Protein AF-0000000073273246 (afdb_homodimer)

Sequence (464 aa):
MRVLDLVHAEAVSRNAGILFLGDFWHVRGALPVETLNSAVLRLSQWTQPTIMLVGNHDQVSLGGLDHALTPLAACSPHIHVMEHPMLHAGALWLPYRRARGELLAALRCAGESEAVRAVFAHVDVAGASLNDAFQARDGVPPSAFPRGLEVYTGHYHRPHTVPGTSIHYVGSPYQVSRGEAGQGKRLLVLDGDTWRVREEIPLDIGPRHFSASAFPYAQGPESAADLRSGDRMRVLDLVHAEAVSRNAGILFLGDFWHVRGALPVETLNSAVLRLSQWTQPTIMLVGNHDQVSLGGLDHALTPLAACSPHIHVMEHPMLHAGALWLPYRRARGELLAALRCAGESEAVRAVFAHVDVAGASLNDAFQARDGVPPSAFPRGLEVYTGHYHRPHTVPGTSIHYVGSPYQVSRGEAGQGKRLLVLDGDTWRVREEIPLDIGPRHFSASAFPYAQGPESAADLRSGDR

Radius of gyration: 30.82 Å; Cα contacts (8 Å, |Δi|>4): 934; chains: 2; bounding box: 114×83×70 Å

Solvent-accessible surface area (backbone atoms only — not comparable to full-atom values): 26024 Å² total; per-residue (Å²): 109,66,64,59,54,51,51,51,51,54,21,60,77,64,74,37,65,46,80,41,42,29,42,86,40,83,61,56,53,44,41,48,34,67,60,50,41,54,50,42,62,54,51,44,66,55,82,50,49,28,42,35,32,38,15,70,33,23,23,60,46,83,84,41,80,44,40,62,57,51,62,55,35,46,27,22,94,41,37,43,71,38,73,52,74,44,78,55,93,42,22,38,37,35,28,39,61,81,63,55,65,64,55,51,54,50,30,50,53,44,56,75,36,87,64,44,49,30,36,41,27,20,54,58,41,33,57,28,54,63,50,99,85,43,60,34,82,60,60,47,53,65,82,60,48,44,83,92,36,46,29,42,23,20,81,45,57,44,56,44,60,32,79,99,56,55,39,31,29,54,28,35,64,43,56,85,48,73,88,37,46,85,63,76,24,41,44,80,38,60,38,86,83,64,62,44,80,73,42,76,43,78,39,90,52,70,72,72,50,66,76,78,67,78,69,72,80,67,75,70,83,72,80,74,72,81,71,71,72,82,81,131,110,67,64,58,54,51,52,50,50,54,22,60,78,63,74,36,65,46,79,42,42,29,42,87,41,83,60,55,55,43,42,47,35,69,61,50,40,54,50,41,64,54,52,44,66,54,83,50,49,28,43,36,32,37,15,70,32,24,24,61,46,85,84,42,80,44,40,61,56,49,61,54,35,46,26,22,94,40,37,43,72,38,73,53,74,45,81,55,93,42,21,38,38,34,29,38,58,81,63,54,65,64,54,51,52,49,30,51,53,46,55,73,36,87,64,44,49,30,36,39,28,19,55,60,42,34,58,28,54,64,49,99,84,42,60,34,80,60,59,47,53,66,81,59,49,44,82,93,37,47,29,43,24,21,81,45,56,45,56,45,58,30,80,97,56,55,40,30,29,56,29,35,64,44,56,86,46,71,90,36,45,86,61,79,23,42,45,79,38,59,37,85,84,63,62,44,80,75,44,75,42,77,37,92,52,70,70,72,51,65,75,80,67,81,68,70,78,64,73,70,76,73,80,78,75,68,88,77,79,85,79,122

Foldseek 3Di:
DVLLVVQLVVCVVVVHEEEAQECPDPAADDDDPVVVVVLLVSLLPRDHQYEYAYEPRQAHDLQQPDGNCVSSCVSHVSYHYDRDWDDDLLATEEHDHPDCVRVLVSQVVLLVDPSHQAYRHAWQEFQPDLAPPDTHHDTHYLVSHHAPHAYEHEHRAAWDDRPPGNHTDQHDLDDPDLRCAPGWHWDFDADSRNRHTDDIGTRPDDPRNDPPPPPPPPDDPDPDPDPPDDDD/DVVLVVQLVVCVVVVHEEEAQECPDPAADDDDPVVVVVLLVSLLPRDHQYEYAYEPRQAHDLQQPDGNCVSSCVSHVSYHYDRDWDDDLLATEEHDHPDCVRVLVSQVVLLVDPSHQAYRHAWQEFQPDLAPPDTHHDTHYLVSHHAPHAYEHEHRAAWDDRPPGNHTHQHDLDDPDLRCAPGWHWDFDADSNNRHTDDIGTRPDDPRNDPPPPPPPPPDPDDDPDPDDPPD

Secondary structure (DSSP, 8-state):
-HHHHHHHHHHHHTT--EEE-S---SSSSEEEHHHHHHHHHHHTT--S-EEEEPPGGGB-STTS-SBTTHHHHHT-TTEEEE-S-EEETTEEEE---SSHHHHHHHHHHHHT-TT--EEEEE--BTT-BSSSS-B--SSB-GGGSPTT-EEEEESSSS-EE-TTSSEEE---SS--SGGGTT--EEEEEE-TTT--EEEEEEE--S------------------S-------/-HHHHHHHHHHHHTT--EEE-S---SSSSEEEHHHHHHHHHHHTT--S-EEEEPPGGGB-STTS-SBTTHHHHHT-TTEEEE-S-EEETTEEEE---SSHHHHHHHHHHHHT-TT--EEEEE--BTT-BSSSS-B--SSB-GGGSPTT-EEEEESSSS-EE-TTSSEEE---SS--SGGGTT--EEEEEE-TTT--EEEEEEE--S----------------------S---

Organism: Auxenochlorella protothecoides (NCBI:txid3075)

pLDDT: mean 84.8, std 20.91, range [19.58, 98.56]

Nearest PDB structures (foldseek):
  3av0-assembly1_A  TM=7.133E-01  e=6.197E-07  Methanocaldococcus jannaschii
  1zj4-assembly1_A  TM=4.425E-01  e=1.339E+00  Pseudomonas putida
  4l6w-assembly1_A  TM=5.020E-01  e=3.205E+00  Mycobacterium tuberculosis
  6ywy-assembly1_M  TM=5.599E-01  e=7.671E+00  Neurospora crassa
  3t32-assembly1_B  TM=4.298E-01  e=3.864E+00  Bacillus anthracis str. 'Ames Ancestor'

Structure (mmCIF, N/CA/C/O backbone):
data_AF-0000000073273246-model_v1
#
loop_
_entity.id
_entity.type
_entity.pdbx_description
1 polymer 'Calcineurin-like phosphoesterase domain-containing protein'
#
loop_
_atom_site.group_PDB
_atom_site.id
_atom_site.type_symbol
_atom_site.label_atom_id
_atom_site.label_alt_id
_atom_site.label_comp_id
_atom_site.label_asym_id
_atom_site.label_entity_id
_atom_site.label_seq_id
_atom_site.pdbx_PDB_ins_code
_atom_site.Cartn_x
_atom_site.Cartn_y
_atom_site.Cartn_z
_atom_site.occupancy
_atom_site.B_iso_or_equiv
_atom_site.auth_seq_id
_atom_site.auth_comp_id
_atom_site.auth_asym_id
_atom_site.auth_atom_id
_atom_site.pdbx_PDB_model_num
ATOM 1 N N . MET A 1 1 ? -12.391 -8.859 -5.469 1 80.31 1 MET A N 1
ATOM 2 C CA . MET A 1 1 ? -12.297 -8.891 -4.012 1 80.31 1 MET A CA 1
ATOM 3 C C . MET A 1 1 ? -13.031 -10.102 -3.447 1 80.31 1 MET A C 1
ATOM 5 O O . MET A 1 1 ? -12.562 -10.719 -2.49 1 80.31 1 MET A O 1
ATOM 9 N N . ARG A 1 2 ? -14 -10.508 -4.152 1 85.38 2 ARG A N 1
ATOM 10 C CA . ARG A 1 2 ? -14.727 -11.703 -3.723 1 85.38 2 ARG A CA 1
ATOM 11 C C . ARG A 1 2 ? -13.828 -12.93 -3.754 1 85.38 2 ARG A C 1
ATOM 13 O O . ARG A 1 2 ? -13.906 -13.789 -2.871 1 85.38 2 ARG A O 1
ATOM 20 N N . VAL A 1 3 ? -13.016 -12.945 -4.758 1 88.94 3 VAL A N 1
ATOM 21 C CA . VAL A 1 3 ? -12.094 -14.07 -4.895 1 88.94 3 VAL A CA 1
ATOM 22 C C . VAL A 1 3 ? -11.18 -14.141 -3.672 1 88.94 3 VAL A C 1
ATOM 24 O O . VAL A 1 3 ? -10.938 -15.227 -3.141 1 88.94 3 VAL A O 1
ATOM 27 N N . LEU A 1 4 ? -10.727 -13.039 -3.186 1 93.94 4 LEU A N 1
ATOM 28 C CA . LEU A 1 4 ? -9.828 -13.008 -2.037 1 93.94 4 LEU A CA 1
ATOM 29 C C . LEU A 1 4 ? -10.531 -13.523 -0.785 1 93.94 4 LEU A C 1
ATOM 31 O O . LEU A 1 4 ? -9.938 -14.281 -0.01 1 93.94 4 LEU A O 1
ATOM 35 N N . ASP A 1 5 ? -11.742 -13.117 -0.652 1 93.44 5 ASP A N 1
ATOM 36 C CA . ASP A 1 5 ? -12.516 -13.578 0.496 1 93.44 5 ASP A CA 1
ATOM 37 C C . ASP A 1 5 ? -12.719 -15.094 0.452 1 93.44 5 ASP A C 1
ATOM 39 O O . ASP A 1 5 ? -12.523 -15.773 1.458 1 93.44 5 ASP A O 1
ATOM 43 N N . LEU A 1 6 ? -13.047 -15.625 -0.673 1 93.19 6 LEU A N 1
ATOM 44 C CA . LEU A 1 6 ? -13.289 -17.062 -0.853 1 93.19 6 LEU A CA 1
ATOM 45 C C . LEU A 1 6 ? -12.016 -17.859 -0.616 1 93.19 6 LEU A C 1
ATOM 47 O O . LEU A 1 6 ? -12.047 -18.891 0.069 1 93.19 6 LEU A O 1
ATOM 51 N N . VAL A 1 7 ? -10.961 -17.375 -1.17 1 95.75 7 VAL A N 1
ATOM 52 C CA . VAL A 1 7 ? -9.68 -18.062 -1.044 1 95.75 7 VAL A CA 1
ATOM 53 C C . VAL A 1 7 ? -9.289 -18.156 0.427 1 95.75 7 VAL A C 1
ATOM 55 O O . VAL A 1 7 ? -8.891 -19.219 0.906 1 95.75 7 VAL A O 1
ATOM 58 N N . HIS A 1 8 ? -9.398 -17.078 1.107 1 96.88 8 HIS A N 1
ATOM 59 C CA . HIS A 1 8 ? -9.023 -17.094 2.518 1 96.88 8 HIS A CA 1
ATOM 60 C C . HIS A 1 8 ? -9.938 -18.016 3.322 1 96.88 8 HIS A C 1
ATOM 62 O O . HIS A 1 8 ? -9.461 -18.766 4.172 1 96.88 8 HIS A O 1
ATOM 68 N N . ALA A 1 9 ? -11.203 -17.969 3.031 1 96.38 9 ALA A N 1
ATOM 69 C CA . ALA A 1 9 ? -12.148 -18.828 3.73 1 96.38 9 ALA A CA 1
ATOM 70 C C . ALA A 1 9 ? -11.828 -20.297 3.5 1 96.38 9 ALA A C 1
ATOM 72 O O . ALA A 1 9 ? -11.844 -21.094 4.441 1 96.38 9 ALA A O 1
ATOM 73 N N . GLU A 1 10 ? -11.555 -20.641 2.285 1 96.19 10 GLU A N 1
ATOM 74 C CA . GLU A 1 10 ? -11.203 -22.016 1.961 1 96.19 10 GLU A CA 1
ATOM 75 C C . GLU A 1 10 ? -9.922 -22.438 2.676 1 96.19 10 GLU A C 1
ATOM 77 O O . GLU A 1 10 ? -9.828 -23.562 3.186 1 96.19 10 GLU A O 1
ATOM 82 N N . ALA A 1 11 ? -8.945 -21.547 2.707 1 97.75 11 ALA A N 1
ATOM 83 C CA . ALA A 1 11 ? -7.676 -21.844 3.363 1 97.75 11 ALA A CA 1
ATOM 84 C C . ALA A 1 11 ? -7.867 -22.047 4.863 1 97.75 11 ALA A C 1
ATOM 86 O O . ALA A 1 11 ? -7.312 -22.984 5.441 1 97.75 11 ALA A O 1
ATOM 87 N N . VAL A 1 12 ? -8.656 -21.203 5.461 1 97.81 12 VAL A N 1
ATOM 88 C CA . VAL A 1 12 ? -8.922 -21.312 6.895 1 97.81 12 VAL A CA 1
ATOM 89 C C . VAL A 1 12 ? -9.633 -22.625 7.195 1 97.81 12 VAL A C 1
ATOM 91 O O . VAL A 1 12 ? -9.242 -23.359 8.117 1 97.81 12 VAL A O 1
ATOM 94 N N . SER A 1 13 ? -10.609 -22.969 6.402 1 97.5 13 SER A N 1
ATOM 95 C CA . SER A 1 13 ? -11.391 -24.172 6.629 1 97.5 13 SER A CA 1
ATOM 96 C C . SER A 1 13 ? -10.531 -25.422 6.527 1 97.5 13 SER A C 1
ATOM 98 O O . SER A 1 13 ? -10.82 -26.453 7.156 1 97.5 13 SER A O 1
ATOM 100 N N . ARG A 1 14 ? -9.422 -25.328 5.875 1 97 14 ARG A N 1
ATOM 101 C CA . ARG A 1 14 ? -8.57 -26.484 5.629 1 97 14 ARG A CA 1
ATOM 102 C C . ARG A 1 14 ? -7.258 -26.375 6.402 1 97 14 ARG A C 1
ATOM 104 O O . ARG A 1 14 ? -6.375 -27.234 6.258 1 97 14 ARG A O 1
ATOM 111 N N . ASN A 1 15 ? -7.125 -25.266 7.141 1 97.75 15 ASN A N 1
ATOM 112 C CA . ASN A 1 15 ? -5.855 -24.953 7.785 1 97.75 15 ASN A CA 1
ATOM 113 C C . ASN A 1 15 ? -4.691 -25.047 6.801 1 97.75 15 ASN A C 1
ATOM 115 O O . ASN A 1 15 ? -3.695 -25.719 7.078 1 97.75 15 ASN A O 1
ATOM 119 N N . ALA A 1 16 ? -4.863 -24.438 5.688 1 98.12 16 ALA A N 1
ATOM 120 C CA . ALA A 1 16 ? -3.895 -24.484 4.598 1 98.12 16 ALA A CA 1
ATOM 121 C C . ALA A 1 16 ? -3.277 -23.109 4.352 1 98.12 16 ALA A C 1
ATOM 123 O O . ALA A 1 16 ? -3.811 -22.094 4.801 1 98.12 16 ALA A O 1
ATOM 124 N N . GLY A 1 17 ? -2.115 -23.125 3.672 1 98.25 17 GLY A N 1
ATOM 125 C CA . GLY A 1 17 ? -1.549 -21.891 3.148 1 98.25 17 GLY A CA 1
ATOM 126 C C . GLY A 1 17 ? -2.129 -21.5 1.805 1 98.25 17 GLY A C 1
ATOM 127 O O . GLY A 1 17 ? -2.902 -22.25 1.209 1 98.25 17 GLY A O 1
ATOM 128 N N . ILE A 1 18 ? -1.819 -20.328 1.425 1 98 18 ILE A N 1
ATOM 129 C CA . ILE A 1 18 ? -2.316 -19.797 0.162 1 98 18 ILE A CA 1
ATOM 130 C C . ILE A 1 18 ? -1.145 -19.5 -0.768 1 98 18 ILE A C 1
ATOM 132 O O . ILE A 1 18 ? -0.13 -18.938 -0.336 1 98 18 ILE A O 1
ATOM 136 N N . LEU A 1 19 ? -1.263 -19.891 -2.059 1 98.19 19 LEU A N 1
ATOM 137 C CA . LEU A 1 19 ? -0.251 -19.594 -3.07 1 98.19 19 LEU A CA 1
ATOM 138 C C . LEU A 1 19 ? -0.843 -18.781 -4.215 1 98.19 19 LEU A C 1
ATOM 140 O O . LEU A 1 19 ? -1.836 -19.188 -4.824 1 98.19 19 LEU A O 1
ATOM 144 N N . PHE A 1 20 ? -0.3 -17.641 -4.484 1 97.25 20 PHE A N 1
ATOM 145 C CA . PHE A 1 20 ? -0.579 -16.859 -5.688 1 97.25 20 PHE A CA 1
ATOM 146 C C . PHE A 1 20 ? 0.588 -16.938 -6.664 1 97.25 20 PHE A C 1
ATOM 148 O O . PHE A 1 20 ? 1.707 -16.531 -6.336 1 97.25 20 PHE A O 1
ATOM 155 N N . LEU A 1 21 ? 0.301 -17.375 -7.82 1 97.81 21 LEU A N 1
ATOM 156 C CA . LEU A 1 21 ? 1.399 -17.641 -8.742 1 97.81 21 LEU A CA 1
ATOM 157 C C . LEU A 1 21 ? 1.555 -16.5 -9.742 1 97.81 21 LEU A C 1
ATOM 159 O O . LEU A 1 21 ? 1.756 -16.734 -10.938 1 97.81 21 LEU A O 1
ATOM 163 N N . GLY A 1 22 ? 1.373 -15.266 -9.242 1 95.44 22 GLY A N 1
ATOM 164 C CA . GLY A 1 22 ? 1.74 -14.07 -9.984 1 95.44 22 GLY A CA 1
ATOM 165 C C . GLY A 1 22 ? 0.547 -13.352 -10.586 1 95.44 22 GLY A C 1
ATOM 166 O O . GLY A 1 22 ? -0.561 -13.891 -10.609 1 95.44 22 GLY A O 1
ATOM 167 N N . ASP A 1 23 ? 0.852 -12.109 -10.969 1 92.44 23 ASP A N 1
ATOM 168 C CA . ASP A 1 23 ? -0.108 -11.219 -11.617 1 92.44 23 ASP A CA 1
ATOM 169 C C . ASP A 1 23 ? -1.328 -10.992 -10.727 1 92.44 23 ASP A C 1
ATOM 171 O O . ASP A 1 23 ? -2.467 -11.141 -11.172 1 92.44 23 ASP A O 1
ATOM 175 N N . PHE A 1 24 ? -1.041 -10.703 -9.539 1 93.81 24 PHE A N 1
ATOM 176 C CA . PHE A 1 24 ? -2.096 -10.273 -8.625 1 93.81 24 PHE A CA 1
ATOM 177 C C . PHE A 1 24 ? -2.801 -9.031 -9.164 1 93.81 24 PHE A C 1
ATOM 179 O O . PHE A 1 24 ? -4.027 -8.922 -9.078 1 93.81 24 PHE A O 1
ATOM 186 N N . TRP A 1 25 ? -1.92 -8.156 -9.664 1 91.44 25 TRP A N 1
ATOM 187 C CA . TRP A 1 25 ? -2.455 -6.941 -10.281 1 91.44 25 TRP A CA 1
ATOM 188 C C . TRP A 1 25 ? -2.619 -7.117 -11.781 1 91.44 25 TRP A C 1
ATOM 190 O O . TRP A 1 25 ? -1.799 -7.773 -12.43 1 91.44 25 TRP A O 1
ATOM 200 N N . HIS A 1 26 ? -3.605 -6.367 -12.273 1 83.12 26 HIS A N 1
ATOM 201 C CA . HIS A 1 26 ? -3.883 -6.461 -13.703 1 83.12 26 HIS A CA 1
ATOM 202 C C . HIS A 1 26 ? -3.098 -5.41 -14.484 1 83.12 26 HIS A C 1
ATOM 204 O O . HIS A 1 26 ? -2.582 -5.695 -15.57 1 83.12 26 HIS A O 1
ATOM 210 N N . VAL A 1 27 ? -3.027 -4.195 -13.922 1 77.38 27 VAL A N 1
ATOM 211 C CA . VAL A 1 27 ? -2.406 -3.084 -14.641 1 77.38 27 VAL A CA 1
ATOM 212 C C . VAL A 1 27 ? -1.078 -2.721 -13.977 1 77.38 27 VAL A C 1
ATOM 214 O O . VAL A 1 27 ? -0.979 -2.682 -12.75 1 77.38 27 VAL A O 1
ATOM 217 N N . ARG A 1 28 ? -0.061 -2.387 -14.906 1 78.31 28 ARG A N 1
ATOM 218 C CA . ARG A 1 28 ? 1.279 -2.057 -14.43 1 78.31 28 ARG A CA 1
ATOM 219 C C . ARG A 1 28 ? 1.403 -0.566 -14.133 1 78.31 28 ARG A C 1
ATOM 221 O O . ARG A 1 28 ? 0.645 0.244 -14.672 1 78.31 28 ARG A O 1
ATOM 228 N N . GLY A 1 29 ? 2.396 -0.256 -13.359 1 80.38 29 GLY A N 1
ATOM 229 C CA . GLY A 1 29 ? 2.867 1.116 -13.258 1 80.38 29 GLY A CA 1
ATOM 230 C C . GLY A 1 29 ? 2.266 1.863 -12.078 1 80.38 29 GLY A C 1
ATOM 231 O O . GLY A 1 29 ? 2.992 2.434 -11.266 1 80.38 29 GLY A O 1
ATOM 232 N N . ALA A 1 30 ? 0.94 1.921 -12.047 1 86.31 30 ALA A N 1
ATOM 233 C CA . ALA A 1 30 ? 0.279 2.633 -10.961 1 86.31 30 ALA A CA 1
ATOM 234 C C . ALA A 1 30 ? -0.947 1.869 -10.469 1 86.31 30 ALA A C 1
ATOM 236 O O . ALA A 1 30 ? -1.585 1.146 -11.242 1 86.31 30 ALA A O 1
ATOM 237 N N . LEU A 1 31 ? -1.146 2.07 -9.211 1 87.94 31 LEU A N 1
ATOM 238 C CA . LEU A 1 31 ? -2.271 1.376 -8.594 1 87.94 31 LEU A CA 1
ATOM 239 C C . LEU A 1 31 ? -3.393 2.354 -8.258 1 87.94 31 LEU A C 1
ATOM 241 O O . LEU A 1 31 ? -3.176 3.324 -7.527 1 87.94 31 LEU A O 1
ATOM 245 N N . PRO A 1 32 ? -4.562 2.072 -8.836 1 87.25 32 PRO A N 1
ATOM 246 C CA . PRO A 1 32 ? -5.688 2.867 -8.336 1 87.25 32 PRO A CA 1
ATOM 247 C C . PRO A 1 32 ? -5.871 2.752 -6.824 1 87.25 32 PRO A C 1
ATOM 249 O O . PRO A 1 32 ? -5.859 1.644 -6.281 1 87.25 32 PRO A O 1
ATOM 252 N N . VAL A 1 33 ? -6.137 3.789 -6.16 1 89.19 33 VAL A N 1
ATOM 253 C CA . VAL A 1 33 ? -6.152 3.85 -4.703 1 89.19 33 VAL A CA 1
ATOM 254 C C . VAL A 1 33 ? -7.277 2.973 -4.16 1 89.19 33 VAL A C 1
ATOM 256 O O . VAL A 1 33 ? -7.078 2.215 -3.209 1 89.19 33 VAL A O 1
ATOM 259 N N . GLU A 1 34 ? -8.453 3.074 -4.719 1 88.38 34 GLU A N 1
ATOM 260 C CA . GLU A 1 34 ? -9.594 2.312 -4.227 1 88.38 34 GLU A CA 1
ATOM 261 C C . GLU A 1 34 ? -9.32 0.812 -4.281 1 88.38 34 GLU A C 1
ATOM 263 O O . GLU A 1 34 ? -9.625 0.087 -3.33 1 88.38 34 GLU A O 1
ATOM 268 N N . THR A 1 35 ? -8.773 0.381 -5.371 1 90.06 35 THR A N 1
ATOM 269 C CA . THR A 1 35 ? -8.453 -1.032 -5.543 1 90.06 35 THR A CA 1
ATOM 270 C C . THR A 1 35 ? -7.363 -1.463 -4.562 1 90.06 35 THR A C 1
ATOM 272 O O . THR A 1 35 ? -7.473 -2.514 -3.93 1 90.06 35 THR A O 1
ATOM 275 N N . LEU A 1 36 ? -6.371 -0.666 -4.488 1 92.81 36 LEU A N 1
ATOM 276 C CA . LEU A 1 36 ? -5.285 -0.93 -3.553 1 92.81 36 LEU A CA 1
ATOM 277 C C . LEU A 1 36 ? -5.805 -1.014 -2.123 1 92.81 36 LEU A C 1
ATOM 279 O O . LEU A 1 36 ? -5.48 -1.954 -1.394 1 92.81 36 LEU A O 1
ATOM 283 N N . ASN A 1 37 ? -6.613 -0.088 -1.713 1 93.25 37 ASN A N 1
ATOM 284 C CA . ASN A 1 37 ? -7.172 -0.065 -0.365 1 93.25 37 ASN A CA 1
ATOM 285 C C . ASN A 1 37 ? -7.98 -1.325 -0.072 1 93.25 37 ASN A C 1
ATOM 287 O O . ASN A 1 37 ? -7.844 -1.922 0.998 1 93.25 37 ASN A O 1
ATOM 291 N N . SER A 1 38 ? -8.773 -1.679 -1.014 1 93.12 38 SER A N 1
ATOM 292 C CA . SER A 1 38 ? -9.609 -2.865 -0.843 1 93.12 38 SER A CA 1
ATOM 293 C C . SER A 1 38 ? -8.75 -4.113 -0.63 1 93.12 38 SER A C 1
ATOM 295 O O . SER A 1 38 ? -9.039 -4.926 0.251 1 93.12 38 SER A O 1
ATOM 297 N N . ALA A 1 39 ? -7.754 -4.211 -1.413 1 94.69 39 ALA A N 1
ATOM 298 C CA . ALA A 1 39 ? -6.859 -5.359 -1.289 1 94.69 39 ALA A CA 1
ATOM 299 C C . ALA A 1 39 ? -6.148 -5.355 0.06 1 94.69 39 ALA A C 1
ATOM 301 O O . ALA A 1 39 ? -6.125 -6.371 0.759 1 94.69 39 ALA A O 1
ATOM 302 N N . VAL A 1 40 ? -5.578 -4.238 0.408 1 96 40 VAL A N 1
ATOM 303 C CA . VAL A 1 40 ? -4.805 -4.105 1.637 1 96 40 VAL A CA 1
ATOM 304 C C . VAL A 1 40 ? -5.691 -4.398 2.844 1 96 40 VAL A C 1
ATOM 306 O O . VAL A 1 40 ? -5.297 -5.133 3.752 1 96 40 VAL A O 1
ATOM 309 N N . LEU A 1 41 ? -6.871 -3.857 2.891 1 93.56 41 LEU A N 1
ATOM 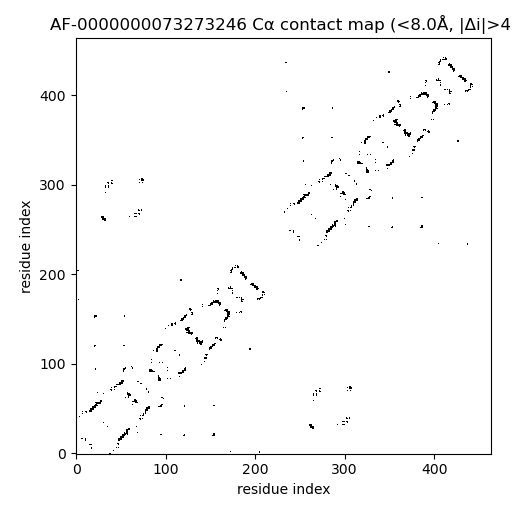310 C CA . LEU A 1 41 ? -7.781 -4.043 4.016 1 93.56 41 LEU A CA 1
ATOM 311 C C . LEU A 1 41 ? -8.156 -5.512 4.172 1 93.56 41 LEU A C 1
ATOM 313 O O . LEU A 1 41 ? -8.227 -6.023 5.293 1 93.56 41 LEU A O 1
ATOM 317 N N . ARG A 1 42 ? -8.328 -6.172 3.094 1 95.06 42 ARG A N 1
ATOM 318 C CA . ARG A 1 42 ? -8.68 -7.59 3.145 1 95.06 42 ARG A CA 1
ATOM 319 C C . ARG A 1 42 ? -7.48 -8.438 3.561 1 95.06 42 ARG A C 1
ATOM 321 O O . ARG A 1 42 ? -7.574 -9.242 4.484 1 95.06 42 ARG A O 1
ATOM 328 N N . LEU A 1 43 ? -6.371 -8.188 2.922 1 97 43 LEU A N 1
ATOM 329 C CA . LEU A 1 43 ? -5.195 -9.031 3.133 1 97 43 LEU A CA 1
ATOM 330 C C . LEU A 1 43 ? -4.621 -8.82 4.527 1 97 43 LEU A C 1
ATOM 332 O O . LEU A 1 43 ? -4.047 -9.734 5.117 1 97 43 LEU A O 1
ATOM 336 N N . SER A 1 44 ? -4.758 -7.641 5.02 1 95.81 44 SER A N 1
ATOM 337 C CA . SER A 1 44 ? -4.258 -7.359 6.363 1 95.81 44 SER A CA 1
ATOM 338 C C . SER A 1 44 ? -4.945 -8.234 7.402 1 95.81 44 SER A C 1
ATOM 340 O O . SER A 1 44 ? -4.434 -8.406 8.508 1 95.81 44 SER A O 1
ATOM 342 N N . GLN A 1 45 ? -6.066 -8.805 7.074 1 95.25 45 GLN A N 1
ATOM 343 C CA . GLN A 1 45 ? -6.84 -9.617 8.008 1 95.25 45 GLN A CA 1
ATOM 344 C C . GLN A 1 45 ? -6.559 -11.102 7.812 1 95.25 45 GLN A C 1
ATOM 346 O O . GLN A 1 45 ? -7.082 -11.945 8.547 1 95.25 45 GLN A O 1
ATOM 351 N N . TRP A 1 46 ? -5.848 -11.414 6.805 1 96.25 46 TRP A N 1
ATOM 352 C CA . TRP A 1 46 ? -5.562 -12.82 6.535 1 96.25 46 TRP A CA 1
ATOM 353 C C . TRP A 1 46 ? -4.738 -13.438 7.66 1 96.25 46 TRP A C 1
ATOM 355 O O . TRP A 1 46 ? -3.82 -12.805 8.188 1 96.25 46 TRP A O 1
ATOM 365 N N . THR A 1 47 ? -5.02 -14.688 7.98 1 97.5 47 THR A N 1
ATOM 366 C CA . THR A 1 47 ? -4.348 -15.375 9.078 1 97.5 47 THR A CA 1
ATOM 367 C C . THR A 1 47 ? -3.521 -16.547 8.562 1 97.5 47 THR A C 1
ATOM 369 O O . THR A 1 47 ? -2.67 -17.078 9.281 1 97.5 47 THR A O 1
ATOM 372 N N . GLN A 1 48 ? -3.771 -16.938 7.387 1 97.69 48 GLN A N 1
ATOM 373 C CA . GLN A 1 48 ? -3.076 -18.078 6.824 1 97.69 48 GLN A CA 1
ATOM 374 C C . GLN A 1 48 ? -1.774 -17.656 6.148 1 97.69 48 GLN A C 1
ATOM 376 O O . GLN A 1 48 ? -1.719 -16.625 5.488 1 97.69 48 GLN A O 1
ATOM 381 N N . PRO A 1 49 ? -0.707 -18.5 6.289 1 98 49 PRO A N 1
ATOM 382 C CA . PRO A 1 49 ? 0.506 -18.203 5.523 1 98 49 PRO A CA 1
ATOM 383 C C . PRO A 1 49 ? 0.246 -18.109 4.023 1 98 49 PRO A C 1
ATOM 385 O O . PRO A 1 49 ? -0.475 -18.938 3.461 1 98 49 PRO A O 1
ATOM 388 N N . THR A 1 50 ? 0.792 -17.047 3.471 1 98.12 50 THR A N 1
ATOM 389 C CA . THR A 1 50 ? 0.525 -16.766 2.064 1 98.12 50 THR A CA 1
ATOM 390 C C . THR A 1 50 ? 1.823 -16.484 1.313 1 98.12 50 THR A C 1
ATOM 392 O O . THR A 1 50 ? 2.641 -15.672 1.758 1 98.12 50 THR A O 1
ATOM 39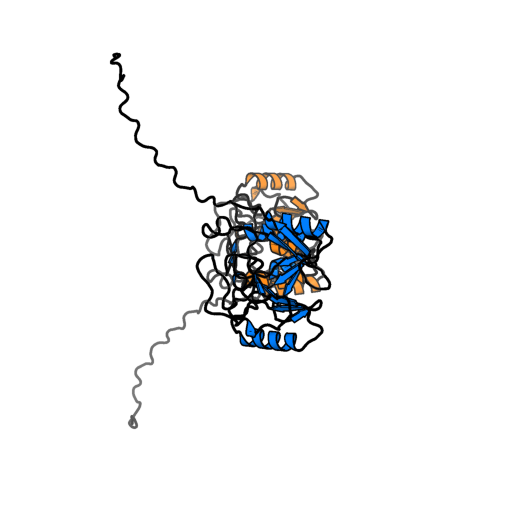5 N N . ILE A 1 51 ? 2.072 -17.188 0.228 1 98.12 51 ILE A N 1
ATOM 396 C CA . ILE A 1 51 ? 3.199 -16.922 -0.664 1 98.12 51 ILE A CA 1
ATOM 397 C C . ILE A 1 51 ? 2.693 -16.328 -1.974 1 98.12 51 ILE A C 1
ATOM 399 O O . ILE A 1 51 ? 1.759 -16.859 -2.584 1 98.12 51 ILE A O 1
ATOM 403 N N . MET A 1 52 ? 3.266 -15.195 -2.352 1 97.56 52 MET A N 1
ATOM 404 C CA . MET A 1 52 ? 2.949 -14.562 -3.627 1 97.56 52 MET A CA 1
ATOM 405 C C . MET A 1 52 ? 4.176 -14.523 -4.535 1 97.56 52 MET A C 1
ATOM 407 O O . MET A 1 52 ? 5.223 -14.008 -4.145 1 97.56 52 MET A O 1
ATOM 411 N N . LEU A 1 53 ? 4.051 -15.055 -5.699 1 96.62 53 LEU A N 1
ATOM 412 C CA . LEU A 1 53 ? 5.078 -14.914 -6.727 1 96.62 53 LEU A CA 1
ATOM 413 C C . LEU A 1 53 ? 4.883 -13.625 -7.516 1 96.62 53 LEU A C 1
ATOM 415 O O . LEU A 1 53 ? 3.746 -13.242 -7.809 1 96.62 53 LEU A O 1
ATOM 419 N N . VAL A 1 54 ? 5.969 -13.008 -7.93 1 94.94 54 VAL A N 1
ATOM 420 C CA . VAL A 1 54 ? 5.867 -11.812 -8.758 1 94.94 54 VAL A CA 1
ATOM 421 C C . VAL A 1 54 ? 5.609 -12.203 -10.211 1 94.94 54 VAL A C 1
ATOM 423 O O . VAL A 1 54 ? 6.367 -12.992 -10.789 1 94.94 54 VAL A O 1
ATOM 426 N N . GLY A 1 55 ? 4.535 -11.758 -10.758 1 94.19 55 GLY A N 1
ATOM 427 C CA . GLY A 1 55 ? 4.25 -11.906 -12.172 1 94.19 55 GLY A CA 1
ATOM 428 C C . GLY A 1 55 ? 4.645 -10.695 -12.992 1 94.19 55 GLY A C 1
ATOM 429 O O . GLY A 1 55 ? 5.086 -9.68 -12.445 1 94.19 55 GLY A O 1
ATOM 430 N N . ASN A 1 56 ? 4.551 -10.773 -14.258 1 91.31 56 ASN A N 1
ATOM 431 C CA . ASN A 1 56 ? 4.98 -9.664 -15.109 1 91.31 56 ASN A CA 1
ATOM 432 C C . ASN A 1 56 ? 4.086 -8.438 -14.93 1 91.31 56 ASN A C 1
ATOM 434 O O . ASN A 1 56 ? 4.551 -7.305 -15.055 1 91.31 56 ASN A O 1
ATOM 438 N N . HIS A 1 57 ? 2.838 -8.555 -14.672 1 88.69 57 HIS A N 1
ATOM 439 C CA . HIS A 1 57 ? 1.928 -7.434 -14.461 1 88.69 57 HIS A CA 1
ATOM 440 C C . HIS A 1 57 ? 2.195 -6.754 -13.125 1 88.69 57 HIS A C 1
ATOM 442 O O . HIS A 1 57 ? 1.799 -5.605 -12.914 1 88.69 57 HIS A O 1
ATOM 448 N N . ASP A 1 58 ? 2.775 -7.469 -12.297 1 91.38 58 ASP A N 1
ATOM 449 C CA . ASP A 1 58 ? 3.094 -6.906 -10.984 1 91.38 58 ASP A CA 1
ATOM 450 C C . ASP A 1 58 ? 4.332 -6.02 -11.055 1 91.38 58 ASP A C 1
ATOM 452 O O . ASP A 1 58 ? 4.594 -5.234 -10.141 1 91.38 58 ASP A O 1
ATOM 456 N N . GLN A 1 59 ? 5.113 -6.203 -12.062 1 85.81 59 GLN A N 1
ATOM 457 C CA . GLN A 1 59 ? 6.41 -5.543 -12.156 1 85.81 59 GLN A CA 1
ATOM 458 C C . GLN A 1 59 ? 6.281 -4.176 -12.82 1 85.81 59 GLN A C 1
ATOM 460 O O . GLN A 1 59 ? 5.41 -3.973 -13.672 1 85.81 59 GLN A O 1
ATOM 465 N N . VAL A 1 60 ? 7.02 -3.168 -12.328 1 77.62 60 VAL A N 1
ATOM 466 C CA . VAL A 1 60 ? 7.078 -1.857 -12.969 1 77.62 60 VAL A CA 1
ATOM 467 C C . VAL A 1 60 ? 8.336 -1.76 -13.836 1 77.62 60 VAL A C 1
ATOM 469 O O . VAL A 1 60 ? 8.297 -1.216 -14.938 1 77.62 60 VAL A O 1
ATOM 472 N N . SER A 1 61 ? 9.531 -2.102 -13.18 1 65.94 61 SER A N 1
ATOM 473 C CA . SER A 1 61 ? 10.789 -1.967 -13.898 1 65.94 61 SER A CA 1
ATOM 474 C C . SER A 1 61 ? 11.18 -3.275 -14.578 1 65.94 61 SER A C 1
ATOM 476 O O . SER A 1 61 ? 10.688 -4.344 -14.211 1 65.94 61 SER A O 1
ATOM 478 N N . LEU A 1 62 ? 11.961 -3.125 -15.562 1 59 62 LEU A N 1
ATOM 479 C CA . LEU A 1 62 ? 12.445 -4.266 -16.328 1 59 62 LEU A CA 1
ATOM 480 C C . LEU A 1 62 ? 13.219 -5.234 -15.445 1 59 62 LEU A C 1
ATOM 482 O O . LEU A 1 62 ? 13.211 -6.445 -15.68 1 59 62 LEU A O 1
ATOM 486 N N . GLY A 1 63 ? 13.906 -4.645 -14.445 1 58.44 63 GLY A N 1
ATOM 487 C CA . GLY A 1 63 ? 14.688 -5.531 -13.594 1 58.44 63 GLY A CA 1
ATOM 488 C C . GLY A 1 63 ? 13.844 -6.324 -12.617 1 58.44 63 GLY A C 1
ATOM 489 O O . GLY A 1 63 ? 14.312 -7.305 -12.039 1 58.44 63 GLY A O 1
ATOM 490 N N . GLY A 1 64 ? 12.578 -6.109 -12.562 1 62.59 64 GLY A N 1
ATOM 491 C CA . GLY A 1 64 ? 11.586 -6.895 -11.852 1 62.59 64 GLY A CA 1
ATOM 492 C C . GLY A 1 64 ? 11.625 -6.691 -10.352 1 62.59 64 GLY A C 1
ATOM 493 O O . GLY A 1 64 ? 10.805 -7.258 -9.617 1 62.59 64 GLY A O 1
ATOM 494 N N . LEU A 1 65 ? 12.57 -5.883 -9.836 1 72.12 65 LEU A N 1
ATOM 495 C CA . LEU A 1 65 ? 12.719 -5.801 -8.391 1 72.12 65 LEU A CA 1
ATOM 496 C C . LEU A 1 65 ? 11.766 -4.766 -7.801 1 72.12 65 LEU A C 1
ATOM 498 O O . LEU A 1 65 ? 11.484 -4.781 -6.598 1 72.12 65 LEU A O 1
ATOM 502 N N . ASP A 1 66 ? 11.273 -3.936 -8.656 1 83.69 66 ASP A N 1
ATOM 503 C CA . ASP A 1 66 ? 10.203 -3.033 -8.227 1 83.69 66 ASP A CA 1
ATOM 504 C C . ASP A 1 66 ? 8.836 -3.547 -8.68 1 83.69 66 ASP A C 1
ATOM 506 O O . ASP A 1 66 ? 8.578 -3.656 -9.883 1 83.69 66 ASP A O 1
ATOM 510 N N . HIS A 1 67 ? 8.148 -3.932 -7.668 1 90.25 67 HIS A N 1
ATOM 511 C CA . HIS A 1 67 ? 6.875 -4.555 -8.016 1 90.25 67 HIS A CA 1
ATOM 512 C C 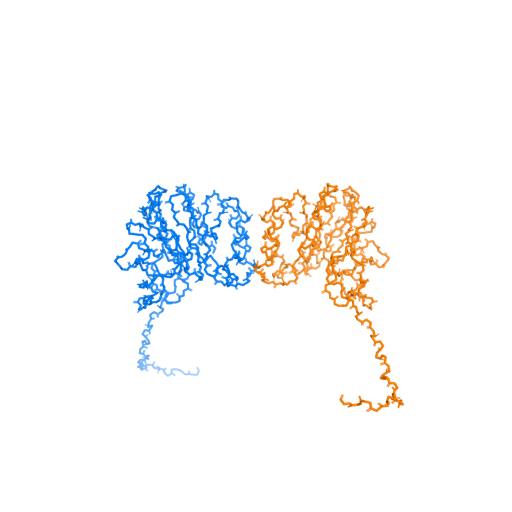. HIS A 1 67 ? 5.766 -4.105 -7.062 1 90.25 67 HIS A C 1
ATOM 514 O O . HIS A 1 67 ? 6.043 -3.654 -5.949 1 90.25 67 HIS A O 1
ATOM 520 N N . ALA A 1 68 ? 4.617 -4.328 -7.477 1 91.75 68 ALA A N 1
ATOM 521 C CA . ALA A 1 68 ? 3.434 -3.762 -6.832 1 91.75 68 ALA A CA 1
ATOM 522 C C . ALA A 1 68 ? 2.965 -4.641 -5.676 1 91.75 68 ALA A C 1
ATOM 524 O O . ALA A 1 68 ? 1.951 -4.348 -5.039 1 91.75 68 ALA A O 1
ATOM 525 N N . LEU A 1 69 ? 3.705 -5.707 -5.312 1 95.75 69 LEU A N 1
ATOM 526 C CA . LEU A 1 69 ? 3.312 -6.59 -4.223 1 95.75 69 LEU A CA 1
ATOM 527 C C . LEU A 1 69 ? 3.885 -6.102 -2.895 1 95.75 69 LEU A C 1
ATOM 529 O O . LEU A 1 69 ? 3.486 -6.578 -1.829 1 95.75 69 LEU A O 1
ATOM 533 N N . THR A 1 70 ? 4.738 -5.164 -2.928 1 94.31 70 THR A N 1
ATOM 534 C CA . THR A 1 70 ? 5.438 -4.684 -1.743 1 94.31 70 THR A CA 1
ATOM 535 C C . THR A 1 70 ? 4.449 -4.199 -0.688 1 94.31 70 THR A C 1
ATOM 537 O O . THR A 1 70 ? 4.539 -4.586 0.48 1 94.31 70 THR A O 1
ATOM 540 N N . PRO A 1 71 ? 3.438 -3.412 -1.062 1 95.25 71 PRO A N 1
ATOM 541 C CA . PRO A 1 71 ? 2.49 -2.967 -0.038 1 95.25 71 PRO A CA 1
ATOM 542 C C . PRO A 1 71 ? 1.684 -4.117 0.561 1 95.25 71 PRO A C 1
ATOM 544 O O . PRO A 1 71 ? 1.301 -4.062 1.732 1 95.25 71 PRO A O 1
ATOM 547 N N . LEU A 1 72 ? 1.433 -5.105 -0.205 1 96.38 72 LEU A N 1
ATOM 548 C CA . LEU A 1 72 ? 0.685 -6.258 0.29 1 96.38 72 LEU A CA 1
ATOM 549 C C . LEU A 1 72 ? 1.514 -7.051 1.293 1 96.38 72 LEU A C 1
ATOM 551 O O . LEU A 1 72 ? 0.996 -7.488 2.324 1 96.38 72 LEU A O 1
ATOM 555 N N . ALA A 1 73 ? 2.781 -7.203 0.989 1 96.38 73 ALA A N 1
ATOM 556 C CA . ALA A 1 73 ? 3.678 -7.898 1.908 1 96.38 73 ALA A CA 1
ATOM 557 C C . ALA A 1 73 ? 3.814 -7.137 3.223 1 96.38 73 ALA A C 1
ATOM 559 O O . ALA A 1 73 ? 3.951 -7.742 4.289 1 96.38 73 ALA A O 1
ATOM 560 N N . ALA A 1 74 ? 3.764 -5.895 3.154 1 95.38 74 ALA A N 1
ATOM 561 C CA . ALA A 1 74 ? 4.012 -5.047 4.316 1 95.38 74 ALA A CA 1
ATOM 562 C C . ALA A 1 74 ? 2.791 -5.008 5.234 1 95.38 74 ALA A C 1
ATOM 564 O O . ALA A 1 74 ? 2.908 -4.695 6.422 1 95.38 74 ALA A O 1
ATOM 565 N N . CYS A 1 75 ? 1.617 -5.32 4.73 1 95.44 75 CYS A N 1
ATOM 566 C CA . CYS A 1 75 ? 0.408 -5.113 5.516 1 95.44 75 CYS A CA 1
ATOM 567 C C . CYS A 1 75 ? 0.115 -6.32 6.395 1 95.44 75 CYS A C 1
ATOM 569 O O . CYS A 1 75 ? -0.78 -6.277 7.242 1 95.44 75 CYS A O 1
ATOM 571 N N . SER A 1 76 ? 0.838 -7.398 6.199 1 95.19 76 SER A N 1
ATOM 572 C CA . SER A 1 76 ? 0.615 -8.609 6.977 1 95.19 76 SER A CA 1
ATOM 573 C C . SER A 1 76 ? 1.897 -9.422 7.109 1 95.19 76 SER A C 1
ATOM 575 O O . SER A 1 76 ? 2.578 -9.688 6.117 1 95.19 76 SER A O 1
ATOM 577 N N . PRO A 1 77 ? 2.158 -9.891 8.32 1 94.94 77 PRO A N 1
ATOM 578 C CA . PRO A 1 77 ? 3.334 -10.75 8.484 1 94.94 77 PRO A CA 1
ATOM 579 C C . PRO A 1 77 ? 3.145 -12.133 7.875 1 94.94 77 PRO A C 1
ATOM 581 O O . PRO A 1 77 ? 4.105 -12.906 7.762 1 94.94 77 PRO A O 1
ATOM 584 N N . HIS A 1 78 ? 1.953 -12.469 7.469 1 97.19 78 HIS A N 1
ATOM 585 C CA . HIS A 1 78 ? 1.648 -13.789 6.934 1 97.19 78 HIS A CA 1
ATOM 586 C C . HIS A 1 78 ? 1.898 -13.844 5.43 1 97.19 78 HIS A C 1
ATOM 588 O O . HIS A 1 78 ? 1.823 -14.914 4.82 1 97.19 78 HIS A O 1
ATOM 594 N N . ILE A 1 79 ? 2.211 -12.695 4.84 1 97.56 79 ILE A N 1
ATOM 595 C CA . ILE A 1 79 ? 2.369 -12.641 3.389 1 97.56 79 ILE A CA 1
ATOM 596 C C . ILE A 1 79 ? 3.85 -12.523 3.035 1 97.56 79 ILE A C 1
ATOM 598 O O . ILE A 1 79 ? 4.531 -11.594 3.477 1 97.56 79 ILE A O 1
ATOM 602 N N . HIS A 1 80 ? 4.309 -13.445 2.236 1 97.38 80 HIS A N 1
ATOM 603 C CA . HIS A 1 80 ? 5.688 -13.477 1.768 1 97.38 80 HIS A CA 1
ATOM 604 C C . HIS A 1 80 ? 5.754 -13.438 0.244 1 97.38 80 HIS A C 1
ATOM 606 O O . HIS A 1 80 ? 5.133 -14.258 -0.432 1 97.38 80 HIS A O 1
ATOM 612 N N . VAL A 1 81 ? 6.543 -12.523 -0.244 1 96.69 81 VAL A N 1
ATOM 613 C CA . VAL A 1 81 ? 6.668 -12.367 -1.689 1 96.69 81 VAL A CA 1
ATOM 614 C C . VAL A 1 81 ? 7.969 -13.008 -2.166 1 96.69 81 VAL A C 1
ATOM 616 O O . VAL A 1 81 ? 9.039 -12.758 -1.601 1 96.69 81 VAL A O 1
ATOM 619 N N . MET A 1 82 ? 7.852 -13.852 -3.148 1 95.19 82 MET A N 1
ATOM 620 C CA . MET A 1 82 ? 9.016 -14.414 -3.822 1 95.19 82 MET A CA 1
ATOM 621 C C . MET A 1 82 ? 9.398 -13.586 -5.043 1 95.19 82 MET A C 1
ATOM 623 O O . MET A 1 82 ? 8.797 -13.727 -6.105 1 95.19 82 MET A O 1
ATOM 627 N N . GLU A 1 83 ? 10.43 -12.836 -4.879 1 91.94 83 GLU A N 1
ATOM 628 C CA . GLU A 1 83 ? 10.766 -11.883 -5.934 1 91.94 83 GLU A CA 1
ATOM 629 C C . GLU A 1 83 ? 12.016 -12.32 -6.695 1 91.94 83 GLU A C 1
ATOM 631 O O . GLU A 1 83 ? 12.414 -11.68 -7.664 1 91.94 83 GLU A O 1
ATOM 636 N N . HIS A 1 84 ? 12.703 -13.367 -6.199 1 91 84 HIS A N 1
ATOM 637 C CA . HIS A 1 84 ? 13.82 -14.008 -6.883 1 91 84 HIS A CA 1
ATOM 638 C C . HIS A 1 84 ? 13.703 -15.523 -6.84 1 91 84 HIS A C 1
ATOM 640 O O . HIS A 1 84 ? 13.031 -16.078 -5.965 1 91 84 HIS A O 1
ATOM 646 N N . PRO A 1 85 ? 14.344 -16.125 -7.824 1 93.5 85 PRO A N 1
ATOM 647 C CA . PRO A 1 85 ? 14.352 -17.578 -7.742 1 93.5 85 PRO A CA 1
ATOM 648 C C . PRO A 1 85 ? 14.922 -18.094 -6.426 1 93.5 85 PRO A C 1
ATOM 650 O O . PRO A 1 85 ? 15.984 -17.641 -5.992 1 93.5 85 PRO A O 1
ATOM 653 N N . MET A 1 86 ? 14.188 -19.016 -5.77 1 94.62 86 MET A N 1
ATOM 654 C CA . MET A 1 86 ? 14.688 -19.547 -4.508 1 94.62 86 MET A CA 1
ATOM 655 C C . MET A 1 86 ? 14.078 -20.906 -4.207 1 94.62 86 MET A C 1
ATOM 657 O O . MET A 1 86 ? 13.031 -21.266 -4.754 1 94.62 86 MET A O 1
ATOM 661 N N . LEU A 1 87 ? 14.82 -21.656 -3.32 1 95 87 LEU A N 1
ATOM 662 C CA . LEU A 1 87 ? 14.297 -22.906 -2.789 1 95 87 LEU A CA 1
ATOM 663 C C . LEU A 1 87 ? 13.625 -22.688 -1.436 1 95 87 LEU A C 1
ATOM 665 O O . LEU A 1 87 ? 14.203 -22.047 -0.552 1 95 87 LEU A O 1
ATOM 669 N N . HIS A 1 88 ? 12.398 -23.141 -1.327 1 95.62 88 HIS A N 1
ATOM 670 C CA . HIS A 1 88 ? 11.648 -23.031 -0.079 1 95.62 88 HIS A CA 1
ATOM 671 C C . HIS A 1 88 ? 10.617 -24.156 0.041 1 95.62 88 HIS A C 1
ATOM 673 O O . HIS A 1 88 ? 9.93 -24.469 -0.928 1 95.62 88 HIS A O 1
ATOM 679 N N . ALA A 1 89 ? 10.57 -24.828 1.196 1 95.38 89 ALA A N 1
ATOM 680 C CA . ALA A 1 89 ? 9.586 -25.859 1.508 1 95.38 89 ALA A CA 1
ATOM 681 C C . ALA A 1 89 ? 9.648 -27.016 0.499 1 95.38 89 ALA A C 1
ATOM 683 O O . ALA A 1 89 ? 8.617 -27.5 0.042 1 95.38 89 ALA A O 1
ATOM 684 N N . GLY A 1 90 ? 10.836 -27.266 0.027 1 96 90 GLY A N 1
ATOM 685 C CA . GLY A 1 90 ? 11.078 -28.391 -0.864 1 96 90 GLY A CA 1
ATOM 686 C C . GLY A 1 90 ? 10.664 -28.109 -2.297 1 96 90 GLY A C 1
ATOM 687 O O . GLY A 1 90 ? 10.461 -29.047 -3.078 1 96 90 GLY A O 1
ATOM 688 N N . ALA A 1 91 ? 10.516 -26.875 -2.658 1 97.62 91 ALA A N 1
ATOM 689 C CA . ALA A 1 91 ? 10.102 -26.516 -4.012 1 97.62 91 ALA A CA 1
ATOM 690 C C . ALA A 1 91 ? 10.938 -25.344 -4.543 1 97.62 91 ALA A C 1
ATOM 692 O O . ALA A 1 91 ? 11.492 -24.562 -3.766 1 97.62 91 ALA A O 1
ATOM 693 N N . LEU A 1 92 ? 11.016 -25.297 -5.844 1 97.81 92 LEU A N 1
ATOM 694 C CA . LEU A 1 92 ? 11.625 -24.156 -6.523 1 97.81 92 LEU A CA 1
ATOM 695 C C . LEU A 1 92 ? 10.57 -23.109 -6.883 1 97.81 92 LEU A C 1
ATOM 697 O O . LEU A 1 92 ? 9.531 -23.453 -7.453 1 97.81 92 LEU A O 1
ATOM 701 N N . TRP A 1 93 ? 10.875 -21.906 -6.5 1 97.69 93 TRP A N 1
ATOM 702 C CA . TRP A 1 93 ? 9.984 -20.781 -6.797 1 97.69 93 TRP A CA 1
ATOM 703 C C . TRP A 1 93 ? 10.609 -19.859 -7.832 1 97.69 93 TRP A C 1
ATOM 705 O O . TRP A 1 93 ? 11.719 -19.359 -7.633 1 97.69 93 TRP A O 1
ATOM 715 N N . LEU A 1 94 ? 9.82 -19.594 -8.938 1 96.81 94 LEU A N 1
ATOM 716 C CA . LEU A 1 94 ? 10.367 -18.844 -10.062 1 96.81 94 LEU A CA 1
ATOM 717 C C . LEU A 1 94 ? 9.445 -17.688 -10.438 1 96.81 94 LEU A C 1
ATOM 719 O O . LEU A 1 94 ? 8.539 -17.859 -11.258 1 96.81 94 LEU A O 1
ATOM 723 N N . PRO A 1 95 ? 9.734 -16.516 -9.898 1 95.75 95 PRO A N 1
ATOM 724 C CA . PRO A 1 95 ? 8.984 -15.344 -10.375 1 95.75 95 PRO A CA 1
ATOM 725 C C . PRO A 1 95 ? 9.266 -15.031 -11.844 1 95.75 95 PRO A C 1
ATOM 727 O O . PRO A 1 95 ? 10.211 -15.562 -12.422 1 95.75 95 PRO A O 1
ATOM 730 N N . TYR A 1 96 ? 8.43 -14.211 -12.391 1 94.31 96 TYR A N 1
ATOM 731 C CA . TYR A 1 96 ? 8.633 -13.828 -13.789 1 94.31 96 TYR A CA 1
ATOM 732 C C . TYR A 1 96 ? 9.945 -13.07 -13.953 1 94.31 96 TYR A C 1
ATOM 734 O O . TYR A 1 96 ? 10.258 -12.172 -13.172 1 94.31 96 TYR A O 1
ATOM 742 N N . ARG A 1 97 ? 10.625 -13.469 -14.898 1 87.44 97 ARG A N 1
ATOM 743 C CA . ARG A 1 97 ? 11.836 -12.781 -15.32 1 87.44 97 ARG A CA 1
ATOM 744 C C . ARG A 1 97 ? 11.883 -12.625 -16.844 1 87.44 97 ARG A C 1
ATOM 746 O O . ARG A 1 97 ? 11.523 -13.555 -17.562 1 87.44 97 ARG A O 1
ATOM 753 N N . ARG A 1 98 ? 12.352 -11.438 -17.172 1 80.25 98 ARG A N 1
ATOM 754 C CA . ARG A 1 98 ? 12.508 -11.219 -18.609 1 80.25 98 ARG A CA 1
ATOM 755 C C . ARG A 1 98 ? 13.719 -11.984 -19.141 1 80.25 98 ARG A C 1
ATOM 757 O O . ARG A 1 98 ? 13.648 -12.586 -20.219 1 80.25 98 ARG A O 1
ATOM 764 N N . ALA A 1 99 ? 14.742 -11.875 -18.422 1 81.44 99 ALA A N 1
ATOM 765 C CA . ALA A 1 99 ? 15.922 -12.641 -18.797 1 81.44 99 ALA A CA 1
ATOM 766 C C . ALA A 1 99 ? 15.781 -14.109 -18.391 1 81.44 99 ALA A C 1
ATOM 768 O O . ALA A 1 99 ? 15.664 -14.414 -17.203 1 81.44 99 ALA A O 1
ATOM 769 N N . ARG A 1 100 ? 15.93 -15.016 -19.344 1 86.56 100 ARG A N 1
ATOM 770 C CA . ARG A 1 100 ? 15.633 -16.422 -19.109 1 86.56 100 ARG A CA 1
ATOM 771 C C . ARG A 1 100 ? 16.828 -17.141 -18.484 1 86.56 100 ARG A C 1
ATOM 773 O O . ARG A 1 100 ? 16.688 -18.234 -17.938 1 86.56 100 ARG A O 1
ATOM 780 N N . GLY A 1 101 ? 17.938 -16.453 -18.562 1 88.06 101 GLY A N 1
ATOM 781 C CA . GLY A 1 101 ? 19.141 -17.094 -18.078 1 88.06 101 GLY A CA 1
ATOM 782 C C . GLY A 1 101 ? 19.047 -17.547 -16.625 1 88.06 101 GLY A C 1
ATOM 783 O O . GLY A 1 101 ? 19.328 -18.703 -16.312 1 88.06 101 GLY A O 1
ATOM 784 N N . GLU A 1 102 ? 18.578 -16.703 -15.805 1 87.56 102 GLU A N 1
ATOM 785 C CA . GLU A 1 102 ? 18.469 -17.016 -14.383 1 87.56 102 GLU A CA 1
ATOM 786 C C . GLU A 1 102 ? 17.438 -18.109 -14.133 1 87.56 102 GLU A C 1
ATOM 788 O O . GLU A 1 102 ? 17.641 -18.984 -13.281 1 87.56 102 GLU A O 1
ATOM 793 N N . LEU A 1 103 ? 16.438 -18.047 -14.883 1 92.25 103 LEU A N 1
ATOM 794 C CA . LEU A 1 103 ? 15.375 -19.031 -14.758 1 92.25 103 LEU A CA 1
ATOM 795 C C . LEU A 1 103 ? 15.875 -20.422 -15.172 1 92.25 103 LEU A C 1
ATOM 797 O O . LEU A 1 103 ? 15.68 -21.391 -14.453 1 92.25 103 LEU A O 1
ATOM 801 N N . LEU A 1 104 ? 16.578 -20.469 -16.25 1 94.56 104 LEU A N 1
ATOM 802 C CA . LEU A 1 104 ? 17.078 -21.734 -16.781 1 94.56 104 LEU A CA 1
ATOM 803 C C . LEU A 1 104 ? 18.125 -22.328 -15.844 1 94.56 104 LEU A C 1
ATOM 805 O O . LEU A 1 104 ? 18.141 -23.547 -15.625 1 94.56 104 LEU A O 1
ATOM 809 N N . ALA A 1 105 ? 18.922 -21.453 -15.312 1 94.19 105 ALA A N 1
ATOM 810 C CA . ALA A 1 105 ? 19.922 -21.922 -14.367 1 94.19 105 ALA A CA 1
ATOM 811 C C . ALA A 1 105 ? 19.281 -22.516 -13.125 1 94.19 105 ALA A C 1
ATOM 813 O O . ALA A 1 105 ? 19.703 -23.578 -12.641 1 94.19 105 ALA A O 1
ATOM 814 N N . ALA A 1 106 ? 18.25 -21.922 -12.672 1 94.56 106 ALA A N 1
ATOM 815 C CA . ALA A 1 106 ? 17.547 -22.391 -11.492 1 94.56 106 ALA A CA 1
ATOM 816 C C . ALA A 1 106 ? 16.859 -23.734 -11.758 1 94.56 106 ALA A C 1
ATOM 818 O O . ALA A 1 106 ? 16.875 -24.625 -10.906 1 94.56 106 ALA A O 1
ATOM 819 N N . LEU A 1 107 ? 16.312 -23.844 -12.922 1 96 107 LEU A N 1
ATOM 820 C CA . LEU A 1 107 ? 15.641 -25.078 -13.305 1 96 107 LEU A CA 1
ATOM 821 C C . LEU A 1 107 ? 16.641 -26.234 -13.391 1 96 107 LEU A C 1
ATOM 823 O O . LEU A 1 107 ? 16.344 -27.344 -12.938 1 96 107 LEU A O 1
ATOM 827 N N . ARG A 1 108 ? 17.766 -25.953 -13.898 1 94.25 108 ARG A N 1
ATOM 828 C CA . ARG A 1 108 ? 18.812 -26.984 -13.984 1 94.25 108 ARG A CA 1
ATOM 829 C C . ARG A 1 108 ? 19.219 -27.453 -12.602 1 94.25 108 ARG A C 1
ATOM 831 O O . ARG A 1 108 ? 19.328 -28.656 -12.359 1 94.25 108 ARG A O 1
ATOM 838 N N . CYS A 1 109 ? 19.375 -26.531 -11.758 1 92.31 109 CYS A N 1
ATOM 839 C CA . CYS A 1 109 ? 19.781 -26.859 -10.391 1 92.31 109 CYS A CA 1
ATOM 840 C C . CYS A 1 109 ? 18.703 -27.672 -9.68 1 92.31 109 CYS A C 1
ATOM 842 O O . CYS A 1 109 ? 19.031 -28.609 -8.953 1 92.31 109 CYS A O 1
ATOM 844 N N . ALA A 1 110 ? 17.531 -27.328 -9.891 1 91.94 110 ALA A N 1
ATOM 845 C CA . ALA A 1 110 ? 16.406 -28.047 -9.266 1 91.94 110 ALA A CA 1
ATOM 846 C C . ALA A 1 110 ? 16.359 -29.484 -9.742 1 91.94 110 ALA A C 1
ATOM 848 O O . ALA A 1 110 ? 16.047 -30.391 -8.961 1 91.94 110 ALA A O 1
ATOM 849 N N . GLY A 1 111 ? 16.672 -29.719 -10.961 1 91 111 GLY A N 1
ATOM 850 C CA . GLY A 1 111 ? 16.672 -31.062 -11.531 1 91 111 GLY A CA 1
ATOM 851 C C . GLY A 1 111 ? 17.734 -31.969 -10.938 1 91 111 GLY A C 1
ATOM 852 O O . GLY A 1 111 ? 17.594 -33.188 -10.961 1 91 111 GLY A O 1
ATOM 853 N N . GLU A 1 112 ? 18.719 -31.328 -10.398 1 90.81 112 GLU A N 1
ATOM 854 C CA . GLU A 1 112 ? 19.844 -32.094 -9.852 1 90.81 112 GLU A CA 1
ATOM 855 C C . GLU A 1 112 ? 19.672 -32.312 -8.352 1 90.81 112 GLU A C 1
ATOM 857 O O . GLU A 1 112 ? 20.484 -33.031 -7.738 1 90.81 112 GLU A O 1
ATOM 862 N N . SER A 1 113 ? 18.641 -31.75 -7.848 1 91.31 113 SER A N 1
ATOM 863 C CA . SER A 1 113 ? 18.453 -31.828 -6.402 1 91.31 113 SER A CA 1
ATOM 864 C C . SER A 1 113 ? 17.328 -32.781 -6.047 1 91.31 113 SER A C 1
ATOM 866 O O . SER A 1 113 ? 16.203 -32.656 -6.555 1 91.31 113 SER A O 1
ATOM 868 N N . GLU A 1 114 ? 17.578 -33.656 -5.113 1 89.88 114 GLU A N 1
ATOM 869 C CA . GLU A 1 114 ? 16.562 -34.594 -4.637 1 89.88 114 GLU A CA 1
ATOM 870 C C . GLU A 1 114 ? 15.633 -33.938 -3.629 1 89.88 114 GLU A C 1
ATOM 872 O O . GLU A 1 114 ? 14.57 -34.469 -3.307 1 89.88 114 GLU A O 1
ATOM 877 N N . ALA A 1 115 ? 15.984 -32.812 -3.25 1 92.06 115 ALA A N 1
ATOM 878 C CA . ALA A 1 115 ? 15.219 -32.094 -2.227 1 92.06 115 ALA A CA 1
ATOM 879 C C . ALA A 1 115 ? 14.055 -31.328 -2.842 1 92.06 115 ALA A C 1
ATOM 881 O O . ALA A 1 115 ? 13.117 -30.938 -2.139 1 92.06 115 ALA A O 1
ATOM 882 N N . VAL A 1 116 ? 14.148 -31.156 -4.129 1 96.12 116 VAL A N 1
ATOM 883 C CA . VAL A 1 116 ? 13.109 -30.391 -4.805 1 96.12 116 VAL A CA 1
ATOM 884 C C . VAL A 1 116 ? 11.984 -31.328 -5.25 1 96.12 116 VAL A C 1
ATOM 886 O O . VAL A 1 116 ? 12.219 -32.281 -5.98 1 96.12 116 VAL A O 1
ATOM 889 N N . ARG A 1 117 ? 10.75 -30.969 -4.848 1 96.69 117 ARG A N 1
ATOM 890 C CA . ARG A 1 117 ? 9.625 -31.859 -5.102 1 96.69 117 ARG A CA 1
ATOM 891 C C . ARG A 1 117 ? 8.633 -31.219 -6.07 1 96.69 117 ARG A C 1
ATOM 893 O O . ARG A 1 117 ? 7.758 -31.906 -6.602 1 96.69 117 ARG A O 1
ATOM 900 N N . ALA A 1 118 ? 8.773 -29.969 -6.301 1 98 118 ALA A N 1
ATOM 901 C CA . ALA A 1 118 ? 7.895 -29.266 -7.227 1 98 118 ALA A CA 1
ATOM 902 C C . ALA A 1 118 ? 8.508 -27.938 -7.656 1 98 118 ALA A C 1
ATOM 904 O O . ALA A 1 118 ? 9.469 -27.453 -7.047 1 98 118 ALA A O 1
ATOM 905 N N . VAL A 1 119 ? 7.93 -27.406 -8.727 1 98.12 119 VAL A N 1
ATOM 906 C CA . VAL A 1 119 ? 8.289 -26.062 -9.188 1 98.12 119 VAL A CA 1
ATOM 907 C C . VAL A 1 119 ? 7.047 -25.188 -9.25 1 98.12 119 VAL A C 1
ATOM 909 O O . VAL A 1 119 ? 6.023 -25.578 -9.812 1 98.12 119 VAL A O 1
ATOM 912 N N . PHE A 1 120 ? 7.09 -24.109 -8.641 1 98.5 120 PHE A N 1
ATOM 913 C CA . PHE A 1 120 ? 6.09 -23.047 -8.766 1 98.5 120 PHE A CA 1
ATOM 914 C C . PHE A 1 120 ? 6.648 -21.875 -9.547 1 98.5 120 PHE A C 1
ATOM 916 O O . PHE A 1 120 ? 7.711 -21.344 -9.219 1 98.5 120 PHE A O 1
ATOM 923 N N . ALA A 1 121 ? 5.883 -21.422 -10.57 1 98.12 121 ALA A N 1
ATOM 924 C CA . ALA A 1 121 ? 6.5 -20.453 -11.453 1 98.12 121 ALA A CA 1
ATOM 925 C C . ALA A 1 121 ? 5.469 -19.469 -11.992 1 98.12 121 ALA A C 1
ATOM 927 O O . ALA A 1 121 ? 4.266 -19.625 -11.773 1 98.12 121 ALA A O 1
ATOM 928 N N . HIS A 1 122 ? 5.891 -18.391 -12.531 1 97.06 122 HIS A N 1
ATOM 929 C CA . HIS A 1 122 ? 5.188 -17.5 -13.453 1 97.06 122 HIS A CA 1
ATOM 930 C C . HIS A 1 122 ? 5.973 -17.328 -14.75 1 97.06 122 HIS A C 1
ATOM 932 O O . HIS A 1 122 ? 6.898 -16.516 -14.812 1 97.06 122 HIS A O 1
ATOM 938 N N . VAL A 1 123 ? 5.594 -18.109 -15.727 1 96.12 123 VAL A N 1
ATOM 939 C CA . VAL A 1 123 ? 6.441 -18.219 -16.906 1 96.12 123 VAL A CA 1
ATOM 940 C C . VAL A 1 123 ? 5.594 -18.594 -18.125 1 96.12 123 VAL A C 1
ATOM 942 O O . VAL A 1 123 ? 4.535 -19.203 -17.984 1 96.12 123 VAL A O 1
ATOM 945 N N . ASP A 1 124 ? 6.086 -18.188 -19.219 1 95 124 ASP A N 1
ATOM 946 C CA . ASP A 1 124 ? 5.516 -18.656 -20.469 1 95 124 ASP A CA 1
ATOM 947 C C . ASP A 1 124 ? 6.246 -19.906 -20.984 1 95 124 ASP A C 1
ATOM 949 O O . ASP A 1 124 ? 7.465 -19.891 -21.141 1 95 124 ASP A O 1
ATOM 953 N N . VAL A 1 125 ? 5.504 -20.953 -21.219 1 96.25 125 VAL A N 1
ATOM 954 C CA . VAL A 1 125 ? 6.074 -22.219 -21.672 1 96.25 125 VAL A CA 1
ATOM 955 C C . VAL A 1 125 ? 5.652 -22.5 -23.109 1 96.25 125 VAL A C 1
ATOM 957 O O . VAL A 1 125 ? 4.477 -22.375 -23.453 1 96.25 125 VAL A O 1
ATOM 960 N N . ALA A 1 126 ? 6.629 -22.844 -23.875 1 95.62 126 ALA A N 1
ATOM 961 C CA . ALA A 1 126 ? 6.324 -23.219 -25.25 1 95.62 126 ALA A CA 1
ATOM 962 C C . ALA A 1 126 ? 5.355 -24.391 -25.312 1 95.62 126 ALA A C 1
ATOM 964 O O . ALA A 1 126 ? 5.516 -25.359 -24.562 1 95.62 126 ALA A O 1
ATOM 965 N N . GLY A 1 127 ? 4.324 -24.234 -26.203 1 95 127 GLY A N 1
ATOM 966 C CA . GLY A 1 127 ? 3.355 -25.312 -26.344 1 95 127 GLY A CA 1
ATOM 967 C C . GLY A 1 127 ? 2.131 -25.141 -25.469 1 95 127 GLY A C 1
ATOM 968 O O . GLY A 1 127 ? 1.161 -25.891 -25.594 1 95 127 GLY A O 1
ATOM 969 N N . ALA A 1 128 ? 2.139 -24.172 -24.547 1 95.38 128 ALA A N 1
ATOM 970 C CA . ALA A 1 128 ? 0.986 -23.906 -23.688 1 95.38 128 ALA A CA 1
ATOM 971 C C . ALA A 1 128 ? -0.193 -23.375 -24.5 1 95.38 128 ALA A C 1
ATOM 973 O O . ALA A 1 128 ? -0.004 -22.688 -25.5 1 95.38 128 ALA A O 1
ATOM 974 N N . SER A 1 129 ? -1.335 -23.672 -24.016 1 90.25 129 SER A N 1
ATOM 975 C CA . SER A 1 129 ? -2.553 -23.203 -24.672 1 90.25 129 SER A CA 1
ATOM 976 C C . SER A 1 129 ? -2.961 -21.828 -24.172 1 90.25 129 SER A C 1
ATOM 978 O O . SER A 1 129 ? -3.346 -21.672 -23 1 90.25 129 SER A O 1
ATOM 980 N N . LEU A 1 130 ? -2.936 -20.891 -25.016 1 83.25 130 LEU A N 1
ATOM 981 C CA . LEU A 1 130 ? -3.41 -19.547 -24.672 1 83.25 130 LEU A CA 1
ATOM 982 C C . LEU A 1 130 ? -4.934 -19.516 -24.609 1 83.25 130 LEU A C 1
ATOM 984 O O . LEU A 1 130 ? -5.508 -18.844 -23.734 1 83.25 130 LEU A O 1
ATOM 988 N N . ASN A 1 131 ? -5.461 -20.109 -25.484 1 80.75 131 ASN A N 1
ATOM 989 C CA . ASN A 1 131 ? -6.895 -20.359 -25.594 1 80.75 131 ASN A CA 1
ATOM 990 C C . ASN A 1 131 ? -7.176 -21.625 -26.391 1 80.75 131 ASN A C 1
ATOM 992 O O . ASN A 1 131 ? -6.289 -22.469 -26.578 1 80.75 131 ASN A O 1
ATOM 996 N N . ASP A 1 132 ? -8.461 -21.828 -26.781 1 76 132 ASP A N 1
ATOM 997 C CA . ASP A 1 132 ? -8.844 -23.062 -27.453 1 76 132 ASP A CA 1
ATOM 998 C C . ASP A 1 132 ? -8.18 -23.188 -28.828 1 76 132 ASP A C 1
ATOM 1000 O O . ASP A 1 132 ? -8 -24.281 -29.344 1 76 132 ASP A O 1
ATOM 1004 N N . ALA A 1 133 ? -7.699 -22.047 -29.297 1 75.75 133 ALA A N 1
ATOM 1005 C CA . ALA A 1 133 ? -7.293 -22.047 -30.703 1 75.75 133 ALA A CA 1
ATOM 1006 C C . ALA A 1 133 ? -5.789 -21.828 -30.844 1 75.75 133 ALA A C 1
ATOM 1008 O O . ALA A 1 133 ? -5.191 -22.188 -31.859 1 75.75 133 ALA A O 1
ATOM 1009 N N . PHE A 1 134 ? -5.227 -21.297 -29.812 1 84.44 134 PHE A N 1
ATOM 1010 C CA . PHE A 1 134 ? -3.859 -20.828 -30.016 1 84.44 134 PHE A CA 1
ATOM 1011 C C . PHE A 1 134 ? -2.936 -21.391 -28.938 1 84.44 134 PHE A C 1
ATOM 1013 O O . PHE A 1 134 ? -3.273 -21.375 -27.75 1 84.44 134 PHE A O 1
ATOM 1020 N N . GLN A 1 135 ? -1.786 -21.906 -29.438 1 85.62 135 GLN A N 1
ATOM 1021 C CA . GLN A 1 135 ? -0.712 -22.359 -28.562 1 85.62 135 GLN A CA 1
ATOM 1022 C C . GLN A 1 135 ? 0.498 -21.438 -28.656 1 85.62 135 GLN A C 1
ATOM 1024 O O . GLN A 1 135 ? 0.824 -20.922 -29.719 1 85.62 135 GLN A O 1
ATOM 1029 N N . ALA A 1 136 ? 1.111 -21.344 -27.5 1 89.25 136 ALA A N 1
ATOM 1030 C CA . ALA A 1 136 ? 2.311 -20.516 -27.453 1 89.25 136 ALA A CA 1
ATOM 1031 C C . ALA A 1 136 ? 3.451 -21.141 -28.234 1 89.25 136 ALA A C 1
ATOM 1033 O O . ALA A 1 136 ? 3.797 -22.312 -28.016 1 89.25 136 ALA A O 1
ATOM 1034 N N . ARG A 1 137 ? 3.998 -20.375 -29.109 1 88.25 137 ARG A N 1
ATOM 1035 C CA . ARG A 1 137 ? 5.121 -20.875 -29.891 1 88.25 137 ARG A CA 1
ATOM 1036 C C . ARG A 1 137 ? 6.449 -20.531 -29.234 1 88.25 137 ARG A C 1
ATOM 1038 O O . ARG A 1 137 ? 7.43 -21.266 -29.375 1 88.25 137 ARG A O 1
ATOM 1045 N N . ASP A 1 138 ? 6.391 -19.438 -28.625 1 88.88 138 ASP A N 1
ATOM 1046 C CA . ASP A 1 138 ? 7.594 -18.969 -27.953 1 88.88 138 ASP A CA 1
ATOM 1047 C C . ASP A 1 138 ? 7.496 -19.172 -26.438 1 88.88 138 ASP A C 1
ATOM 1049 O O . ASP A 1 138 ? 6.434 -19.547 -25.922 1 88.88 138 ASP A O 1
ATOM 1053 N N . GLY A 1 139 ? 8.672 -19.172 -25.766 1 92.69 139 GLY A N 1
ATOM 1054 C CA . GLY A 1 139 ? 8.734 -19.359 -24.328 1 92.69 139 GLY A CA 1
ATOM 1055 C C . GLY A 1 139 ? 9.812 -20.328 -23.891 1 92.69 139 GLY A C 1
ATOM 1056 O O . GLY A 1 139 ? 10.648 -20.75 -24.703 1 92.69 139 GLY A O 1
ATOM 1057 N N . VAL A 1 140 ? 9.727 -20.641 -22.609 1 95.62 140 VAL A N 1
ATOM 1058 C CA . VAL A 1 140 ? 10.656 -21.625 -22.062 1 95.62 140 VAL A CA 1
ATOM 1059 C C . VAL A 1 140 ? 10.297 -23.016 -22.578 1 95.62 140 VAL A C 1
ATOM 1061 O O . VAL A 1 140 ? 9.133 -23.438 -22.5 1 95.62 140 VAL A O 1
ATOM 1064 N N . PRO A 1 141 ? 11.227 -23.734 -23.141 1 95.56 141 PRO A N 1
ATOM 1065 C CA . PRO A 1 141 ? 10.914 -25.078 -23.609 1 95.56 141 PRO A CA 1
ATOM 1066 C C . PRO A 1 141 ? 10.578 -26.031 -22.469 1 95.56 141 PRO A C 1
ATOM 1068 O O . PRO A 1 141 ? 11.234 -26.016 -21.422 1 95.56 141 PRO A O 1
ATOM 1071 N N . PRO A 1 142 ? 9.547 -26.859 -22.703 1 96.5 142 PRO A N 1
ATOM 1072 C CA . PRO A 1 142 ? 9.188 -27.828 -21.656 1 96.5 142 PRO A CA 1
ATOM 1073 C C . PRO A 1 142 ? 10.375 -28.672 -21.203 1 96.5 142 PRO A C 1
ATOM 1075 O O . PRO A 1 142 ? 10.438 -29.062 -20.031 1 96.5 142 PRO A O 1
ATOM 1078 N N . SER A 1 143 ? 11.312 -28.891 -22.062 1 95.62 143 SER A N 1
ATOM 1079 C CA . SER A 1 143 ? 12.461 -29.75 -21.766 1 95.62 143 SER A CA 1
ATOM 1080 C C . SER A 1 143 ? 13.383 -29.094 -20.734 1 95.62 143 SER A C 1
ATOM 1082 O O . SER A 1 143 ? 14.266 -29.75 -20.188 1 95.62 143 SER A O 1
ATOM 1084 N N . ALA A 1 144 ? 13.227 -27.797 -20.562 1 96 144 ALA A N 1
ATOM 1085 C CA . ALA A 1 144 ? 14.055 -27.094 -19.594 1 96 144 ALA A CA 1
ATOM 1086 C C . ALA A 1 144 ? 13.641 -27.438 -18.156 1 96 144 ALA A C 1
ATOM 1088 O O . ALA A 1 144 ? 14.406 -27.219 -17.219 1 96 144 ALA A O 1
ATOM 1089 N N . PHE A 1 145 ? 12.438 -27.922 -17.969 1 97.06 145 PHE A N 1
ATOM 1090 C CA . PHE A 1 145 ? 11.938 -28.266 -16.641 1 97.06 145 PHE A CA 1
ATOM 1091 C C . PHE A 1 145 ? 12.352 -29.672 -16.25 1 97.06 145 PHE A C 1
ATOM 1093 O O . PHE A 1 145 ? 12.445 -30.562 -17.109 1 97.06 145 PHE A O 1
ATOM 1100 N N . PRO A 1 146 ? 12.625 -29.828 -14.953 1 94.19 146 PRO A N 1
ATOM 1101 C CA . PRO A 1 146 ? 13.023 -31.172 -14.516 1 94.19 146 PRO A CA 1
ATOM 1102 C C . PRO A 1 146 ? 11.945 -32.219 -14.789 1 94.19 146 PRO A C 1
ATOM 1104 O O . PRO A 1 146 ? 10.758 -31.984 -14.547 1 94.19 146 PRO A O 1
ATOM 1107 N N . ARG A 1 147 ? 12.391 -33.375 -15.219 1 89.5 147 ARG A N 1
ATOM 1108 C CA . ARG A 1 147 ? 11.469 -34.469 -15.484 1 89.5 147 ARG A CA 1
ATOM 1109 C C . ARG A 1 147 ? 10.93 -35.062 -14.188 1 89.5 147 ARG A C 1
ATOM 1111 O O . ARG A 1 147 ? 11.664 -35.188 -13.203 1 89.5 147 ARG A O 1
ATOM 1118 N N . GLY A 1 148 ? 9.742 -35.344 -14.148 1 89.44 148 GLY A N 1
ATOM 1119 C CA . GLY A 1 148 ? 9.164 -36.062 -13.016 1 89.44 148 GLY A CA 1
ATOM 1120 C C . GLY A 1 148 ? 8.656 -35.125 -11.922 1 89.44 148 GLY A C 1
ATOM 1121 O O . GLY A 1 148 ? 8.062 -35.594 -10.945 1 89.44 148 GLY A O 1
ATOM 1122 N N . LEU A 1 149 ? 8.977 -33.906 -12.094 1 94.94 149 LEU A N 1
ATOM 1123 C CA . LEU A 1 149 ? 8.492 -32.938 -11.094 1 94.94 149 LEU A CA 1
ATOM 1124 C C . LEU A 1 149 ? 7.211 -32.281 -11.555 1 94.94 149 LEU A C 1
ATOM 1126 O O . LEU A 1 149 ? 7.078 -31.922 -12.734 1 94.94 149 LEU A O 1
ATOM 1130 N N . GLU A 1 150 ? 6.277 -32.125 -10.609 1 97.62 150 GLU A N 1
ATOM 1131 C CA . GLU A 1 150 ? 5.113 -31.281 -10.891 1 97.62 150 GLU A CA 1
ATOM 1132 C C . GLU A 1 150 ? 5.5 -29.812 -10.961 1 97.62 150 GLU A C 1
ATOM 1134 O O . GLU A 1 150 ? 6.246 -29.312 -10.117 1 97.62 150 GLU A O 1
ATOM 1139 N N . VAL A 1 151 ? 5.02 -29.219 -12.016 1 98.25 151 VAL A N 1
ATOM 1140 C CA . VAL A 1 151 ? 5.23 -27.781 -12.195 1 98.25 151 VAL A CA 1
ATOM 1141 C C . VAL A 1 151 ? 3.885 -27.062 -12.219 1 98.25 151 VAL A C 1
ATOM 1143 O O . VAL A 1 151 ? 2.982 -27.438 -12.969 1 98.25 151 VAL A O 1
ATOM 1146 N N . TYR A 1 152 ? 3.713 -26.109 -11.367 1 98.56 152 TYR A N 1
ATOM 1147 C CA . TYR A 1 152 ? 2.543 -25.25 -11.367 1 98.56 152 TYR A CA 1
ATOM 1148 C C . TYR A 1 152 ? 2.928 -23.812 -11.734 1 98.56 152 TYR A C 1
ATOM 1150 O O . TYR A 1 152 ? 3.869 -23.25 -11.164 1 98.56 152 TYR A O 1
ATOM 1158 N N . THR A 1 153 ? 2.221 -23.25 -12.672 1 98.31 153 THR A N 1
ATOM 1159 C CA . THR A 1 153 ? 2.602 -21.922 -13.109 1 98.31 153 THR A CA 1
ATOM 1160 C C . THR A 1 153 ? 1.365 -21.062 -13.375 1 98.31 153 THR A C 1
ATOM 1162 O O . THR A 1 153 ? 0.292 -21.594 -13.672 1 98.31 153 THR A O 1
ATOM 1165 N N . GLY A 1 154 ? 1.548 -19.781 -13.078 1 97.06 154 GLY A N 1
ATOM 1166 C CA . GLY A 1 154 ? 0.589 -18.797 -13.555 1 97.06 154 GLY A CA 1
ATOM 1167 C C . GLY A 1 154 ? 0.917 -18.25 -14.93 1 97.06 154 GLY A C 1
ATOM 1168 O O . GLY A 1 154 ? 1.519 -18.953 -15.75 1 97.06 154 GLY A O 1
ATOM 1169 N N . HIS A 1 155 ? 0.365 -17.078 -15.32 1 93.75 155 HIS A N 1
ATOM 1170 C CA . HIS A 1 155 ? 0.67 -16.344 -16.547 1 93.75 155 HIS A CA 1
ATOM 1171 C C . HIS A 1 155 ? -0.457 -16.469 -17.562 1 93.75 155 HIS A C 1
ATOM 1173 O O . HIS A 1 155 ? -1.058 -15.469 -17.953 1 93.75 155 HIS A O 1
ATOM 1179 N N . TYR A 1 156 ? -0.74 -17.688 -17.969 1 93.25 156 TYR A N 1
ATOM 1180 C CA . TYR A 1 156 ? -1.887 -17.859 -18.844 1 93.25 156 TYR A CA 1
ATOM 1181 C C . TYR A 1 156 ? -3.154 -18.141 -18.047 1 93.25 156 TYR A C 1
ATOM 1183 O O . TYR A 1 156 ? -3.127 -18.875 -17.062 1 93.25 156 TYR A O 1
ATOM 1191 N N . HIS A 1 157 ? -4.32 -17.672 -18.562 1 92.12 157 HIS A N 1
ATOM 1192 C CA . HIS A 1 157 ? -5.543 -17.641 -17.781 1 92.12 157 HIS A CA 1
ATOM 1193 C C . HIS A 1 157 ? -6.305 -18.953 -17.875 1 92.12 157 HIS A C 1
ATOM 1195 O O . HIS A 1 157 ? -7.164 -19.234 -17.031 1 92.12 157 HIS A O 1
ATOM 1201 N N . ARG A 1 158 ? -6.008 -19.719 -18.875 1 92.06 158 ARG A N 1
ATOM 1202 C CA . ARG A 1 158 ? -6.73 -20.969 -19.062 1 92.06 158 ARG A CA 1
ATOM 1203 C C . ARG A 1 158 ? -6.098 -22.094 -18.25 1 92.06 158 ARG A C 1
ATOM 1205 O O . ARG A 1 158 ? -4.93 -22.438 -18.453 1 92.06 158 ARG A O 1
ATOM 1212 N N . PRO A 1 159 ? -6.902 -22.672 -17.484 1 94.94 159 PRO A N 1
ATOM 1213 C CA . PRO A 1 159 ? -6.363 -23.844 -16.797 1 94.94 159 PRO A CA 1
ATOM 1214 C C . PRO A 1 159 ? -6.094 -25.016 -17.75 1 94.94 159 PRO A C 1
ATOM 1216 O O . PRO A 1 159 ? -6.969 -25.391 -18.531 1 94.94 159 PRO A O 1
ATOM 1219 N N . HIS A 1 160 ? -4.883 -25.531 -17.719 1 95.31 160 HIS A N 1
ATOM 1220 C CA . HIS A 1 160 ? -4.535 -26.672 -18.562 1 95.31 160 HIS A CA 1
ATOM 1221 C C . HIS A 1 160 ? -3.158 -27.219 -18.203 1 95.31 160 HIS A C 1
ATOM 1223 O O . HIS A 1 160 ? -2.414 -26.594 -17.453 1 95.31 160 HIS A O 1
ATOM 1229 N N . THR A 1 161 ? -2.953 -28.391 -18.672 1 96.19 161 THR A N 1
ATOM 1230 C CA . THR A 1 161 ? -1.623 -29 -18.625 1 96.19 161 THR A CA 1
ATOM 1231 C C . THR A 1 161 ? -0.989 -29 -20.016 1 96.19 161 THR A C 1
ATOM 1233 O O . THR A 1 161 ? -1.633 -29.391 -21 1 96.19 161 THR A O 1
ATOM 1236 N N . VAL A 1 162 ? 0.248 -28.453 -20.062 1 96.25 162 VAL A N 1
ATOM 1237 C CA . VAL A 1 162 ? 0.95 -28.516 -21.344 1 96.25 162 VAL A CA 1
ATOM 1238 C C . VAL A 1 162 ? 1.038 -29.953 -21.812 1 96.25 162 VAL A C 1
ATOM 1240 O O . VAL A 1 162 ? 1.476 -30.844 -21.078 1 96.25 162 VAL A O 1
ATOM 1243 N N . PRO A 1 163 ? 0.666 -30.219 -23.031 1 93.56 163 PRO A N 1
ATOM 1244 C CA . PRO A 1 163 ? 0.574 -31.594 -23.5 1 93.56 163 PRO A CA 1
ATOM 1245 C C . PRO A 1 163 ? 1.884 -32.375 -23.328 1 93.56 163 PRO A C 1
ATOM 1247 O O . PRO A 1 163 ? 2.951 -31.859 -23.672 1 93.56 163 PRO A O 1
ATOM 1250 N N . GLY A 1 164 ? 1.763 -33.562 -22.766 1 93.81 164 GLY A N 1
ATOM 1251 C CA . GLY A 1 164 ? 2.895 -34.469 -22.641 1 93.81 164 GLY A CA 1
ATOM 1252 C C . GLY A 1 164 ? 3.824 -34.125 -21.5 1 93.81 164 GLY A C 1
ATOM 1253 O O . GLY A 1 164 ? 4.961 -34.594 -21.438 1 93.81 164 GLY A O 1
ATOM 1254 N N . THR A 1 165 ? 3.379 -33.188 -20.703 1 96.62 165 THR A N 1
ATOM 1255 C CA . THR A 1 165 ? 4.238 -32.719 -19.625 1 96.62 165 THR A CA 1
ATOM 1256 C C . THR A 1 165 ? 3.486 -32.75 -18.297 1 96.62 165 THR A C 1
ATOM 1258 O O . THR A 1 165 ? 2.318 -33.156 -18.234 1 96.62 165 THR A O 1
ATOM 1261 N N . SER A 1 166 ? 4.176 -32.438 -17.234 1 97.25 166 SER A N 1
ATOM 1262 C CA . SER A 1 166 ? 3.588 -32.25 -15.914 1 97.25 166 SER A CA 1
ATOM 1263 C C . SER A 1 166 ? 3.576 -30.766 -15.531 1 97.25 166 SER A C 1
ATOM 1265 O O . SER A 1 166 ? 3.732 -30.406 -14.359 1 97.25 166 SER A O 1
ATOM 1267 N N . ILE A 1 167 ? 3.479 -29.922 -16.547 1 97.94 167 ILE A N 1
ATOM 1268 C CA . ILE A 1 167 ? 3.428 -28.469 -16.344 1 97.94 167 ILE A CA 1
ATOM 1269 C C . ILE A 1 167 ? 1.976 -28 -16.375 1 97.94 167 ILE A C 1
ATOM 1271 O O . ILE A 1 167 ? 1.332 -28.031 -17.422 1 97.94 167 ILE A O 1
ATOM 1275 N N . HIS A 1 168 ? 1.529 -27.516 -15.242 1 97.94 168 HIS A N 1
ATOM 1276 C CA . HIS A 1 168 ? 0.128 -27.141 -15.07 1 97.94 168 HIS A CA 1
ATOM 1277 C C . HIS A 1 168 ? -0.033 -25.641 -14.969 1 97.94 168 HIS A C 1
ATOM 1279 O O . HIS A 1 168 ? 0.53 -25 -14.078 1 97.94 168 HIS A O 1
ATOM 1285 N N . TYR A 1 169 ? -0.729 -25.062 -15.867 1 97.56 169 TYR A N 1
ATOM 1286 C CA . TYR A 1 169 ? -1.223 -23.703 -15.672 1 97.56 169 TYR A CA 1
ATOM 1287 C C . TYR A 1 169 ? -2.455 -23.703 -14.773 1 97.56 169 TYR A C 1
ATOM 1289 O O . TYR A 1 169 ? -3.484 -24.281 -15.117 1 97.56 169 TYR A O 1
ATOM 1297 N N . VAL A 1 170 ? -2.334 -23 -13.688 1 96.81 170 VAL A N 1
ATOM 1298 C CA . VAL A 1 170 ? -3.404 -23 -12.688 1 96.81 170 VAL A CA 1
ATOM 1299 C C . VAL A 1 170 ? -4.578 -22.156 -13.188 1 96.81 170 VAL A C 1
ATOM 1301 O O . VAL A 1 170 ? -5.727 -22.406 -12.805 1 96.81 170 VAL A O 1
ATOM 1304 N N . GLY A 1 171 ? -4.258 -21.141 -14.062 1 93.38 171 GLY A N 1
ATOM 1305 C CA . GLY A 1 171 ? -5.301 -20.297 -14.633 1 93.38 171 GLY A CA 1
ATOM 1306 C C . GLY A 1 171 ? -5.719 -19.172 -13.719 1 93.38 171 GLY A C 1
ATOM 1307 O O . GLY A 1 171 ? -5.312 -19.109 -12.562 1 93.38 171 GLY A O 1
ATOM 1308 N N . SER A 1 172 ? -6.539 -18.25 -14.273 1 91.38 172 SER A N 1
ATOM 1309 C CA . SER A 1 172 ? -7.109 -17.172 -13.477 1 91.38 172 SER A CA 1
ATOM 1310 C C . SER A 1 172 ? -8.273 -17.656 -12.625 1 91.38 172 SER A C 1
ATOM 1312 O O . SER A 1 172 ? -8.891 -18.688 -12.93 1 91.38 172 SER A O 1
ATOM 1314 N N . PRO A 1 173 ? -8.555 -16.938 -11.547 1 90.12 173 PRO A N 1
ATOM 1315 C CA . PRO A 1 173 ? -9.625 -17.391 -10.656 1 90.12 173 PRO A CA 1
ATOM 1316 C C . PRO A 1 173 ? -11.016 -17.047 -11.195 1 90.12 173 PRO A C 1
ATOM 1318 O O . PRO A 1 173 ? -12.023 -17.5 -10.633 1 90.12 173 PRO A O 1
ATOM 1321 N N . TYR A 1 174 ? -11.109 -16.234 -12.25 1 85.56 174 TYR A N 1
ATOM 1322 C CA . TYR A 1 174 ? -12.367 -15.875 -12.906 1 85.56 174 TYR A CA 1
ATOM 1323 C C . TYR A 1 174 ? -12.141 -15.578 -14.383 1 85.56 174 TYR A C 1
ATOM 1325 O O . TYR A 1 174 ? -11 -15.508 -14.844 1 85.56 174 TYR A O 1
ATOM 1333 N N . GLN A 1 175 ? -13.25 -15.531 -15.078 1 82.81 175 GLN A N 1
ATOM 1334 C CA . GLN A 1 175 ? -13.156 -15.172 -16.484 1 82.81 175 GLN A CA 1
ATOM 1335 C C . GLN A 1 175 ? -12.867 -13.688 -16.656 1 82.81 175 GLN A C 1
ATOM 1337 O O . GLN A 1 175 ? -13.727 -12.844 -16.359 1 82.81 175 GLN A O 1
ATOM 1342 N N . VAL A 1 176 ? -11.711 -13.391 -17.172 1 80.56 176 VAL A N 1
ATOM 1343 C CA . VAL A 1 176 ? -11.219 -12.016 -17.203 1 80.56 176 VAL A CA 1
ATOM 1344 C C . VAL A 1 176 ? -11.734 -11.312 -18.469 1 80.56 176 VAL A C 1
ATOM 1346 O O . VAL A 1 176 ? -11.898 -10.094 -18.484 1 80.56 176 VAL A O 1
ATOM 1349 N N . SER A 1 177 ? -11.93 -12.156 -19.484 1 80.12 177 SER A N 1
ATOM 1350 C CA . SER A 1 177 ? -12.383 -11.594 -20.766 1 80.12 177 SER A CA 1
ATOM 1351 C C . SER A 1 177 ? -13.492 -12.438 -21.375 1 80.12 177 SER A C 1
ATOM 1353 O O . SER A 1 177 ? -13.758 -13.547 -20.906 1 80.12 177 SER A O 1
ATOM 1355 N N . ARG A 1 178 ? -14.055 -11.859 -22.438 1 78.38 178 ARG A N 1
ATOM 1356 C CA . ARG A 1 178 ? -15.125 -12.562 -23.141 1 78.38 178 ARG A CA 1
ATOM 1357 C C . ARG A 1 178 ? -14.602 -13.836 -23.797 1 78.38 178 ARG A C 1
ATOM 1359 O O . ARG A 1 178 ? -15.328 -14.828 -23.906 1 78.38 178 ARG A O 1
ATOM 1366 N N . GLY A 1 179 ? -13.352 -13.766 -24.188 1 79.62 179 GLY A N 1
ATOM 1367 C CA . GLY A 1 179 ? -12.734 -14.922 -24.812 1 79.62 179 GLY A CA 1
ATOM 1368 C C . GLY A 1 179 ? -12.586 -16.109 -23.891 1 79.62 179 GLY A C 1
ATOM 1369 O O . GLY A 1 179 ? -12.352 -17.234 -24.328 1 79.62 179 GLY A O 1
ATOM 1370 N N . GLU A 1 180 ? -12.828 -15.844 -22.641 1 84.06 180 GLU A N 1
ATOM 1371 C CA . GLU A 1 180 ? -12.703 -16.906 -21.641 1 84.06 180 GLU A CA 1
ATOM 1372 C C . GLU A 1 180 ? -14.07 -17.453 -21.25 1 84.06 180 GLU A C 1
ATOM 1374 O O . GLU A 1 180 ? -14.172 -18.266 -20.328 1 84.06 180 GLU A O 1
ATOM 1379 N N . ALA A 1 181 ? -14.961 -17.078 -22.016 1 81.25 181 ALA A N 1
ATOM 1380 C CA . ALA A 1 181 ? -16.312 -17.531 -21.719 1 81.25 181 ALA A CA 1
ATOM 1381 C C . ALA A 1 181 ? -16.406 -19.062 -21.734 1 81.25 181 ALA A C 1
ATOM 1383 O O . ALA A 1 181 ? -15.883 -19.703 -22.656 1 81.25 181 ALA A O 1
ATOM 1384 N N . GLY A 1 182 ? -17.031 -19.594 -20.625 1 81.75 182 GLY A N 1
ATOM 1385 C CA . GLY A 1 182 ? -17.25 -21.031 -20.562 1 81.75 182 GLY A CA 1
ATOM 1386 C C . GLY A 1 182 ? -16.094 -21.781 -19.906 1 81.75 182 GLY A C 1
ATOM 1387 O O . GLY A 1 182 ? -16.219 -22.969 -19.609 1 81.75 182 GLY A O 1
ATOM 1388 N N . GLN A 1 183 ? -15.023 -21.125 -19.75 1 85.19 183 GLN A N 1
ATOM 1389 C CA . GLN A 1 183 ? -13.883 -21.781 -19.109 1 85.19 183 GLN A CA 1
ATOM 1390 C C . GLN A 1 183 ? -14.148 -22.016 -17.625 1 85.19 183 GLN A C 1
ATOM 1392 O O . GLN A 1 183 ? -14.57 -21.109 -16.906 1 85.19 183 GLN A O 1
ATOM 1397 N N . GLY A 1 184 ? -13.961 -23.266 -17.281 1 88.25 184 GLY A N 1
ATOM 1398 C CA . GLY A 1 184 ? -14.016 -23.562 -15.859 1 88.25 184 GLY A CA 1
ATOM 1399 C C . GLY A 1 184 ? -12.797 -23.078 -15.102 1 88.25 184 GLY A C 1
ATOM 1400 O O . GLY A 1 184 ? -11.664 -23.266 -15.547 1 88.25 184 GLY A O 1
ATOM 1401 N N . LYS A 1 185 ? -13.102 -22.375 -14.039 1 93.12 185 LYS A N 1
ATOM 1402 C CA . LYS A 1 185 ? -12.031 -21.922 -13.156 1 93.12 185 LYS A CA 1
ATOM 1403 C C . LYS A 1 185 ? -12.039 -22.688 -11.836 1 93.12 185 LYS A C 1
ATOM 1405 O O . LYS A 1 185 ? -13.062 -23.25 -11.445 1 93.12 185 LYS A O 1
ATOM 1410 N N . ARG A 1 186 ? -10.836 -22.734 -11.227 1 94.31 186 ARG A N 1
ATOM 1411 C CA . ARG A 1 186 ? -10.766 -23.578 -10.039 1 94.31 186 ARG A CA 1
ATOM 1412 C C . ARG A 1 186 ? -9.586 -23.172 -9.156 1 94.31 186 ARG A C 1
ATOM 1414 O O . ARG A 1 186 ? -8.664 -22.5 -9.609 1 94.31 186 ARG A O 1
ATOM 1421 N N . LEU A 1 187 ? -9.719 -23.578 -7.891 1 95.69 187 LEU A N 1
ATOM 1422 C CA . LEU A 1 187 ? -8.594 -23.625 -6.969 1 95.69 187 LEU A CA 1
ATOM 1423 C C . LEU A 1 187 ? -8.031 -25.047 -6.855 1 95.69 187 LEU A C 1
ATOM 1425 O O . LEU A 1 187 ? -8.797 -26.016 -6.805 1 95.69 187 LEU A O 1
ATOM 1429 N N . LEU A 1 188 ? -6.738 -25.125 -6.832 1 97.62 188 LEU A N 1
ATOM 1430 C CA . LEU A 1 188 ? -6.094 -26.406 -6.551 1 97.62 188 LEU A CA 1
ATOM 1431 C C . LEU A 1 188 ? -5.703 -26.516 -5.082 1 97.62 188 LEU A C 1
ATOM 1433 O O . LEU A 1 188 ? -5.152 -25.562 -4.516 1 97.62 188 LEU A O 1
ATOM 1437 N N . VAL A 1 189 ? -6.043 -27.625 -4.508 1 98.19 189 VAL A N 1
ATOM 1438 C CA . VAL A 1 189 ? -5.57 -27.953 -3.164 1 98.19 189 VAL A CA 1
ATOM 1439 C C . VAL A 1 189 ? -4.418 -28.953 -3.246 1 98.19 189 VAL A C 1
ATOM 1441 O O . VAL A 1 189 ? -4.59 -30.062 -3.752 1 98.19 189 VAL A O 1
ATOM 1444 N N . LEU A 1 190 ? -3.295 -28.531 -2.754 1 98.44 190 LEU A N 1
ATOM 1445 C CA . LEU A 1 190 ? -2.092 -29.344 -2.855 1 98.44 190 LEU A CA 1
ATOM 1446 C C . LEU A 1 190 ? -1.734 -29.953 -1.504 1 98.44 190 LEU A C 1
ATOM 1448 O O . LEU A 1 190 ? -1.943 -29.328 -0.461 1 98.44 190 LEU A O 1
ATOM 1452 N N . ASP A 1 191 ? -1.144 -31.156 -1.616 1 97.81 191 ASP A N 1
ATOM 1453 C CA . ASP A 1 191 ? -0.54 -31.75 -0.43 1 97.81 191 ASP A CA 1
ATOM 1454 C C . ASP A 1 191 ? 0.724 -31 -0.017 1 97.81 191 ASP A C 1
ATOM 1456 O O . ASP A 1 191 ? 1.619 -30.781 -0.836 1 97.81 191 ASP A O 1
ATOM 1460 N N . GLY A 1 192 ? 0.819 -30.625 1.224 1 94.75 192 GLY A N 1
ATOM 1461 C CA . GLY A 1 192 ? 1.899 -29.781 1.71 1 94.75 192 GLY A CA 1
ATOM 1462 C C . GLY A 1 192 ? 3.25 -30.469 1.691 1 94.75 192 GLY A C 1
ATOM 1463 O O . GLY A 1 192 ? 4.289 -29.812 1.742 1 94.75 192 GLY A O 1
ATOM 1464 N N . ASP A 1 193 ? 3.248 -31.75 1.615 1 93.19 193 ASP A N 1
ATOM 1465 C CA . ASP A 1 193 ? 4.492 -32.5 1.633 1 93.19 193 ASP A CA 1
ATOM 1466 C C . ASP A 1 193 ? 4.926 -32.875 0.218 1 93.19 193 ASP A C 1
ATOM 1468 O O . ASP A 1 193 ? 6.066 -32.625 -0.178 1 93.19 193 ASP A O 1
ATOM 1472 N N . THR A 1 194 ? 4.035 -33.375 -0.549 1 95.06 194 THR A N 1
ATOM 1473 C CA . THR A 1 194 ? 4.391 -33.906 -1.858 1 95.06 194 THR A CA 1
ATOM 1474 C C . THR A 1 194 ? 4.125 -32.875 -2.953 1 95.06 194 THR A C 1
ATOM 1476 O O . THR A 1 194 ? 4.594 -33.031 -4.082 1 95.06 194 THR A O 1
ATOM 1479 N N . TRP A 1 195 ? 3.316 -31.859 -2.779 1 97.62 195 TRP A N 1
ATOM 1480 C CA . TRP A 1 195 ? 2.881 -30.812 -3.697 1 97.62 195 TRP A CA 1
ATOM 1481 C C . TRP A 1 195 ? 2.033 -31.391 -4.824 1 97.62 195 TRP A C 1
ATOM 1483 O O . TRP A 1 195 ? 1.903 -30.797 -5.891 1 97.62 195 TRP A O 1
ATOM 1493 N N . ARG A 1 196 ? 1.486 -32.562 -4.547 1 97.31 196 ARG A N 1
ATOM 1494 C CA . ARG A 1 196 ? 0.544 -33.125 -5.5 1 97.31 196 ARG A CA 1
ATOM 1495 C C . ARG A 1 196 ? -0.873 -32.625 -5.238 1 97.31 196 ARG A C 1
ATOM 1497 O O . ARG A 1 196 ? -1.226 -32.312 -4.102 1 97.31 196 ARG A O 1
ATOM 1504 N N . VAL A 1 197 ? -1.7 -32.625 -6.277 1 97.81 197 VAL A N 1
ATOM 1505 C CA . VAL A 1 197 ? -3.072 -32.125 -6.164 1 97.81 197 VAL A CA 1
ATOM 1506 C C . VAL A 1 197 ? -3.912 -33.125 -5.379 1 97.81 197 VAL A C 1
ATOM 1508 O O . VAL A 1 197 ? -3.924 -34.312 -5.699 1 97.81 197 VAL A O 1
ATOM 1511 N N . ARG A 1 198 ? -4.617 -32.594 -4.406 1 97.69 198 ARG A N 1
ATOM 1512 C CA . ARG A 1 198 ? -5.516 -33.406 -3.604 1 97.69 198 ARG A CA 1
ATOM 1513 C C . ARG A 1 198 ? -6.973 -33.188 -3.99 1 97.69 198 ARG A C 1
ATOM 1515 O O . ARG A 1 198 ? -7.801 -34.094 -3.896 1 97.69 198 ARG A O 1
ATOM 1522 N N . GLU A 1 199 ? -7.199 -31.969 -4.32 1 96.94 199 GLU A N 1
ATOM 1523 C CA . GLU A 1 199 ? -8.57 -31.531 -4.566 1 96.94 199 GLU A CA 1
ATOM 1524 C C . GLU A 1 199 ? -8.609 -30.328 -5.492 1 96.94 199 GLU A C 1
ATOM 1526 O O . GLU A 1 199 ? -7.656 -29.547 -5.551 1 96.94 199 GLU A O 1
ATOM 1531 N N . GLU A 1 200 ? -9.688 -30.312 -6.254 1 96.44 200 GLU A N 1
ATOM 1532 C CA . GLU A 1 200 ? -10 -29.125 -7.039 1 96.44 200 GLU A CA 1
ATOM 1533 C C . GLU A 1 200 ? -11.312 -28.5 -6.586 1 96.44 200 GLU A C 1
ATOM 1535 O O . GLU A 1 200 ? -12.32 -29.188 -6.441 1 96.44 200 GLU A O 1
ATOM 1540 N N . ILE A 1 201 ? -11.266 -27.219 -6.359 1 94.5 201 ILE A N 1
ATOM 1541 C CA . ILE A 1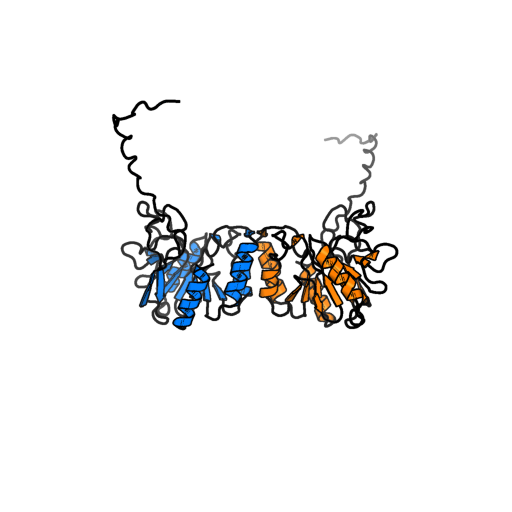 201 ? -12.453 -26.469 -5.945 1 94.5 201 ILE A CA 1
ATOM 1542 C C . ILE A 1 201 ? -12.914 -25.562 -7.086 1 94.5 201 ILE A C 1
ATOM 1544 O O . ILE A 1 201 ? -12.25 -24.578 -7.418 1 94.5 201 ILE A O 1
ATOM 1548 N N . PRO A 1 202 ? -14.07 -25.859 -7.598 1 92.88 202 PRO A N 1
ATOM 1549 C CA . PRO A 1 202 ? -14.562 -24.984 -8.672 1 92.88 202 PRO A CA 1
ATOM 1550 C C . PRO A 1 202 ? -14.836 -23.562 -8.188 1 92.88 202 PRO A C 1
ATOM 1552 O O . PRO A 1 202 ? -15.312 -23.359 -7.07 1 92.88 202 PRO A O 1
ATOM 1555 N N . LEU A 1 203 ? -14.328 -22.625 -9.016 1 87.5 203 LEU A N 1
ATOM 1556 C CA . LEU A 1 203 ? -14.609 -21.219 -8.742 1 87.5 203 LEU A CA 1
ATOM 1557 C C . LEU A 1 203 ? -15.711 -20.703 -9.656 1 87.5 203 LEU A C 1
ATOM 1559 O O . LEU A 1 203 ? -15.609 -20.812 -10.883 1 87.5 203 LEU A O 1
ATOM 1563 N N . ASP A 1 204 ? -16.812 -20.359 -9.109 1 74.19 204 ASP A N 1
ATOM 1564 C CA . ASP A 1 204 ? -17.906 -19.781 -9.883 1 74.19 204 ASP A CA 1
ATOM 1565 C C . ASP A 1 204 ? -18.078 -18.297 -9.562 1 74.19 204 ASP A C 1
ATOM 1567 O O . ASP A 1 204 ? -19.125 -17.891 -9.062 1 74.19 204 ASP A O 1
ATOM 1571 N N . ILE A 1 205 ? -16.906 -17.594 -9.586 1 66.81 205 ILE A N 1
ATOM 1572 C CA . ILE A 1 205 ? -16.984 -16.203 -9.148 1 66.81 205 ILE A CA 1
ATOM 1573 C C . ILE A 1 205 ? -16.812 -15.273 -10.352 1 66.81 205 ILE A C 1
ATOM 1575 O O . ILE A 1 205 ? -15.953 -15.516 -11.203 1 66.81 205 ILE A O 1
ATOM 1579 N N . GLY A 1 206 ? -17.734 -14.172 -10.609 1 58.53 206 GLY A N 1
ATOM 1580 C CA . GLY A 1 206 ? -17.562 -13.078 -11.555 1 58.53 206 GLY A CA 1
ATOM 1581 C C . GLY A 1 206 ? -18.562 -13.133 -12.703 1 58.53 206 GLY A C 1
ATOM 1582 O O . GLY A 1 206 ? -19.375 -14.055 -12.781 1 58.53 206 GLY A O 1
ATOM 1583 N N . PRO A 1 207 ? -18.547 -12.062 -13.477 1 50.59 207 PRO A N 1
ATOM 1584 C CA . PRO A 1 207 ? -19.516 -12.016 -14.578 1 50.59 207 PRO A CA 1
ATOM 1585 C C . PRO A 1 207 ? -19.344 -13.172 -15.562 1 50.59 207 PRO A C 1
ATOM 1587 O O . PRO A 1 207 ? -18.219 -13.617 -15.797 1 50.59 207 PRO A O 1
ATOM 1590 N N . ARG A 1 208 ? -20.188 -14.156 -15.352 1 47.19 208 ARG A N 1
ATOM 1591 C CA . ARG A 1 208 ? -20.234 -15.156 -16.422 1 47.19 208 ARG A CA 1
ATOM 1592 C C . ARG A 1 208 ? -20.531 -14.5 -17.766 1 47.19 208 ARG A C 1
ATOM 1594 O O . ARG A 1 208 ? -21.516 -13.773 -17.891 1 47.19 208 ARG A O 1
ATOM 1601 N N . HIS A 1 209 ? -19.469 -14.125 -18.438 1 46.22 209 HIS A N 1
ATOM 1602 C CA . HIS A 1 209 ? -19.797 -13.68 -19.781 1 46.22 209 HIS A CA 1
ATOM 1603 C C . HIS A 1 209 ? -20.531 -14.766 -20.562 1 46.22 209 HIS A C 1
ATOM 1605 O O . HIS A 1 209 ? -20.062 -15.898 -20.656 1 46.22 209 HIS A O 1
ATOM 1611 N N . PHE A 1 210 ? -21.812 -14.734 -20.375 1 38.06 210 PHE A N 1
ATOM 1612 C CA . PHE A 1 210 ? -22.594 -15.617 -21.234 1 38.06 210 PHE A CA 1
ATOM 1613 C C . PHE A 1 210 ? -22.578 -15.133 -22.672 1 38.06 210 PHE A C 1
ATOM 1615 O O . PHE A 1 210 ? -22.656 -13.93 -22.938 1 38.06 210 PHE A O 1
ATOM 1622 N N . SER A 1 211 ? -21.922 -15.812 -23.484 1 34.47 211 SER A N 1
ATOM 1623 C CA . SER A 1 211 ? -22.156 -15.531 -24.891 1 34.47 211 SER A CA 1
ATOM 1624 C C . SER A 1 211 ? -23.656 -15.508 -25.203 1 34.47 211 SER A C 1
ATOM 1626 O O . SER A 1 211 ? -24.375 -16.438 -24.875 1 34.47 211 SER A O 1
ATOM 1628 N N . ALA A 1 212 ? -24.328 -14.367 -25.156 1 34.66 212 ALA A N 1
ATOM 1629 C CA . ALA A 1 212 ? -25.672 -14.273 -25.719 1 34.66 212 ALA A CA 1
ATOM 1630 C C . ALA A 1 212 ? -25.781 -15.094 -27 1 34.66 212 ALA A C 1
ATOM 1632 O O . ALA A 1 212 ? -25.094 -14.805 -27.984 1 34.66 212 ALA A O 1
ATOM 1633 N N . SER A 1 213 ? -25.875 -16.375 -26.906 1 30.83 213 SER A N 1
ATOM 1634 C CA . SER A 1 213 ? -26.344 -17.047 -28.109 1 30.83 213 SER A CA 1
ATOM 1635 C C . SER A 1 213 ? -27.312 -16.172 -28.891 1 30.83 213 SER A C 1
ATOM 1637 O O . SER A 1 213 ? -27.953 -15.281 -28.328 1 30.83 213 SER A O 1
ATOM 1639 N N . ALA A 1 214 ? -27.406 -16.375 -30.328 1 33.5 214 ALA A N 1
ATOM 1640 C CA . ALA A 1 214 ? -28.203 -15.844 -31.438 1 33.5 214 ALA A CA 1
ATOM 1641 C C . ALA A 1 214 ? -29.688 -15.797 -31.078 1 33.5 214 ALA A C 1
ATOM 1643 O O . ALA A 1 214 ? -30.297 -16.828 -30.844 1 33.5 214 ALA A O 1
ATOM 1644 N N . PHE A 1 215 ? -30.125 -14.836 -30.25 1 31.67 215 PHE A N 1
ATOM 1645 C CA . PHE A 1 215 ? -31.562 -14.719 -30.375 1 31.67 215 PHE A CA 1
ATOM 1646 C C . PHE A 1 215 ? -32 -14.875 -31.828 1 31.67 215 PHE A C 1
ATOM 1648 O O . PHE A 1 215 ? -31.453 -14.234 -32.719 1 31.67 215 PHE A O 1
ATOM 1655 N N . PRO A 1 216 ? -32.406 -16.094 -32.188 1 31.56 216 PRO A N 1
ATOM 1656 C CA . PRO A 1 216 ? -33.062 -16.141 -33.5 1 31.56 216 PRO A CA 1
ATOM 1657 C C . PRO A 1 216 ? -33.969 -14.93 -33.719 1 31.56 216 PRO A C 1
ATOM 1659 O O . PRO A 1 216 ? -34.688 -14.508 -32.812 1 31.56 216 PRO A O 1
ATOM 1662 N N . TYR A 1 217 ? -33.438 -13.844 -34.375 1 29.03 217 TYR A N 1
ATOM 1663 C CA . TYR A 1 217 ? -34.438 -12.953 -34.969 1 29.03 217 TYR A CA 1
ATOM 1664 C C . TYR A 1 217 ? -35.625 -13.742 -35.469 1 29.03 217 TYR A C 1
ATOM 1666 O O . TYR A 1 217 ? -35.531 -14.508 -36.438 1 29.03 217 TYR A O 1
ATOM 1674 N N . ALA A 1 218 ? -36.344 -14.352 -34.594 1 29.19 218 ALA A N 1
ATOM 1675 C CA . ALA A 1 218 ? -37.625 -14.844 -35.062 1 29.19 218 ALA A CA 1
ATOM 1676 C C . ALA A 1 218 ? -38.219 -13.914 -36.125 1 29.19 218 ALA A C 1
ATOM 1678 O O . ALA A 1 218 ? -38 -12.703 -36.094 1 29.19 218 ALA A O 1
ATOM 1679 N N . GLN A 1 219 ? -38.688 -14.445 -37.25 1 28.72 219 GLN A N 1
ATOM 1680 C CA . GLN A 1 219 ? -39.5 -13.961 -38.406 1 28.72 219 GLN A CA 1
ATOM 1681 C C . GLN A 1 219 ? -40.5 -12.898 -37.938 1 28.72 219 GLN A C 1
ATOM 1683 O O . GLN A 1 219 ? -40.938 -12.906 -36.812 1 28.72 219 GLN A O 1
ATOM 1688 N N . GLY A 1 220 ? -40.406 -11.734 -38.562 1 28.33 220 GLY A N 1
ATOM 1689 C CA . GLY A 1 220 ? -41.438 -10.711 -38.656 1 28.33 220 GLY A CA 1
ATOM 1690 C C . GLY A 1 220 ? -42.844 -11.266 -38.5 1 28.33 220 GLY A C 1
ATOM 1691 O O . GLY A 1 220 ? -43.062 -12.469 -38.688 1 28.33 220 GLY A O 1
ATOM 1692 N N . PRO A 1 221 ? -43.562 -10.758 -37.406 1 28.84 221 PRO A N 1
ATOM 1693 C CA . PRO A 1 221 ? -45 -11.094 -37.438 1 28.84 221 PRO A CA 1
ATOM 1694 C C . PRO A 1 221 ? -45.531 -11.273 -38.844 1 28.84 221 PRO A C 1
ATOM 1696 O O . PRO A 1 221 ? -45.062 -10.609 -39.781 1 28.84 221 PRO A O 1
ATOM 1699 N N . GLU A 1 222 ? -45.719 -12.43 -39.406 1 25.41 222 GLU A N 1
ATOM 1700 C CA . GLU A 1 222 ? -46.812 -12.688 -40.344 1 25.41 222 GLU A CA 1
ATOM 1701 C C . GLU A 1 222 ? -47.969 -11.734 -40.125 1 25.41 222 GLU A C 1
ATOM 1703 O O . GLU A 1 222 ? -48.219 -11.297 -39 1 25.41 222 GLU A O 1
ATOM 1708 N N . SER A 1 223 ? -48.562 -11.227 -41.312 1 26.09 223 SER A N 1
ATOM 1709 C CA . SER A 1 223 ? -49.688 -10.359 -41.656 1 26.09 223 SER A CA 1
ATOM 1710 C C . SER A 1 223 ? -50.938 -10.742 -40.906 1 26.09 223 SER A C 1
ATOM 1712 O O . SER A 1 223 ? -51.594 -11.727 -41.219 1 26.09 223 SER A O 1
ATOM 1714 N N . ALA A 1 224 ? -50.844 -11.07 -39.656 1 25.91 224 ALA A N 1
ATOM 1715 C CA . ALA A 1 224 ? -52.281 -11.203 -39.312 1 25.91 224 ALA A CA 1
ATOM 1716 C C . ALA A 1 224 ? -53.094 -10.078 -39.969 1 25.91 224 ALA A C 1
ATOM 1718 O O . ALA A 1 224 ? -52.656 -8.93 -40 1 25.91 224 ALA A O 1
ATOM 1719 N N . ALA A 1 225 ? -54.25 -10.477 -40.594 1 27.03 225 ALA A N 1
ATOM 1720 C CA . ALA A 1 225 ? -55.594 -10.055 -41 1 27.03 225 ALA A CA 1
ATOM 1721 C C . ALA A 1 225 ? -56.125 -8.914 -40.125 1 27.03 225 ALA A C 1
ATOM 1723 O O . ALA A 1 225 ? -56.656 -7.926 -40.625 1 27.03 225 ALA A O 1
ATOM 1724 N N . ASP A 1 226 ? -56.531 -9.32 -38.938 1 24.11 226 ASP A N 1
ATOM 1725 C CA . ASP A 1 226 ? -57.781 -8.633 -38.594 1 24.11 226 ASP A CA 1
ATOM 1726 C C . ASP A 1 226 ? -57.5 -7.23 -38.062 1 24.11 226 ASP A C 1
ATOM 1728 O O . ASP A 1 226 ? -57.219 -7.066 -36.875 1 24.11 226 ASP A O 1
ATOM 1732 N N . LEU A 1 227 ? -56.562 -6.539 -38.75 1 23.11 227 LEU A N 1
ATOM 1733 C CA . LEU A 1 227 ? -56.625 -5.113 -38.438 1 23.11 227 LEU A CA 1
ATOM 1734 C C . LEU A 1 227 ? -58.094 -4.637 -38.469 1 23.11 227 LEU A C 1
ATOM 1736 O O . LEU A 1 227 ? -58.688 -4.523 -39.562 1 23.11 227 LEU A O 1
ATOM 1740 N N . ARG A 1 228 ? -59.062 -5.328 -37.719 1 21.89 228 ARG A N 1
ATOM 1741 C CA . ARG A 1 228 ? -60.312 -4.59 -37.781 1 21.89 228 ARG A CA 1
ATOM 1742 C C . ARG A 1 228 ? -60.062 -3.088 -37.688 1 21.89 228 ARG A C 1
ATOM 1744 O O . ARG A 1 228 ? -59.094 -2.648 -37.094 1 21.89 228 ARG A O 1
ATOM 1751 N N . SER A 1 229 ? -60.906 -2.279 -38.406 1 22.22 229 SER A N 1
ATOM 1752 C CA . SER A 1 229 ? -61.344 -0.931 -38.75 1 22.22 229 SER A CA 1
ATOM 1753 C C . SER A 1 229 ? -61.438 -0.05 -37.5 1 22.22 229 SER A C 1
ATOM 1755 O O . SER A 1 229 ? -61.5 1.177 -37.594 1 22.22 229 SER A O 1
ATOM 1757 N N . GLY A 1 230 ? -61.906 -0.636 -36.375 1 20.53 230 GLY A N 1
ATOM 1758 C CA . GLY A 1 230 ? -62.625 0.43 -35.688 1 20.53 230 GLY A CA 1
ATOM 1759 C C . GLY A 1 230 ? -61.781 1.665 -35.438 1 20.53 230 GLY A C 1
ATOM 1760 O O . GLY A 1 230 ? -60.562 1.595 -35.469 1 20.53 230 GLY A O 1
ATOM 1761 N N . ASP A 1 231 ? -62.688 2.846 -35.406 1 20.47 231 ASP A N 1
ATOM 1762 C CA . ASP A 1 231 ? -62.906 4.23 -35.812 1 20.47 231 ASP A CA 1
ATOM 1763 C C . ASP A 1 231 ? -61.781 5.133 -35.312 1 20.47 231 ASP A C 1
ATOM 1765 O O . ASP A 1 231 ? -61 4.738 -34.438 1 20.47 231 ASP A O 1
ATOM 1769 N N . ARG A 1 232 ? -62.25 6.406 -34.906 1 19.58 232 ARG A N 1
ATOM 1770 C CA . ARG A 1 232 ? -61.875 7.719 -34.406 1 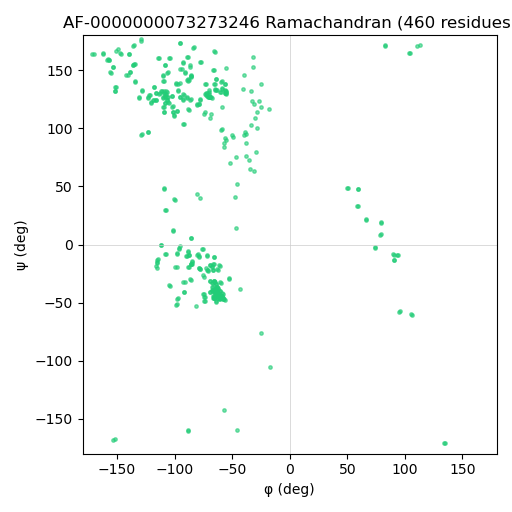19.58 232 ARG A CA 1
ATOM 1771 C C . ARG A 1 232 ? -61.156 7.594 -33.062 1 19.58 232 ARG A C 1
ATOM 1773 O O . ARG A 1 232 ? -61.438 6.676 -32.281 1 19.58 232 ARG A O 1
ATOM 1780 N N . MET B 1 1 ? 11.789 11.188 -0.017 1 80.75 1 MET B N 1
ATOM 1781 C CA . MET B 1 1 ? 12.117 10.078 0.878 1 80.75 1 MET B CA 1
ATOM 1782 C C 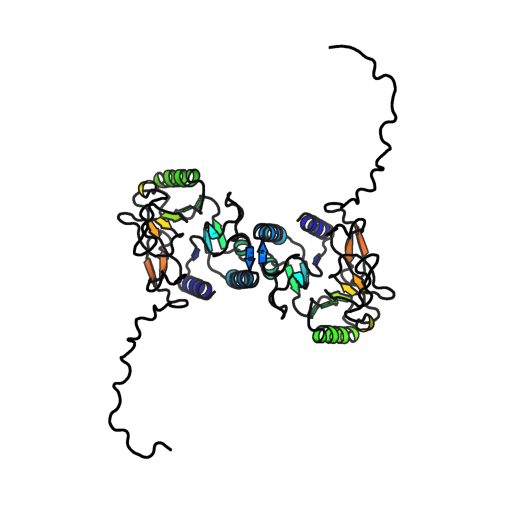. MET B 1 1 ? 13.133 10.516 1.931 1 80.75 1 MET B C 1
ATOM 1784 O O . MET B 1 1 ? 13.039 10.102 3.09 1 80.75 1 MET B O 1
ATOM 1788 N N . ARG B 1 2 ? 13.914 11.445 1.56 1 85.56 2 ARG B N 1
ATOM 1789 C CA . ARG B 1 2 ? 14.883 11.961 2.518 1 85.56 2 ARG B CA 1
ATOM 1790 C C . ARG B 1 2 ? 14.188 12.641 3.695 1 85.56 2 ARG B C 1
ATOM 1792 O O . ARG B 1 2 ? 14.625 12.508 4.84 1 85.56 2 ARG B O 1
ATOM 1799 N N . VAL B 1 3 ? 13.133 13.305 3.352 1 88.88 3 VAL B N 1
ATOM 1800 C CA . VAL B 1 3 ? 12.375 13.984 4.395 1 88.88 3 VAL B CA 1
ATOM 1801 C C . VAL B 1 3 ? 11.867 12.969 5.414 1 88.88 3 VAL B C 1
ATOM 1803 O O . VAL B 1 3 ? 11.93 13.203 6.621 1 88.88 3 VAL B O 1
ATOM 1806 N N . LEU B 1 4 ? 11.422 11.836 4.965 1 93.94 4 LEU B N 1
ATOM 1807 C CA . LEU B 1 4 ? 10.891 10.812 5.855 1 93.94 4 LEU B CA 1
ATOM 1808 C C . LEU B 1 4 ? 11.977 10.273 6.777 1 93.94 4 LEU B C 1
ATOM 1810 O O . LEU B 1 4 ? 11.734 10.07 7.973 1 93.94 4 LEU B O 1
ATOM 1814 N N . ASP B 1 5 ? 13.102 10.078 6.203 1 93.44 5 ASP B N 1
ATOM 1815 C CA . ASP B 1 5 ? 14.227 9.594 7 1 93.44 5 ASP B CA 1
ATOM 1816 C C . ASP B 1 5 ? 14.609 10.602 8.078 1 93.44 5 ASP B C 1
ATOM 1818 O O . ASP B 1 5 ? 14.805 10.227 9.242 1 93.44 5 ASP B O 1
ATOM 1822 N N . LEU B 1 6 ? 14.672 11.852 7.758 1 93.19 6 LEU B N 1
ATOM 1823 C CA . LEU B 1 6 ? 15.055 12.914 8.68 1 93.19 6 LEU B CA 1
ATOM 1824 C C . LEU B 1 6 ? 14.023 13.062 9.797 1 93.19 6 LEU B C 1
ATOM 1826 O O . LEU B 1 6 ? 14.383 13.18 10.969 1 93.19 6 LEU B O 1
ATOM 1830 N N . VAL B 1 7 ? 12.797 13.031 9.391 1 95.75 7 VAL B N 1
ATOM 1831 C CA . VAL B 1 7 ? 11.711 13.195 10.359 1 95.75 7 VAL B CA 1
ATOM 1832 C C . VAL B 1 7 ? 11.766 12.07 11.383 1 95.75 7 VAL B C 1
ATOM 1834 O O . VAL B 1 7 ? 11.672 12.312 12.594 1 95.75 7 VAL B O 1
ATOM 1837 N N . HIS B 1 8 ? 11.914 10.883 10.914 1 96.88 8 HIS B N 1
ATOM 1838 C CA . HIS B 1 8 ? 11.961 9.75 11.836 1 96.88 8 HIS B CA 1
ATOM 1839 C C . HIS B 1 8 ? 13.172 9.836 12.75 1 96.88 8 HIS B C 1
ATOM 1841 O O . HIS B 1 8 ? 13.07 9.594 13.953 1 96.88 8 HIS B O 1
ATOM 1847 N N . ALA B 1 9 ? 14.289 10.203 12.195 1 96.44 9 ALA B N 1
ATOM 1848 C CA . ALA B 1 9 ? 15.508 10.336 12.992 1 96.44 9 ALA B CA 1
ATOM 1849 C C . ALA B 1 9 ? 15.336 11.391 14.086 1 96.44 9 ALA B C 1
ATOM 1851 O O . ALA B 1 9 ? 15.719 11.164 15.234 1 96.44 9 ALA B O 1
ATOM 1852 N N . GLU B 1 10 ? 14.789 12.5 13.719 1 96.19 10 GLU B N 1
ATOM 1853 C CA . GLU B 1 10 ? 14.547 13.562 14.688 1 96.19 10 GLU B CA 1
ATOM 1854 C C . GLU B 1 10 ? 13.586 13.102 15.781 1 96.19 10 GLU B C 1
ATOM 1856 O O . GLU B 1 10 ? 13.797 13.398 16.953 1 96.19 10 GLU B O 1
ATOM 1861 N N . ALA B 1 11 ? 12.547 12.383 15.391 1 97.75 11 ALA B N 1
ATOM 1862 C CA . ALA B 1 11 ? 11.562 11.891 16.359 1 97.75 11 ALA B CA 1
ATOM 1863 C C . ALA B 1 11 ? 12.195 10.898 17.328 1 97.75 11 ALA B C 1
ATOM 1865 O O . ALA B 1 11 ? 11.961 10.969 18.531 1 97.75 11 ALA B O 1
ATOM 1866 N N . VAL B 1 12 ? 13 10.031 16.797 1 97.81 12 VAL B N 1
ATOM 1867 C CA . VAL B 1 12 ? 13.672 9.031 17.625 1 97.81 12 VAL B CA 1
ATOM 1868 C C . VAL B 1 12 ? 14.602 9.727 18.625 1 97.81 12 VAL B C 1
ATOM 1870 O O . VAL B 1 12 ? 14.594 9.414 19.812 1 97.81 12 VAL B O 1
ATOM 1873 N N . SER B 1 13 ? 15.352 10.672 18.156 1 97.5 13 SER B N 1
ATOM 1874 C CA . SER B 1 13 ? 16.328 11.367 18.984 1 97.5 13 SER B CA 1
ATOM 1875 C C . SER B 1 13 ? 15.641 12.109 20.125 1 97.5 13 SER B C 1
ATOM 1877 O O . SER B 1 13 ? 16.234 12.305 21.188 1 97.5 13 SER B O 1
ATOM 1879 N N . ARG B 1 14 ? 14.398 12.398 19.984 1 97 14 ARG B N 1
ATOM 1880 C CA . ARG B 1 14 ? 13.68 13.203 20.969 1 97 14 ARG B CA 1
ATOM 1881 C C . ARG B 1 14 ? 12.633 12.367 21.703 1 97 14 ARG B C 1
ATOM 1883 O O . ARG B 1 14 ? 11.875 12.891 22.516 1 97 14 ARG B O 1
ATOM 1890 N N . ASN B 1 15 ? 12.562 11.086 21.312 1 97.69 15 ASN B N 1
ATOM 1891 C CA . ASN B 1 15 ? 11.492 10.227 21.812 1 97.69 15 ASN B CA 1
ATOM 1892 C C . ASN B 1 15 ? 10.125 10.883 21.641 1 97.69 15 ASN B C 1
ATOM 1894 O O . ASN B 1 15 ? 9.352 10.961 22.609 1 97.69 15 ASN B O 1
ATOM 1898 N N . ALA B 1 16 ? 9.898 11.367 20.484 1 98.06 16 ALA B N 1
ATOM 1899 C CA . ALA B 1 16 ? 8.68 12.102 20.156 1 98.06 16 ALA B CA 1
ATOM 1900 C C . ALA B 1 16 ? 7.84 11.344 19.141 1 98.06 16 ALA B C 1
ATOM 1902 O O . ALA B 1 16 ? 8.336 10.445 18.469 1 98.06 16 ALA B O 1
ATOM 1903 N N . GLY B 1 17 ? 6.535 11.719 19.094 1 98.19 17 GLY B N 1
ATOM 1904 C CA . GLY B 1 17 ? 5.68 11.273 18 1 98.19 17 GLY B CA 1
ATOM 1905 C C . GLY B 1 17 ? 5.805 12.133 16.75 1 98.19 17 GLY B C 1
ATOM 1906 O O . GLY B 1 17 ? 6.48 13.164 16.766 1 98.19 17 GLY B O 1
ATOM 1907 N N . ILE B 1 18 ? 5.234 11.648 15.719 1 98 18 ILE B N 1
ATOM 1908 C CA . ILE B 1 18 ? 5.277 12.352 14.445 1 98 18 ILE B CA 1
ATOM 1909 C C . ILE B 1 18 ? 3.861 12.719 14.008 1 98 18 ILE B C 1
ATOM 1911 O O . ILE B 1 18 ? 2.945 11.898 14.109 1 98 18 ILE B O 1
ATOM 1915 N N . LEU B 1 19 ? 3.666 13.969 13.531 1 98.19 19 LEU B N 1
ATOM 1916 C CA . LEU B 1 19 ? 2.381 14.43 13.016 1 98.19 19 LEU B CA 1
ATOM 1917 C C . LEU B 1 19 ? 2.508 14.875 11.562 1 98.19 19 LEU B C 1
ATOM 1919 O O . LEU B 1 19 ? 3.334 15.734 11.242 1 98.19 19 LEU B O 1
ATOM 1923 N N . PHE B 1 20 ? 1.76 14.281 10.672 1 97.19 20 PHE B N 1
ATOM 1924 C CA . PHE B 1 20 ? 1.581 14.758 9.305 1 97.19 20 PHE B CA 1
ATOM 1925 C C . PHE B 1 20 ? 0.209 15.398 9.125 1 97.19 20 PHE B C 1
ATOM 1927 O O . PHE B 1 20 ? -0.817 14.742 9.32 1 97.19 20 PHE B O 1
ATOM 1934 N N . LEU B 1 21 ? 0.228 16.609 8.727 1 97.81 21 LEU B N 1
ATOM 1935 C CA . LEU B 1 21 ? -1.039 17.328 8.703 1 97.81 21 LEU B CA 1
ATOM 1936 C C . LEU B 1 21 ? -1.626 17.359 7.297 1 97.81 21 LEU B C 1
ATOM 1938 O O . LEU B 1 21 ? -2.135 18.391 6.852 1 97.81 21 LEU B O 1
ATOM 1942 N N . GLY B 1 22 ? -1.467 16.25 6.59 1 95.38 22 GLY B N 1
ATOM 1943 C CA . GLY B 1 22 ? -2.189 16 5.352 1 95.38 22 GLY B CA 1
ATOM 1944 C C . GLY B 1 22 ? -1.329 16.188 4.117 1 95.38 22 GLY B C 1
ATOM 1945 O O . GLY B 1 22 ? -0.213 16.703 4.199 1 95.38 22 GLY B O 1
ATOM 1946 N N . ASP B 1 23 ? -1.901 15.648 3.023 1 92.38 23 ASP B N 1
ATOM 1947 C CA . ASP B 1 23 ? -1.294 15.719 1.698 1 92.38 23 ASP B CA 1
ATOM 1948 C C . ASP B 1 23 ? 0.085 15.062 1.693 1 92.38 23 ASP B C 1
ATOM 1950 O O . ASP B 1 23 ? 1.061 15.656 1.234 1 92.38 23 ASP B O 1
ATOM 1954 N N . PHE B 1 24 ? 0.105 13.93 2.232 1 93.81 24 PHE B N 1
ATOM 1955 C CA . PHE B 1 24 ? 1.304 13.102 2.133 1 93.81 24 PHE B CA 1
ATOM 1956 C C . PHE B 1 24 ? 1.65 12.828 0.674 1 93.81 24 PHE B C 1
ATOM 1958 O O . PHE B 1 24 ? 2.822 12.859 0.293 1 93.81 24 PHE B O 1
ATOM 1965 N N . TRP B 1 25 ? 0.554 12.555 -0.04 1 91.31 25 TRP B N 1
ATOM 1966 C CA . TRP B 1 25 ? 0.722 12.336 -1.473 1 91.31 25 TRP B CA 1
ATOM 1967 C C . TRP B 1 25 ? 0.473 13.617 -2.254 1 91.31 25 TRP B C 1
ATOM 1969 O O . TRP B 1 25 ? -0.399 14.414 -1.895 1 91.31 25 TRP B O 1
ATOM 1979 N N . HIS B 1 26 ? 1.176 13.656 -3.391 1 82.88 26 HIS B N 1
ATOM 1980 C CA . HIS B 1 26 ? 1.045 14.852 -4.227 1 82.88 26 HIS B CA 1
ATOM 1981 C C . HIS B 1 26 ? -0.064 14.68 -5.258 1 82.88 26 HIS B C 1
ATOM 1983 O O . HIS B 1 26 ? -0.826 15.609 -5.52 1 82.88 26 HIS B O 1
ATOM 1989 N N . VAL B 1 27 ? -0.141 13.469 -5.844 1 77.38 27 VAL B N 1
ATOM 1990 C CA . VAL B 1 27 ? -1.08 13.234 -6.934 1 77.38 27 VAL B CA 1
ATOM 1991 C C . VAL B 1 27 ? -2.209 12.32 -6.457 1 77.38 27 VAL B C 1
ATOM 1993 O O . VAL B 1 27 ? -1.967 11.344 -5.746 1 77.38 27 VAL B O 1
ATOM 1996 N N . ARG B 1 28 ? -3.477 12.68 -6.965 1 78.38 28 ARG B N 1
ATOM 1997 C CA . ARG B 1 28 ? -4.664 11.93 -6.57 1 78.38 28 ARG B CA 1
ATOM 1998 C C . ARG B 1 28 ? -4.902 10.75 -7.508 1 78.38 28 ARG B C 1
ATOM 2000 O O . ARG B 1 28 ? -4.445 10.758 -8.656 1 78.38 28 ARG B O 1
ATOM 2007 N N . GLY B 1 29 ? -5.676 9.836 -7.023 1 80.69 29 GLY B N 1
ATOM 2008 C CA . GLY B 1 29 ? -6.277 8.828 -7.883 1 80.69 29 GLY B CA 1
ATOM 2009 C C . GLY B 1 29 ? -5.477 7.539 -7.941 1 80.69 29 GLY B C 1
ATOM 2010 O O . GLY B 1 29 ? -6.016 6.457 -7.699 1 80.69 29 GLY B O 1
ATOM 2011 N N . ALA B 1 30 ? -4.211 7.664 -8.352 1 86.44 30 ALA B N 1
ATOM 2012 C CA . ALA B 1 30 ? -3.373 6.469 -8.453 1 86.44 30 ALA B CA 1
ATOM 2013 C C . ALA B 1 30 ? -1.966 6.742 -7.93 1 86.44 30 ALA B C 1
ATOM 2015 O O . ALA B 1 30 ? -1.478 7.871 -8 1 86.44 30 ALA B O 1
ATOM 2016 N N . LEU B 1 31 ? -1.452 5.684 -7.406 1 88 31 LEU B N 1
ATOM 2017 C CA . LEU B 1 31 ? -0.114 5.801 -6.836 1 88 31 LEU B CA 1
ATOM 2018 C C . LEU B 1 31 ? 0.912 5.082 -7.703 1 88 31 LEU B C 1
ATOM 2020 O O . LEU B 1 31 ? 0.778 3.883 -7.965 1 88 31 LEU B O 1
ATOM 2024 N N . PRO B 1 32 ? 1.9 5.859 -8.156 1 87.25 32 PRO B N 1
ATOM 2025 C CA . PRO B 1 32 ? 3 5.133 -8.797 1 87.25 32 PRO B CA 1
ATOM 2026 C C . PRO B 1 32 ? 3.615 4.074 -7.887 1 87.25 32 PRO B C 1
ATOM 2028 O O . PRO B 1 32 ? 3.916 4.355 -6.723 1 87.25 32 PRO B O 1
ATOM 2031 N N . VAL B 1 33 ? 3.91 2.941 -8.367 1 89.38 33 VAL B N 1
ATOM 2032 C CA . VAL B 1 33 ? 4.324 1.788 -7.578 1 89.38 33 VAL B CA 1
ATOM 2033 C C . VAL B 1 33 ? 5.668 2.074 -6.91 1 89.38 33 VAL B C 1
ATOM 2035 O O . VAL B 1 33 ? 5.848 1.793 -5.723 1 89.38 33 VAL B O 1
ATOM 2038 N N . GLU B 1 34 ? 6.605 2.604 -7.637 1 88.38 34 GLU B N 1
ATOM 2039 C CA . GLU B 1 34 ? 7.934 2.863 -7.094 1 88.38 34 GLU B CA 1
ATOM 2040 C C . GLU B 1 34 ? 7.863 3.807 -5.895 1 88.38 34 GLU B C 1
ATOM 2042 O O . GLU B 1 34 ? 8.516 3.574 -4.875 1 88.38 34 GLU B O 1
ATOM 2047 N N . THR B 1 35 ? 7.09 4.832 -6.039 1 90 35 THR B N 1
ATOM 2048 C CA . THR B 1 35 ? 6.934 5.809 -4.965 1 90 35 THR B CA 1
ATOM 2049 C C . THR B 1 35 ? 6.234 5.176 -3.762 1 90 35 THR B C 1
ATOM 2051 O O . THR B 1 35 ? 6.664 5.363 -2.621 1 90 35 THR B O 1
ATOM 2054 N N . LEU B 1 36 ? 5.207 4.48 -4.051 1 92.75 36 LEU B N 1
ATOM 2055 C CA . LEU B 1 36 ? 4.473 3.779 -3.002 1 92.75 36 LEU B CA 1
ATOM 2056 C C . LEU B 1 36 ? 5.383 2.807 -2.26 1 92.75 36 LEU B C 1
ATOM 2058 O O . LEU B 1 36 ? 5.41 2.793 -1.027 1 92.75 36 LEU B O 1
ATOM 2062 N N . ASN B 1 37 ? 6.145 2.029 -2.959 1 93.31 37 ASN B N 1
ATOM 2063 C CA . ASN B 1 37 ? 7.051 1.06 -2.355 1 93.31 37 ASN B CA 1
ATOM 2064 C C . ASN B 1 37 ? 8.078 1.738 -1.451 1 93.31 37 ASN B C 1
ATOM 2066 O O . ASN B 1 37 ? 8.328 1.274 -0.338 1 93.31 37 ASN B O 1
ATOM 2070 N N . SER B 1 38 ? 8.609 2.787 -1.947 1 93.12 38 SER B N 1
ATOM 2071 C CA . SER B 1 38 ? 9.609 3.516 -1.175 1 93.12 38 SER B CA 1
ATOM 2072 C C . SER B 1 38 ? 9.031 4.016 0.145 1 93.12 38 SER B C 1
ATOM 2074 O O . SER B 1 38 ? 9.664 3.893 1.194 1 93.12 38 SER B O 1
ATOM 2076 N N . ALA B 1 39 ? 7.871 4.543 0.055 1 94.62 39 ALA B N 1
ATOM 2077 C CA . ALA B 1 39 ? 7.219 5.043 1.261 1 94.62 39 ALA B CA 1
ATOM 2078 C C . ALA B 1 39 ? 6.922 3.908 2.236 1 94.62 39 ALA B C 1
ATOM 2080 O O . ALA B 1 39 ? 7.234 4.004 3.426 1 94.62 39 ALA B O 1
ATOM 2081 N N . VAL B 1 40 ? 6.336 2.863 1.736 1 95.94 40 VAL B N 1
ATOM 2082 C CA . VAL B 1 40 ? 5.926 1.731 2.562 1 95.94 40 VAL B CA 1
ATOM 2083 C C . VAL B 1 40 ? 7.148 1.108 3.229 1 95.94 40 VAL B C 1
ATOM 2085 O O . VAL B 1 40 ? 7.133 0.816 4.426 1 95.94 40 VAL B O 1
ATOM 2088 N N . LEU B 1 41 ? 8.203 0.894 2.506 1 93.56 41 LEU B N 1
ATOM 2089 C CA . LEU B 1 41 ? 9.406 0.273 3.039 1 93.56 41 LEU B CA 1
ATOM 2090 C C . LEU B 1 41 ? 10.008 1.126 4.148 1 93.56 41 LEU B C 1
ATOM 2092 O O . LEU B 1 41 ? 10.469 0.596 5.164 1 93.56 41 LEU B O 1
ATOM 2096 N N . ARG B 1 42 ? 9.953 2.385 3.996 1 95.06 42 ARG B N 1
ATOM 2097 C CA . ARG B 1 42 ? 10.5 3.281 5.012 1 95.06 42 ARG B CA 1
ATOM 2098 C C . ARG B 1 42 ? 9.594 3.33 6.238 1 95.06 42 ARG B C 1
ATOM 2100 O O . ARG B 1 42 ? 10.055 3.143 7.367 1 95.06 42 ARG B O 1
ATOM 2107 N N . LEU B 1 43 ? 8.328 3.516 6 1 97 43 LEU B N 1
ATOM 2108 C CA . LEU B 1 43 ? 7.387 3.719 7.094 1 97 43 LEU B CA 1
ATOM 2109 C C . LEU B 1 43 ? 7.203 2.438 7.898 1 97 43 LEU B C 1
ATOM 2111 O O . LEU B 1 43 ? 6.953 2.486 9.109 1 97 43 LEU B O 1
ATOM 2115 N N . SER B 1 44 ? 7.32 1.334 7.234 1 95.81 44 SER B N 1
ATOM 2116 C CA . SER B 1 44 ? 7.188 0.06 7.934 1 95.81 44 SER B CA 1
ATOM 2117 C C . SER B 1 44 ? 8.258 -0.095 9.008 1 95.81 44 SER B C 1
ATOM 2119 O O . SER B 1 44 ? 8.109 -0.905 9.93 1 95.81 44 SER B O 1
ATOM 2121 N N . GLN B 1 45 ? 9.305 0.678 8.945 1 95.25 45 GLN B N 1
ATOM 2122 C CA . GLN B 1 45 ? 10.414 0.577 9.891 1 95.25 45 GLN B CA 1
ATOM 2123 C C . GLN B 1 45 ? 10.289 1.621 10.992 1 95.25 45 GLN B C 1
ATOM 2125 O O . GLN B 1 45 ? 11.109 1.657 11.914 1 95.25 45 GLN B O 1
ATOM 2130 N N . TRP B 1 46 ? 9.367 2.49 10.852 1 96.19 46 TRP B N 1
ATOM 2131 C CA . TRP B 1 46 ? 9.211 3.539 11.852 1 96.19 46 TRP B CA 1
ATOM 2132 C C . TRP B 1 46 ? 8.828 2.947 13.203 1 96.19 46 TRP B C 1
ATOM 2134 O O . TRP B 1 46 ? 8.016 2.023 13.273 1 96.19 46 TRP B O 1
ATOM 2144 N N . THR B 1 47 ? 9.359 3.52 14.281 1 97.5 47 THR B N 1
ATOM 2145 C CA . THR B 1 47 ? 9.117 3.014 15.625 1 97.5 47 THR B CA 1
ATOM 2146 C C . THR B 1 47 ? 8.352 4.039 16.453 1 97.5 47 THR B C 1
ATOM 2148 O O . THR B 1 47 ? 7.816 3.709 17.516 1 97.5 47 THR B O 1
ATOM 2151 N N . GLN B 1 48 ? 8.312 5.215 16 1 97.69 48 GLN B N 1
ATOM 2152 C CA . GLN B 1 48 ? 7.652 6.277 16.766 1 97.69 48 GLN B CA 1
ATOM 2153 C C . GLN B 1 48 ? 6.168 6.355 16.406 1 97.69 48 GLN B C 1
ATOM 2155 O O . GLN B 1 48 ? 5.785 6.199 15.25 1 97.69 48 GLN B O 1
ATOM 2160 N N . PRO B 1 49 ? 5.309 6.617 17.438 1 97.94 49 PRO B N 1
ATOM 2161 C CA . PRO B 1 49 ? 3.9 6.852 17.125 1 97.94 49 PRO B CA 1
ATOM 2162 C C . PRO B 1 49 ? 3.707 7.98 16.109 1 97.94 49 PRO B C 1
ATOM 2164 O O . PRO B 1 49 ? 4.348 9.031 16.219 1 97.94 49 PRO B O 1
ATOM 2167 N N . THR B 1 50 ? 2.885 7.664 15.125 1 98.06 50 THR B N 1
ATOM 2168 C CA . THR B 1 50 ? 2.701 8.609 14.023 1 98.06 50 THR B CA 1
ATOM 2169 C C . THR B 1 50 ? 1.219 8.828 13.742 1 98.06 50 THR B C 1
ATOM 2171 O O . THR B 1 50 ? 0.457 7.867 13.609 1 98.06 50 THR B O 1
ATOM 2174 N N . ILE B 1 51 ? 0.771 10.07 13.727 1 98.12 51 ILE B N 1
ATOM 2175 C CA . ILE B 1 51 ? -0.584 10.445 13.336 1 98.12 51 ILE B CA 1
ATOM 2176 C C . ILE B 1 51 ? -0.556 11.141 11.977 1 98.12 51 ILE B C 1
ATOM 2178 O O . ILE B 1 51 ? 0.233 12.062 11.766 1 98.12 51 ILE B O 1
ATOM 2182 N N . MET B 1 52 ? -1.361 10.641 11.039 1 97.5 52 MET B N 1
ATOM 2183 C CA . MET B 1 52 ? -1.506 11.266 9.727 1 97.5 52 MET B CA 1
ATOM 2184 C C . MET B 1 52 ? -2.93 11.766 9.523 1 97.5 52 MET B C 1
ATOM 2186 O O . MET B 1 52 ? -3.889 11 9.648 1 97.5 52 MET B O 1
ATOM 2190 N N . LEU B 1 53 ? -3.059 13.023 9.219 1 96.62 53 LEU B N 1
ATOM 2191 C CA . LEU B 1 53 ? -4.34 13.578 8.805 1 96.62 53 LEU B CA 1
ATOM 2192 C C . LEU B 1 53 ? -4.551 13.406 7.309 1 96.62 53 LEU B C 1
ATOM 2194 O O . LEU B 1 53 ? -3.611 13.547 6.523 1 96.62 53 LEU B O 1
ATOM 2198 N N . VAL B 1 54 ? -5.797 13.18 6.902 1 95 54 VAL B N 1
ATOM 2199 C CA . VAL B 1 54 ? -6.098 13.078 5.48 1 95 54 VAL B CA 1
ATOM 2200 C C . VAL B 1 54 ? -6.207 14.477 4.871 1 95 54 VAL B C 1
ATOM 2202 O O . VAL B 1 54 ? -6.98 15.305 5.348 1 95 54 VAL B O 1
ATOM 2205 N N . GLY B 1 55 ? -5.395 14.766 3.914 1 94.12 55 GLY B N 1
ATOM 2206 C CA . GLY B 1 55 ? -5.5 15.984 3.133 1 94.12 55 GLY B CA 1
ATOM 2207 C C . GLY B 1 55 ? -6.273 15.805 1.84 1 94.12 55 GLY B C 1
ATOM 2208 O O . GLY B 1 55 ? -6.668 14.688 1.499 1 94.12 55 GLY B O 1
ATOM 2209 N N . ASN B 1 56 ? -6.527 16.844 1.146 1 91.25 56 ASN B N 1
ATOM 2210 C CA . ASN B 1 56 ? -7.324 16.734 -0.07 1 91.25 56 ASN B CA 1
ATOM 2211 C C . ASN B 1 56 ? -6.59 15.953 -1.157 1 91.25 56 ASN B C 1
ATOM 2213 O O . ASN B 1 56 ? -7.219 15.281 -1.974 1 91.25 56 ASN B O 1
ATOM 2217 N N . HIS B 1 57 ? -5.324 16 -1.282 1 88.62 57 HIS B N 1
ATOM 2218 C CA . HIS B 1 57 ? -4.555 15.25 -2.273 1 88.62 57 HIS B CA 1
ATOM 2219 C C . HIS B 1 57 ? -4.527 13.766 -1.946 1 88.62 57 HIS B C 1
ATOM 2221 O O . HIS B 1 57 ? -4.254 12.938 -2.818 1 88.62 57 HIS B O 1
ATOM 2227 N N . ASP B 1 58 ? -4.738 13.5 -0.766 1 91.38 58 ASP B N 1
ATOM 2228 C CA . ASP B 1 58 ? -4.75 12.102 -0.349 1 91.38 58 ASP B CA 1
ATOM 2229 C C . ASP B 1 58 ? -6.066 11.43 -0.719 1 91.38 58 ASP B C 1
ATOM 2231 O O . ASP B 1 58 ? -6.164 10.195 -0.719 1 91.38 58 ASP B O 1
ATOM 2235 N N . GLN B 1 59 ? -7.062 12.211 -0.937 1 86.06 59 GLN B N 1
ATOM 2236 C CA . GLN B 1 59 ? -8.406 11.688 -1.135 1 86.06 59 GLN B CA 1
ATOM 2237 C C . GLN B 1 59 ? -8.656 11.352 -2.602 1 86.06 59 GLN B C 1
ATOM 2239 O O . GLN B 1 59 ? -8.094 11.984 -3.494 1 86.06 59 GLN B O 1
ATOM 2244 N N . VAL B 1 60 ? -9.375 10.242 -2.875 1 77.88 60 VAL B N 1
ATOM 2245 C CA . VAL B 1 60 ? -9.797 9.898 -4.23 1 77.88 60 VAL B CA 1
ATOM 2246 C C . VAL B 1 60 ? -11.242 10.328 -4.445 1 77.88 60 VAL B C 1
ATOM 2248 O O . VAL B 1 60 ? -11.594 10.852 -5.512 1 77.88 60 VAL B O 1
ATOM 2251 N N . SER B 1 61 ? -12.133 9.883 -3.471 1 66.5 61 SER B N 1
ATOM 2252 C CA . SER B 1 61 ? -13.555 10.188 -3.631 1 66.5 61 SER B CA 1
ATOM 2253 C C . SER B 1 61 ? -13.922 11.484 -2.922 1 66.5 61 SER B C 1
ATOM 2255 O O . SER B 1 61 ? -13.203 11.945 -2.035 1 66.5 61 SER B O 1
ATOM 2257 N N . LEU B 1 62 ? -14.969 12.047 -3.387 1 59.09 62 LEU B N 1
ATOM 2258 C CA . LEU B 1 62 ? -15.477 13.297 -2.824 1 59.09 62 LEU B CA 1
ATOM 2259 C C . LEU B 1 62 ? -15.836 13.125 -1.352 1 59.09 62 LEU B C 1
ATOM 2261 O O . LEU B 1 62 ? -15.719 14.07 -0.567 1 59.09 62 LEU B O 1
ATOM 2265 N N . GLY B 1 63 ? -16.281 11.891 -1.016 1 58.66 63 GLY B N 1
ATOM 2266 C CA . GLY B 1 63 ? -16.656 11.695 0.375 1 58.66 63 GLY B CA 1
ATOM 2267 C C . GLY B 1 63 ? -15.461 11.547 1.301 1 58.66 63 GLY B C 1
ATOM 2268 O O . GLY B 1 63 ? -15.594 11.656 2.521 1 58.66 63 GLY B O 1
ATOM 2269 N N . GLY B 1 64 ? -14.305 11.531 0.797 1 62.69 64 GLY B N 1
ATOM 2270 C CA . GLY B 1 64 ? -13.047 11.609 1.515 1 62.69 64 GLY B CA 1
ATOM 2271 C C . GLY B 1 64 ? -12.695 10.32 2.242 1 62.69 64 GLY B C 1
ATOM 2272 O O . GLY B 1 64 ? -11.633 10.227 2.861 1 62.69 64 GLY B O 1
ATOM 2273 N N . LEU B 1 65 ? -13.562 9.289 2.189 1 72.5 65 LEU B N 1
ATOM 2274 C CA . LEU B 1 65 ? -13.32 8.109 3.008 1 72.5 65 LEU B CA 1
ATOM 2275 C C . LEU B 1 65 ? -12.398 7.133 2.291 1 72.5 65 LEU B C 1
ATOM 2277 O O . LEU B 1 65 ? -11.797 6.262 2.924 1 72.5 65 LEU B O 1
ATOM 2281 N N . ASP B 1 66 ? -12.281 7.344 1.016 1 83.88 66 ASP B N 1
ATOM 2282 C CA . ASP B 1 66 ? -11.273 6.598 0.274 1 83.88 66 ASP B CA 1
ATOM 2283 C C . ASP B 1 66 ? -10.031 7.449 0.021 1 83.88 66 ASP B C 1
ATOM 2285 O O . ASP B 1 66 ? -10.109 8.477 -0.655 1 83.88 66 ASP B O 1
ATOM 2289 N N . HIS B 1 67 ? -9.031 7.004 0.697 1 90.25 67 HIS B N 1
ATOM 2290 C CA . HIS B 1 67 ? -7.832 7.832 0.616 1 90.25 67 HIS B CA 1
ATOM 2291 C C . HIS B 1 67 ? -6.574 6.977 0.51 1 90.25 67 HIS B C 1
ATOM 2293 O O . HIS B 1 67 ? -6.586 5.801 0.876 1 90.25 67 HIS B O 1
ATOM 2299 N N . ALA B 1 68 ? -5.559 7.586 0.125 1 91.75 68 ALA B N 1
ATOM 2300 C CA . ALA B 1 68 ? -4.336 6.895 -0.269 1 91.75 68 ALA B CA 1
ATOM 2301 C C . ALA B 1 68 ? -3.447 6.617 0.941 1 91.75 68 ALA B C 1
ATOM 2303 O O . ALA B 1 68 ? -2.346 6.082 0.801 1 91.75 68 ALA B O 1
ATOM 2304 N N . LEU B 1 69 ? -3.9 6.91 2.176 1 95.75 69 LEU B N 1
ATOM 2305 C CA . LEU B 1 69 ? -3.102 6.68 3.373 1 95.75 69 LEU B CA 1
ATOM 2306 C C . LEU B 1 69 ? -3.34 5.277 3.926 1 95.75 69 LEU B C 1
ATOM 2308 O O . LEU B 1 69 ? -2.6 4.812 4.797 1 95.75 69 LEU B O 1
ATOM 2312 N N . THR B 1 70 ? -4.289 4.598 3.428 1 94.31 70 THR B N 1
ATOM 2313 C CA . THR B 1 70 ? -4.688 3.293 3.939 1 94.31 70 THR B CA 1
ATOM 2314 C C . THR B 1 70 ? -3.52 2.312 3.9 1 94.31 70 THR B C 1
ATOM 2316 O O . THR B 1 70 ? -3.227 1.647 4.895 1 94.31 70 THR B O 1
ATOM 2319 N N . PRO B 1 71 ? -2.77 2.244 2.799 1 95.25 71 PRO B N 1
ATOM 2320 C CA . PRO B 1 71 ? -1.642 1.308 2.783 1 95.25 71 PRO B CA 1
ATOM 2321 C C . PRO B 1 71 ? -0.552 1.68 3.785 1 95.25 71 PRO B C 1
ATOM 2323 O O . PRO B 1 71 ? 0.134 0.799 4.312 1 95.25 71 PRO B O 1
ATOM 2326 N N . LEU B 1 72 ? -0.39 2.924 4.027 1 96.38 72 LEU B N 1
ATOM 2327 C CA . LEU B 1 72 ? 0.616 3.369 4.984 1 96.38 72 LEU B CA 1
ATOM 2328 C C . LEU B 1 72 ? 0.22 2.984 6.406 1 96.38 72 LEU B C 1
ATOM 2330 O O . LEU B 1 72 ? 1.061 2.539 7.191 1 96.38 72 LEU B O 1
ATOM 2334 N N . ALA B 1 73 ? -1.047 3.131 6.707 1 96.38 73 ALA B N 1
ATOM 2335 C CA . ALA B 1 73 ? -1.546 2.738 8.023 1 96.38 73 ALA B CA 1
ATOM 2336 C C . ALA B 1 73 ? -1.409 1.232 8.234 1 96.38 73 ALA B C 1
ATOM 2338 O O . ALA B 1 73 ? -1.155 0.776 9.352 1 96.38 73 ALA B O 1
ATOM 2339 N N . ALA B 1 74 ? -1.558 0.518 7.227 1 95.38 74 ALA B N 1
ATOM 2340 C CA . ALA B 1 74 ? -1.58 -0.939 7.316 1 95.38 74 ALA B CA 1
ATOM 2341 C C . ALA B 1 74 ? -0.169 -1.501 7.465 1 95.38 74 ALA B C 1
ATOM 2343 O O . ALA B 1 74 ? 0.011 -2.627 7.938 1 95.38 74 ALA B O 1
ATOM 2344 N N . CYS B 1 75 ? 0.847 -0.759 7.086 1 95.44 75 CYS B N 1
ATOM 2345 C CA . CYS B 1 75 ? 2.189 -1.328 7.039 1 95.44 75 CYS B CA 1
ATOM 2346 C C . CYS B 1 75 ? 2.881 -1.207 8.391 1 95.44 75 CYS B C 1
ATOM 2348 O O . CYS B 1 75 ? 3.967 -1.757 8.586 1 95.44 75 CYS B O 1
ATOM 2350 N N . SER B 1 76 ? 2.289 -0.478 9.305 1 95.19 76 SER B N 1
ATOM 2351 C CA . SER B 1 76 ? 2.887 -0.288 10.625 1 95.19 76 SER B CA 1
ATOM 2352 C C . SER B 1 76 ? 1.816 -0.061 11.688 1 95.19 76 SER B C 1
ATOM 2354 O O . SER B 1 76 ? 0.926 0.774 11.508 1 95.19 76 SER B O 1
ATOM 2356 N N . PRO B 1 77 ? 1.975 -0.728 12.82 1 94.94 77 PRO B N 1
ATOM 2357 C CA . PRO B 1 77 ? 1.021 -0.48 13.906 1 94.94 77 PRO B CA 1
ATOM 2358 C C . PRO B 1 77 ? 1.218 0.883 14.562 1 94.94 77 PRO B C 1
ATOM 2360 O O . PRO B 1 77 ? 0.378 1.315 15.359 1 94.94 77 PRO B O 1
ATOM 2363 N N . HIS B 1 78 ? 2.275 1.572 14.242 1 97.12 78 HIS B N 1
ATOM 2364 C CA . HIS B 1 78 ? 2.59 2.854 14.867 1 97.12 78 HIS B CA 1
ATOM 2365 C C . HIS B 1 78 ? 1.935 4.008 14.109 1 97.12 78 HIS B C 1
ATOM 2367 O O . HIS B 1 78 ? 1.979 5.152 14.562 1 97.12 78 HIS B O 1
ATOM 2373 N N . ILE B 1 79 ? 1.315 3.691 12.977 1 97.56 79 ILE B N 1
ATOM 2374 C CA . ILE B 1 79 ? 0.752 4.75 12.148 1 97.56 79 ILE B CA 1
ATOM 2375 C C . ILE B 1 79 ? -0.77 4.746 12.266 1 97.56 79 ILE B C 1
ATOM 2377 O O . ILE B 1 79 ? -1.419 3.734 12 1 97.56 79 ILE B O 1
ATOM 2381 N N . HIS B 1 80 ? -1.302 5.879 12.648 1 97.38 80 HIS B N 1
ATOM 2382 C CA . HIS B 1 80 ? -2.74 6.074 12.789 1 97.38 80 HIS B CA 1
ATOM 2383 C C . HIS B 1 80 ? -3.232 7.207 11.898 1 97.38 80 HIS B C 1
ATOM 2385 O O . HIS B 1 80 ? -2.717 8.328 11.961 1 97.38 80 HIS B O 1
ATOM 2391 N N . VAL B 1 81 ? -4.254 6.895 11.125 1 96.69 81 VAL B N 1
ATOM 2392 C CA . VAL B 1 81 ? -4.793 7.895 10.211 1 96.69 81 VAL B CA 1
ATOM 2393 C C . VAL B 1 81 ? -6.078 8.484 10.789 1 96.69 81 VAL B C 1
ATOM 2395 O O . VAL B 1 81 ? -6.969 7.754 11.227 1 96.69 81 VAL B O 1
ATOM 2398 N N . MET B 1 82 ? -6.113 9.789 10.844 1 95.19 82 MET B N 1
ATOM 2399 C CA . MET B 1 82 ? -7.332 10.508 11.211 1 95.19 82 MET B CA 1
ATOM 2400 C C . MET B 1 82 ? -8.148 10.867 9.977 1 95.19 82 MET B C 1
ATOM 2402 O O . MET B 1 82 ? -7.855 11.852 9.297 1 95.19 82 MET B O 1
ATOM 2406 N N . GLU B 1 83 ? -9.195 10.125 9.773 1 92 83 GLU B N 1
ATOM 2407 C CA . GLU B 1 83 ? -9.945 10.297 8.531 1 92 83 GLU B CA 1
ATOM 2408 C C . GLU B 1 83 ? -11.281 10.984 8.781 1 92 83 GLU B C 1
ATOM 2410 O O . GLU B 1 83 ? -12.023 11.266 7.844 1 92 83 GLU B O 1
ATOM 2415 N N . HIS B 1 84 ? -11.641 11.164 10.07 1 91 84 HIS B N 1
ATOM 2416 C CA . HIS B 1 84 ? -12.812 11.938 10.484 1 91 84 HIS B CA 1
ATOM 2417 C C . HIS B 1 84 ? -12.477 12.867 11.648 1 91 84 HIS B C 1
ATOM 2419 O O . HIS B 1 84 ? -11.516 12.633 12.383 1 91 84 HIS B O 1
ATOM 2425 N N . PRO B 1 85 ? -13.289 13.906 11.711 1 93.5 85 PRO B N 1
ATOM 2426 C CA . PRO B 1 85 ? -13.07 14.758 12.883 1 93.5 85 PRO B CA 1
ATOM 2427 C C . PRO B 1 85 ? -13.172 13.992 14.203 1 93.5 85 PRO B C 1
ATOM 2429 O O . PRO B 1 85 ? -14.117 13.234 14.406 1 93.5 85 PRO B O 1
ATOM 2432 N N . MET B 1 86 ? -12.148 14.18 15.086 1 94.56 86 MET B N 1
ATOM 2433 C CA . MET B 1 86 ? -12.203 13.477 16.359 1 94.56 86 MET B CA 1
ATOM 2434 C C . MET B 1 86 ? -11.352 14.18 17.406 1 94.56 86 MET B C 1
ATOM 2436 O O . MET B 1 86 ? -10.461 14.961 17.062 1 94.56 86 MET B O 1
ATOM 2440 N N . LEU B 1 87 ? -11.703 13.867 18.688 1 95 87 LEU B N 1
ATOM 2441 C CA . LEU B 1 87 ? -10.883 14.312 19.812 1 95 87 LEU B CA 1
ATOM 2442 C C . LEU B 1 87 ? -9.898 13.234 20.234 1 95 87 LEU B C 1
ATOM 2444 O O . LEU B 1 87 ? -10.281 12.07 20.406 1 95 87 LEU B O 1
ATOM 2448 N N . HIS B 1 88 ? -8.641 13.586 20.297 1 95.62 88 HIS B N 1
ATOM 2449 C CA . HIS B 1 88 ? -7.59 12.672 20.719 1 95.62 88 HIS B CA 1
ATOM 2450 C C . HIS B 1 88 ? -6.422 13.422 21.359 1 95.62 88 HIS B C 1
ATOM 2452 O O . HIS B 1 88 ? -5.996 14.461 20.844 1 95.62 88 HIS B O 1
ATOM 2458 N N . ALA B 1 89 ? -5.945 12.961 22.531 1 95.31 89 ALA B N 1
ATOM 2459 C CA . ALA B 1 89 ? -4.781 13.508 23.234 1 95.31 89 ALA B CA 1
ATOM 2460 C C . ALA B 1 89 ? -4.969 14.984 23.547 1 95.31 89 ALA B C 1
ATOM 2462 O O . ALA B 1 89 ? -4.047 15.789 23.359 1 95.31 89 ALA B O 1
ATOM 2463 N N . GLY B 1 90 ? -6.203 15.352 23.797 1 96 90 GLY B N 1
ATOM 2464 C CA . GLY B 1 90 ? -6.535 16.703 24.219 1 96 90 GLY B CA 1
ATOM 2465 C C . GLY B 1 90 ? -6.578 17.688 23.062 1 96 90 GLY B C 1
ATOM 2466 O O . GLY B 1 90 ? -6.484 18.906 23.266 1 96 90 GLY B O 1
ATOM 2467 N N . ALA B 1 91 ? -6.707 17.203 21.859 1 97.62 91 ALA B N 1
ATOM 2468 C CA . ALA B 1 91 ? -6.746 18.078 20.688 1 97.62 91 ALA B CA 1
ATOM 2469 C C . ALA B 1 91 ? -7.844 17.641 19.719 1 97.62 91 ALA B C 1
ATOM 2471 O O . ALA B 1 91 ? -8.258 16.469 19.719 1 97.62 91 ALA B O 1
ATOM 2472 N N . LEU B 1 92 ? -8.297 18.594 18.953 1 97.81 92 LEU B N 1
ATOM 2473 C CA . LEU B 1 92 ? -9.219 18.328 17.859 1 97.81 92 LEU B CA 1
ATOM 2474 C C . LEU B 1 92 ? -8.461 18.094 16.562 1 97.81 92 LEU B C 1
ATOM 2476 O O . LEU B 1 92 ? -7.586 18.875 16.203 1 97.81 92 LEU B O 1
ATOM 2480 N N . TRP B 1 93 ? -8.812 16.984 15.93 1 97.62 93 TRP B N 1
ATOM 2481 C CA . TRP B 1 93 ? -8.211 16.641 14.648 1 97.62 93 TRP B CA 1
ATOM 2482 C C . TRP B 1 93 ? -9.219 16.766 13.516 1 97.62 93 TRP B C 1
ATOM 2484 O O . TRP B 1 93 ? -10.281 16.141 13.547 1 97.62 93 TRP B O 1
ATOM 2494 N N . LEU B 1 94 ? -8.812 17.562 12.477 1 96.75 94 LEU B N 1
ATOM 2495 C CA . LEU B 1 94 ? -9.75 17.875 11.398 1 96.75 94 LEU B CA 1
ATOM 2496 C C . LEU B 1 94 ? -9.141 17.562 10.039 1 96.75 94 LEU B C 1
ATOM 2498 O O . LEU B 1 94 ? -8.484 18.422 9.438 1 96.75 94 LEU B O 1
ATOM 2502 N N . PRO B 1 95 ? -9.438 16.359 9.523 1 95.69 95 PRO B N 1
ATOM 2503 C CA . PRO B 1 95 ? -9.023 16.109 8.141 1 95.69 95 PRO B CA 1
ATOM 2504 C C . PRO B 1 95 ? -9.75 17 7.133 1 95.69 95 PRO B C 1
ATOM 2506 O O . PRO B 1 95 ? -10.742 17.641 7.477 1 95.69 95 PRO B O 1
ATOM 2509 N N . TYR B 1 96 ? -9.219 17.016 5.945 1 94.25 96 TYR B N 1
ATOM 2510 C CA . TYR B 1 96 ? -9.852 17.828 4.91 1 94.25 96 TYR B CA 1
ATOM 2511 C C . TYR B 1 96 ? -11.25 17.297 4.598 1 94.25 96 TYR B C 1
ATOM 2513 O O . TYR B 1 96 ? -11.453 16.094 4.449 1 94.25 96 TYR B O 1
ATOM 2521 N N . ARG B 1 97 ? -12.109 18.188 4.555 1 87.5 97 ARG B N 1
ATOM 2522 C CA . ARG B 1 97 ? -13.469 17.906 4.117 1 87.5 97 ARG B CA 1
ATOM 2523 C C . ARG B 1 97 ? -13.953 18.969 3.135 1 87.5 97 ARG B C 1
ATOM 2525 O O . ARG B 1 97 ? -13.703 20.172 3.322 1 87.5 97 ARG B O 1
ATOM 2532 N N . ARG B 1 98 ? -14.656 18.422 2.16 1 80.31 98 ARG B N 1
ATOM 2533 C CA . ARG B 1 98 ? -15.234 19.359 1.209 1 80.31 98 ARG B CA 1
ATOM 2534 C C . ARG B 1 98 ? -16.422 20.094 1.819 1 80.31 98 ARG B C 1
ATOM 2536 O O . ARG B 1 98 ? -16.578 21.297 1.649 1 80.31 98 ARG B O 1
ATOM 2543 N N . ALA B 1 99 ? -17.219 19.328 2.443 1 81.38 99 ALA B N 1
ATOM 2544 C CA . ALA B 1 99 ? -18.344 19.938 3.15 1 81.38 99 ALA B CA 1
ATOM 2545 C C . ALA B 1 99 ? -17.891 20.562 4.469 1 81.38 99 ALA B C 1
ATOM 2547 O O . ALA B 1 99 ? -17.391 19.859 5.352 1 81.38 99 ALA B O 1
ATOM 2548 N N . ARG B 1 100 ? -18.172 21.828 4.668 1 86.5 100 ARG B N 1
ATOM 2549 C CA . ARG B 1 100 ? -17.625 22.578 5.801 1 86.5 100 ARG B CA 1
ATOM 2550 C C . ARG B 1 100 ? -18.484 22.375 7.043 1 86.5 100 ARG B C 1
ATOM 2552 O O . ARG B 1 100 ? -18.047 22.672 8.156 1 86.5 100 ARG B O 1
ATOM 2559 N N . GLY B 1 101 ? -19.641 21.859 6.781 1 87.75 101 GLY B N 1
ATOM 2560 C CA . GLY B 1 101 ? -20.562 21.719 7.895 1 87.75 101 GLY B CA 1
ATOM 2561 C C . GLY B 1 101 ? -20 20.906 9.047 1 87.75 101 GLY B C 1
ATOM 2562 O O . GLY B 1 101 ? -20.031 21.344 10.195 1 87.75 101 GLY B O 1
ATOM 2563 N N . GLU B 1 102 ? -19.453 19.812 8.75 1 87.5 102 GLU B N 1
ATOM 2564 C CA . GLU B 1 102 ? -18.906 18.938 9.781 1 87.5 102 GLU B CA 1
ATOM 2565 C C . GLU B 1 102 ? -17.703 19.578 10.477 1 87.5 102 GLU B C 1
ATOM 2567 O O . GLU B 1 102 ? -17.531 19.438 11.688 1 87.5 102 GLU B O 1
ATOM 2572 N N . LEU B 1 103 ? -16.969 20.25 9.703 1 92.25 103 LEU B N 1
ATOM 2573 C CA . LEU B 1 103 ? -15.797 20.922 10.234 1 92.25 103 LEU B CA 1
ATOM 2574 C C . LEU B 1 103 ? -16.203 22.031 11.195 1 92.25 103 LEU B C 1
ATOM 2576 O O . LEU B 1 103 ? -15.672 22.125 12.305 1 92.25 103 LEU B O 1
ATOM 2580 N N . LEU B 1 104 ? -17.156 22.797 10.82 1 94.5 104 LEU B N 1
ATOM 2581 C CA . LEU B 1 104 ? -17.609 23.938 11.625 1 94.5 104 LEU B CA 1
ATOM 2582 C C . LEU B 1 104 ? -18.25 23.453 12.922 1 94.5 104 LEU B C 1
ATOM 2584 O O . LEU B 1 104 ? -18.047 24.047 13.984 1 94.5 104 LEU B O 1
ATOM 2588 N N . ALA B 1 105 ? -18.984 22.391 12.766 1 94.06 105 ALA B N 1
ATOM 2589 C CA . ALA B 1 105 ? -19.609 21.812 13.953 1 94.06 105 ALA B CA 1
ATOM 2590 C C . ALA B 1 105 ? -18.562 21.328 14.945 1 94.06 105 ALA B C 1
ATOM 2592 O O . ALA B 1 105 ? -18.688 21.547 16.156 1 94.06 105 ALA B O 1
ATOM 2593 N N . ALA B 1 106 ? -17.547 20.734 14.461 1 94.5 106 ALA B N 1
ATOM 2594 C CA . ALA B 1 106 ? -16.484 20.219 15.312 1 94.5 106 ALA B CA 1
ATOM 2595 C C . ALA B 1 106 ? -15.727 21.359 15.992 1 94.5 106 ALA B C 1
ATOM 2597 O O . ALA B 1 106 ? -15.383 21.266 17.172 1 94.5 106 ALA B O 1
ATOM 2598 N N . LEU B 1 107 ? -15.508 22.391 15.25 1 95.94 107 LEU B N 1
ATOM 2599 C CA . LEU B 1 107 ? -14.812 23.562 15.789 1 95.94 107 LEU B CA 1
ATOM 2600 C C . LEU B 1 107 ? -15.617 24.203 16.906 1 95.94 107 LEU B C 1
ATOM 2602 O O . LEU B 1 107 ? -15.062 24.594 17.938 1 95.94 107 LEU B O 1
ATOM 2606 N N . ARG B 1 108 ? -16.875 24.281 16.719 1 94.06 108 ARG B N 1
ATOM 2607 C CA . ARG B 1 108 ? -17.75 24.844 17.75 1 94.06 108 ARG B CA 1
ATOM 2608 C C . ARG B 1 108 ? -17.688 24.016 19.031 1 94.06 108 ARG B C 1
ATOM 2610 O O . ARG B 1 108 ? -17.547 24.578 20.125 1 94.06 108 ARG B O 1
ATOM 2617 N N . CYS B 1 109 ? -17.719 22.766 18.844 1 92.12 109 CYS B N 1
ATOM 2618 C CA . CYS B 1 109 ? -17.688 21.859 20 1 92.12 109 CYS B CA 1
ATOM 2619 C C . CYS B 1 109 ? -16.359 21.969 20.734 1 92.12 109 CYS B C 1
ATOM 2621 O O . CYS B 1 109 ? -16.328 21.969 21.969 1 92.12 109 CYS B O 1
ATOM 2623 N N . ALA B 1 110 ? -15.328 22.078 20.016 1 91.69 110 ALA B N 1
ATOM 2624 C CA . ALA B 1 110 ? -14 22.203 20.609 1 91.69 110 ALA B CA 1
ATOM 2625 C C . ALA B 1 110 ? -13.891 23.484 21.438 1 91.69 110 ALA B C 1
ATOM 2627 O O . ALA B 1 110 ? -13.25 23.5 22.484 1 91.69 110 ALA B O 1
ATOM 2628 N N . GLY B 1 111 ? -14.5 24.516 21 1 90.81 111 GLY B N 1
ATOM 2629 C CA . GLY B 1 111 ? -14.477 25.797 21.703 1 90.81 111 GLY B CA 1
ATOM 2630 C C . GLY B 1 111 ? -15.195 25.766 23.031 1 90.81 111 GLY B C 1
ATOM 2631 O O . GLY B 1 111 ? -14.914 26.562 23.922 1 90.81 111 GLY B O 1
ATOM 2632 N N . GLU B 1 112 ? -16.062 24.812 23.141 1 90.56 112 GLU B N 1
ATOM 2633 C CA . GLU B 1 112 ? -16.875 24.719 24.344 1 90.56 112 GLU B CA 1
ATOM 2634 C C . GLU B 1 112 ? -16.266 23.734 25.344 1 90.56 112 GLU B C 1
ATOM 2636 O O . GLU B 1 112 ? -16.766 23.594 26.469 1 90.56 112 GLU B O 1
ATOM 2641 N N . SER B 1 113 ? -15.219 23.125 24.906 1 91.25 113 SER B N 1
ATOM 2642 C CA . SER B 1 113 ? -14.625 22.094 25.75 1 91.25 113 SER B CA 1
ATOM 2643 C C . SER B 1 113 ? -13.32 22.578 26.375 1 91.25 113 SER B C 1
ATOM 2645 O O . SER B 1 113 ? -12.422 23.047 25.672 1 91.25 113 SER B O 1
ATOM 2647 N N . GLU B 1 114 ? -13.18 22.391 27.656 1 89.81 114 GLU B N 1
ATOM 2648 C CA . GLU B 1 114 ? -11.953 22.734 28.344 1 89.81 114 GLU B CA 1
ATOM 2649 C C . GLU B 1 114 ? -10.875 21.672 28.156 1 89.81 114 GLU B C 1
ATOM 2651 O O . GLU B 1 114 ? -9.703 21.906 28.453 1 89.81 114 GLU B O 1
ATOM 2656 N N . ALA B 1 115 ? -11.258 20.625 27.594 1 91.94 115 ALA B N 1
ATOM 2657 C CA . ALA B 1 115 ? -10.344 19.5 27.422 1 91.94 115 ALA B CA 1
ATOM 2658 C C . ALA B 1 115 ? -9.516 19.656 26.156 1 91.94 115 ALA B C 1
ATOM 2660 O O . ALA B 1 115 ? -8.484 19 26 1 91.94 115 ALA B O 1
ATOM 2661 N N . VAL B 1 116 ? -9.984 20.516 25.312 1 96.06 116 VAL B N 1
ATOM 2662 C CA . VAL B 1 116 ? -9.289 20.703 24.047 1 96.06 116 VAL B CA 1
ATOM 2663 C C . VAL B 1 116 ? -8.211 21.781 24.188 1 96.06 116 VAL B C 1
ATOM 2665 O O . VAL B 1 116 ? -8.516 22.906 24.578 1 96.06 116 VAL B O 1
ATOM 2668 N N . ARG B 1 117 ? -6.98 21.422 23.812 1 96.62 117 ARG B N 1
ATOM 2669 C CA . ARG B 1 117 ? -5.863 22.328 24.031 1 96.62 117 ARG B CA 1
ATOM 2670 C C . ARG B 1 117 ? -5.277 22.812 22.703 1 96.62 117 ARG B C 1
ATOM 2672 O O . ARG B 1 117 ? -4.504 23.766 22.672 1 96.62 117 ARG B O 1
ATOM 2679 N N . ALA B 1 118 ? -5.652 22.188 21.641 1 97.94 118 ALA B N 1
ATOM 2680 C CA . ALA B 1 118 ? -5.176 22.562 20.312 1 97.94 118 ALA B CA 1
ATOM 2681 C C . ALA B 1 118 ? -6.062 21.984 19.219 1 97.94 118 ALA B C 1
ATOM 2683 O O . ALA B 1 118 ? -6.863 21.078 19.484 1 97.94 118 ALA B O 1
ATOM 2684 N N . VAL B 1 119 ? -5.887 22.547 18.047 1 98.12 119 VAL B N 1
ATOM 2685 C CA . VAL B 1 119 ? -6.543 22.016 16.859 1 98.12 119 VAL B CA 1
ATOM 2686 C C . VAL B 1 119 ? -5.5 21.672 15.797 1 98.12 119 VAL B C 1
ATOM 2688 O O . VAL B 1 119 ? -4.629 22.5 15.492 1 98.12 119 VAL B O 1
ATOM 2691 N N . PHE B 1 120 ? -5.527 20.516 15.328 1 98.44 120 PHE B N 1
ATOM 2692 C CA . PHE B 1 120 ? -4.758 20.094 14.164 1 98.44 120 PHE B CA 1
ATOM 2693 C C . PHE B 1 120 ? -5.672 19.875 12.961 1 98.44 120 PHE B C 1
ATOM 2695 O O . PHE B 1 120 ? -6.66 19.141 13.055 1 98.44 120 PHE B O 1
ATOM 2702 N N . ALA B 1 121 ? -5.289 20.5 11.82 1 98.12 121 ALA B N 1
ATOM 2703 C CA . ALA B 1 121 ? -6.262 20.484 10.734 1 98.12 121 ALA B CA 1
ATOM 2704 C C . ALA B 1 121 ? -5.566 20.422 9.375 1 98.12 121 ALA B C 1
ATOM 2706 O O . ALA B 1 121 ? -4.34 20.516 9.297 1 98.12 121 ALA B O 1
ATOM 2707 N N . HIS B 1 122 ? -6.27 20.094 8.359 1 97 122 HIS B N 1
ATOM 2708 C CA . HIS B 1 122 ? -5.984 20.344 6.953 1 97 122 HIS B CA 1
ATOM 2709 C C . HIS B 1 122 ? -7.117 21.109 6.289 1 97 122 HIS B C 1
ATOM 2711 O O . HIS B 1 122 ? -8.125 20.531 5.887 1 97 122 HIS B O 1
ATOM 2717 N N . VAL B 1 123 ? -6.922 22.406 6.223 1 96.12 123 VAL B N 1
ATOM 2718 C CA . VAL B 1 123 ? -8.047 23.266 5.859 1 96.12 123 VAL B CA 1
ATOM 2719 C C . VAL B 1 123 ? -7.523 24.547 5.207 1 96.12 123 VAL B C 1
ATOM 2721 O O . VAL B 1 123 ? -6.395 24.969 5.469 1 96.12 123 VAL B O 1
ATOM 2724 N N . ASP B 1 124 ? -8.352 25.078 4.402 1 95 124 ASP B N 1
ATOM 2725 C CA . ASP B 1 124 ? -8.094 26.406 3.881 1 95 124 ASP B CA 1
ATOM 2726 C C . ASP B 1 124 ? -8.758 27.484 4.75 1 95 124 ASP B C 1
ATOM 2728 O O . ASP B 1 124 ? -9.961 27.438 4.992 1 95 124 ASP B O 1
ATOM 2732 N N . VAL B 1 125 ? -7.977 28.422 5.211 1 96.19 125 VAL B N 1
ATOM 2733 C CA . VAL B 1 125 ? -8.469 29.484 6.09 1 96.19 125 VAL B CA 1
ATOM 2734 C C . VAL B 1 125 ? -8.438 30.812 5.348 1 96.19 125 VAL B C 1
ATOM 2736 O O . VAL B 1 125 ? -7.438 31.156 4.715 1 96.19 125 VAL B O 1
ATOM 2739 N N . ALA B 1 126 ? -9.531 31.484 5.445 1 95.56 126 ALA B N 1
ATOM 2740 C CA . ALA B 1 126 ? -9.578 32.812 4.848 1 95.56 126 ALA B CA 1
ATOM 2741 C C . ALA B 1 126 ? -8.508 33.719 5.453 1 95.56 126 ALA B C 1
ATOM 2743 O O . ALA B 1 126 ? -8.32 33.75 6.672 1 95.56 126 ALA B O 1
ATOM 2744 N N . GLY B 1 127 ? -7.789 34.469 4.523 1 95 127 GLY B N 1
ATOM 2745 C CA . GLY B 1 127 ? -6.766 35.406 4.992 1 95 127 GLY B CA 1
ATOM 2746 C C . GLY B 1 127 ? -5.379 34.781 5.023 1 95 127 GLY B C 1
ATOM 2747 O O . GLY B 1 127 ? -4.391 35.469 5.25 1 95 127 GLY B O 1
ATOM 2748 N N . ALA B 1 128 ? -5.27 33.469 4.816 1 95.31 128 ALA B N 1
ATOM 2749 C CA . ALA B 1 128 ? -3.971 32.781 4.789 1 95.31 128 ALA B CA 1
ATOM 2750 C C . ALA B 1 128 ? -3.15 33.25 3.582 1 95.31 128 ALA B C 1
ATOM 2752 O O . ALA B 1 128 ? -3.707 33.531 2.525 1 95.31 128 ALA B O 1
ATOM 2753 N N . SER B 1 129 ? -1.893 33.219 3.758 1 90.12 129 SER B N 1
ATOM 2754 C CA . SER B 1 129 ? -0.985 33.594 2.678 1 90.12 129 SER B CA 1
ATOM 2755 C C . SER B 1 129 ? -0.649 32.375 1.797 1 90.12 129 SER B C 1
ATOM 2757 O O . SER B 1 129 ? 0.017 31.453 2.242 1 90.12 129 SER B O 1
ATOM 2759 N N . LEU B 1 130 ? -1.028 32.438 0.587 1 83 130 LEU B N 1
ATOM 2760 C CA . LEU B 1 130 ? -0.67 31.406 -0.363 1 83 130 LEU B CA 1
ATOM 2761 C C . LEU B 1 130 ? 0.786 31.531 -0.795 1 83 130 LEU B C 1
ATOM 2763 O O . LEU B 1 130 ? 1.479 30.531 -0.976 1 83 130 LEU B O 1
ATOM 2767 N N . ASN B 1 131 ? 1.12 32.656 -1.008 1 80.75 131 ASN B N 1
ATOM 2768 C CA . ASN B 1 131 ? 2.484 33.094 -1.288 1 80.75 131 ASN B CA 1
ATOM 2769 C C . ASN B 1 131 ? 2.713 34.531 -0.854 1 80.75 131 ASN B C 1
ATOM 2771 O O . ASN B 1 131 ? 1.947 35.062 -0.054 1 80.75 131 ASN B O 1
ATOM 2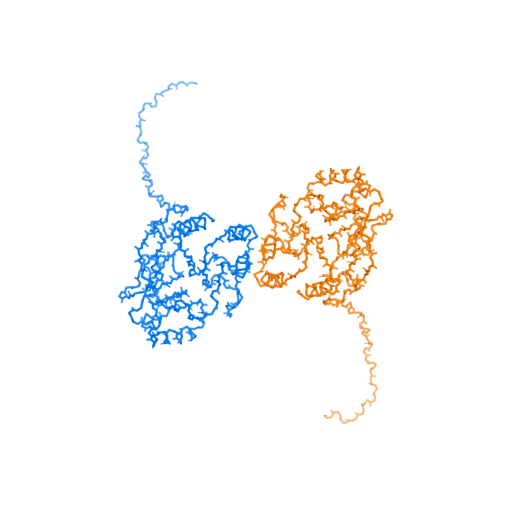775 N N . ASP B 1 132 ? 3.85 35.125 -1.302 1 75.75 132 ASP B N 1
ATOM 2776 C CA . ASP B 1 132 ? 4.207 36.469 -0.851 1 75.75 132 ASP B CA 1
ATOM 2777 C C . ASP B 1 132 ? 3.209 37.5 -1.359 1 75.75 132 ASP B C 1
ATOM 2779 O O . ASP B 1 132 ? 3.053 38.562 -0.761 1 75.75 132 ASP B O 1
ATOM 2783 N N . ALA B 1 133 ? 2.436 37.094 -2.369 1 75.5 133 ALA B N 1
ATOM 2784 C CA . ALA B 1 133 ? 1.653 38.125 -3.055 1 75.5 133 ALA B CA 1
ATOM 2785 C C . ALA B 1 133 ? 0.157 37.875 -2.873 1 75.5 133 ALA B C 1
ATOM 2787 O O . ALA B 1 133 ? -0.646 38.812 -2.998 1 75.5 133 ALA B O 1
ATOM 2788 N N . PHE B 1 134 ? -0.152 36.688 -2.521 1 84 134 PHE B N 1
ATOM 2789 C CA . PHE B 1 134 ? -1.572 36.344 -2.605 1 84 134 PHE B CA 1
ATOM 2790 C C . PHE B 1 134 ? -2.07 35.75 -1.294 1 84 134 PHE B C 1
ATOM 2792 O O . PHE B 1 134 ? -1.422 34.875 -0.721 1 84 134 PHE B O 1
ATOM 2799 N N . GLN B 1 135 ? -3.225 36.312 -0.87 1 85.38 135 GLN B N 1
ATOM 2800 C CA . GLN B 1 135 ? -3.936 35.812 0.292 1 85.38 135 GLN B CA 1
ATOM 2801 C C . GLN B 1 135 ? -5.238 35.125 -0.12 1 85.38 135 GLN B C 1
ATOM 2803 O O . GLN B 1 135 ? -5.918 35.562 -1.041 1 85.38 135 GLN B O 1
ATOM 2808 N N . ALA B 1 136 ? -5.512 34.094 0.646 1 89 136 ALA B N 1
ATOM 2809 C CA . ALA B 1 136 ? -6.75 33.375 0.37 1 89 136 ALA B CA 1
ATOM 2810 C C . ALA B 1 136 ? -7.969 34.219 0.731 1 89 136 ALA B C 1
ATOM 2812 O O . ALA B 1 136 ? -8.078 34.719 1.854 1 89 136 ALA B O 1
ATOM 2813 N N . ARG B 1 137 ? -8.828 34.344 -0.211 1 88.06 137 ARG B N 1
ATOM 2814 C CA . ARG B 1 137 ? -10.047 35.094 0.036 1 88.06 137 ARG B CA 1
ATOM 2815 C C . ARG B 1 137 ? -11.172 34.188 0.531 1 88.06 137 ARG B C 1
ATOM 2817 O O . ARG B 1 137 ? -12.039 34.625 1.287 1 88.06 137 ARG B O 1
ATOM 2824 N N . ASP B 1 138 ? -11.094 33.031 0.034 1 88.94 138 ASP B N 1
ATOM 2825 C CA . ASP B 1 138 ? -12.117 32.062 0.401 1 88.94 138 ASP B CA 1
ATOM 2826 C C . ASP B 1 138 ? -11.57 31.047 1.401 1 88.94 138 ASP B C 1
ATOM 2828 O O . ASP B 1 138 ? -10.367 31.031 1.681 1 88.94 138 ASP B O 1
ATOM 2832 N N . GLY B 1 139 ? -12.508 30.359 2.117 1 92.69 139 GLY B N 1
ATOM 2833 C CA . GLY B 1 139 ? -12.133 29.359 3.107 1 92.69 139 GLY B CA 1
ATOM 2834 C C . GLY B 1 139 ? -12.898 29.5 4.41 1 92.69 139 GLY B C 1
ATOM 2835 O O . GLY B 1 139 ? -13.867 30.25 4.492 1 92.69 139 GLY B O 1
ATOM 2836 N N . VAL B 1 140 ? -12.414 28.719 5.359 1 95.62 140 VAL B N 1
ATOM 2837 C CA . VAL B 1 140 ? -13.008 28.797 6.688 1 95.62 140 VAL B CA 1
ATOM 2838 C C . VAL B 1 140 ? -12.625 30.109 7.355 1 95.62 140 VAL B C 1
ATOM 2840 O O . VAL B 1 140 ? -11.445 30.469 7.398 1 95.62 140 VAL B O 1
ATOM 2843 N N . PRO B 1 141 ? -13.562 30.859 7.832 1 95.56 141 PRO B N 1
ATOM 2844 C CA . PRO B 1 141 ? -13.219 32.094 8.516 1 95.56 141 PRO B CA 1
ATOM 2845 C C . PRO B 1 141 ? -12.438 31.875 9.812 1 95.56 141 PRO B C 1
ATOM 2847 O O . PRO B 1 141 ? -12.773 30.969 10.586 1 95.56 141 PRO B O 1
ATOM 2850 N N . PRO B 1 142 ? -11.422 32.719 10.023 1 96.44 142 PRO B N 1
ATOM 2851 C CA . PRO B 1 142 ? -10.648 32.562 11.266 1 96.44 142 PRO B CA 1
ATOM 2852 C C . PRO B 1 142 ? -11.531 32.562 12.508 1 96.44 142 PRO B C 1
ATOM 2854 O O . PRO B 1 142 ? -11.203 31.922 13.508 1 96.44 142 PRO B O 1
ATOM 2857 N N . SER B 1 143 ? -12.641 33.25 12.453 1 95.56 143 SER B N 1
ATOM 2858 C CA . SER B 1 143 ? -13.531 33.406 13.602 1 95.56 143 SER B CA 1
ATOM 2859 C C . SER B 1 143 ? -14.211 32.062 13.945 1 95.56 143 SER B C 1
ATOM 2861 O O . SER B 1 143 ? -14.797 31.938 15.016 1 95.56 143 SER B O 1
ATOM 2863 N N . ALA B 1 144 ? -14.188 31.156 13.008 1 95.94 144 ALA B N 1
ATOM 2864 C CA . ALA B 1 144 ? -14.789 29.844 13.258 1 95.94 144 ALA B CA 1
ATOM 2865 C C . ALA B 1 144 ? -13.953 29.031 14.234 1 95.94 144 ALA B C 1
ATOM 2867 O O . ALA B 1 144 ? -14.438 28.062 14.828 1 95.94 144 ALA B O 1
ATOM 2868 N N . PHE B 1 145 ? -12.688 29.344 14.383 1 97 145 PHE B N 1
ATOM 2869 C CA . PHE B 1 145 ? -11.789 28.609 15.273 1 97 145 PHE B CA 1
ATOM 2870 C C . PHE B 1 145 ? -11.883 29.141 16.703 1 97 145 PHE B C 1
ATOM 2872 O O . PHE B 1 145 ? -12.086 30.344 16.906 1 97 145 PHE B O 1
ATOM 2879 N N . PRO B 1 146 ? -11.766 28.219 17.641 1 94.06 146 PRO B N 1
ATOM 2880 C CA . PRO B 1 146 ? -11.828 28.672 19.047 1 94.06 146 PRO B CA 1
ATOM 2881 C C . PRO B 1 146 ? -10.742 29.688 19.375 1 94.06 146 PRO B C 1
ATOM 2883 O O . PRO B 1 146 ? -9.578 29.5 19 1 94.06 146 PRO B O 1
ATOM 2886 N N . ARG B 1 147 ? -11.117 30.656 20.141 1 89.44 147 ARG B N 1
ATOM 2887 C CA . ARG B 1 147 ? -10.172 31.672 20.578 1 89.44 147 ARG B CA 1
ATOM 2888 C C . ARG B 1 147 ? -9.219 31.125 21.625 1 89.44 147 ARG B C 1
ATOM 2890 O O . ARG B 1 147 ? -9.617 30.344 22.484 1 89.44 147 ARG B O 1
ATOM 2897 N N . GLY B 1 148 ? -8.023 31.438 21.547 1 89.44 148 GLY B N 1
ATOM 2898 C CA . GLY B 1 148 ? -7.059 31.094 22.578 1 89.44 148 GLY B CA 1
ATOM 2899 C C . GLY B 1 148 ? -6.402 29.734 22.344 1 89.44 148 GLY B C 1
ATOM 2900 O O . GLY B 1 148 ? -5.5 29.344 23.094 1 89.44 148 GLY B O 1
ATOM 2901 N N . LEU B 1 149 ? -6.922 29.047 21.375 1 94.88 149 LEU B N 1
ATOM 2902 C CA . LEU B 1 149 ? -6.316 27.75 21.094 1 94.88 149 LEU B CA 1
ATOM 2903 C C . LEU B 1 149 ? -5.32 27.859 19.938 1 94.88 149 LEU B C 1
ATOM 2905 O O . LEU B 1 149 ? -5.574 28.562 18.953 1 94.88 149 LEU B O 1
ATOM 2909 N N . GLU B 1 150 ? -4.191 27.172 20.125 1 97.62 150 GLU B N 1
ATOM 2910 C CA . GLU B 1 150 ? -3.281 27.031 18.984 1 97.62 150 GLU B CA 1
ATOM 2911 C C . GLU B 1 150 ? -3.875 26.109 17.922 1 97.62 150 GLU B C 1
ATOM 2913 O O . GLU B 1 150 ? -4.418 25.047 18.234 1 97.62 150 GLU B O 1
ATOM 2918 N N . VAL B 1 151 ? -3.795 26.594 16.734 1 98.25 151 VAL B N 1
ATOM 2919 C CA . VAL B 1 151 ? -4.246 25.812 15.586 1 98.25 151 VAL B CA 1
ATOM 2920 C C . VAL B 1 151 ? -3.074 25.562 14.633 1 98.25 151 VAL B C 1
ATOM 2922 O O . VAL B 1 151 ? -2.377 26.5 14.242 1 98.25 151 VAL B O 1
ATOM 2925 N N . TYR B 1 152 ? -2.809 24.344 14.336 1 98.56 152 TYR B N 1
ATOM 2926 C CA . TYR B 1 152 ? -1.818 23.953 13.344 1 98.56 152 TYR B CA 1
ATOM 2927 C C . TYR B 1 152 ? -2.482 23.297 12.141 1 98.56 152 TYR B C 1
ATOM 2929 O O . TYR B 1 152 ? -3.299 22.375 12.305 1 98.56 152 TYR B O 1
ATOM 2937 N N . THR B 1 153 ? -2.141 23.75 10.969 1 98.31 153 THR B N 1
ATOM 2938 C CA . THR B 1 153 ? -2.811 23.203 9.797 1 98.31 153 THR B CA 1
ATOM 2939 C C . THR B 1 153 ? -1.829 23.047 8.641 1 98.31 153 THR B C 1
ATOM 2941 O O . THR B 1 153 ? -0.819 23.75 8.57 1 98.31 153 THR B O 1
ATOM 2944 N N . GLY B 1 154 ? -2.109 21.984 7.879 1 97 154 GLY B N 1
ATOM 2945 C CA . GLY B 1 154 ? -1.466 21.859 6.582 1 97 154 GLY B CA 1
ATOM 2946 C C . GLY B 1 154 ? -2.234 22.531 5.465 1 97 154 GLY B C 1
ATOM 2947 O O . GLY B 1 154 ? -2.926 23.531 5.695 1 97 154 GLY B O 1
ATOM 2948 N N . HIS B 1 155 ? -1.984 22.156 4.195 1 93.69 155 HIS B N 1
ATOM 2949 C CA . HIS B 1 155 ? -2.719 22.594 3.012 1 93.69 155 HIS B CA 1
ATOM 2950 C C . HIS B 1 155 ? -1.913 23.609 2.205 1 93.69 155 HIS B C 1
ATOM 2952 O O . HIS B 1 155 ? -1.608 23.375 1.034 1 93.69 155 HIS B O 1
ATOM 2958 N N . TYR B 1 156 ? -1.585 24.719 2.828 1 93.19 156 TYR B N 1
ATOM 2959 C CA . TYR B 1 156 ? -0.72 25.672 2.129 1 93.19 156 TYR B CA 1
ATOM 2960 C C . TYR B 1 156 ? 0.747 25.391 2.443 1 93.19 156 TYR B C 1
ATOM 2962 O O . TYR B 1 156 ? 1.099 25.094 3.586 1 93.19 156 TYR B O 1
ATOM 2970 N N . HIS B 1 157 ? 1.648 25.672 1.454 1 92.06 157 HIS B N 1
ATOM 2971 C CA . HIS B 1 157 ? 3.029 25.203 1.536 1 92.06 157 HIS B CA 1
ATOM 2972 C C . HIS B 1 157 ? 3.904 26.203 2.281 1 92.06 157 HIS B C 1
ATOM 2974 O O . HIS B 1 157 ? 4.992 25.859 2.744 1 92.06 157 HIS B O 1
ATOM 2980 N N . ARG B 1 158 ? 3.441 27.422 2.381 1 92 158 ARG B N 1
ATOM 2981 C CA . ARG B 1 158 ? 4.25 28.438 3.033 1 92 158 ARG B CA 1
ATOM 2982 C C . ARG B 1 158 ? 4.023 28.438 4.543 1 92 158 ARG B C 1
ATOM 2984 O O . ARG B 1 158 ? 2.902 28.641 5.008 1 92 158 ARG B O 1
ATOM 2991 N N . PRO B 1 159 ? 5.086 28.297 5.207 1 94.94 159 PRO B N 1
ATOM 2992 C CA . PRO B 1 159 ? 4.926 28.438 6.656 1 94.94 159 PRO B CA 1
ATOM 2993 C C . PRO B 1 159 ? 4.566 29.859 7.078 1 94.94 159 PRO B C 1
ATOM 2995 O O . PRO B 1 159 ? 5.23 30.812 6.668 1 94.94 159 PRO B O 1
ATOM 2998 N N . HIS B 1 160 ? 3.494 30.016 7.812 1 95.31 160 HIS B N 1
ATOM 2999 C CA . HIS B 1 160 ? 3.084 31.328 8.297 1 95.31 160 HIS B CA 1
ATOM 3000 C C . HIS B 1 160 ? 1.953 31.203 9.312 1 95.31 160 HIS B C 1
ATOM 3002 O O . HIS B 1 160 ? 1.368 30.141 9.477 1 95.31 160 HIS B O 1
ATOM 3008 N N . THR B 1 161 ? 1.792 32.281 10.008 1 96.12 161 THR B N 1
ATOM 3009 C CA . THR B 1 161 ? 0.624 32.438 10.867 1 96.12 161 THR B CA 1
ATOM 3010 C C . THR B 1 161 ? -0.367 33.438 10.258 1 96.12 161 THR B C 1
ATOM 3012 O O . THR B 1 161 ? 0.024 34.5 9.797 1 96.12 161 THR B O 1
ATOM 3015 N N . VAL B 1 162 ? -1.62 32.938 10.156 1 96.19 162 VAL B N 1
ATOM 3016 C CA . VAL B 1 162 ? -2.637 33.875 9.656 1 96.19 162 VAL B CA 1
ATOM 3017 C C . VAL B 1 162 ? -2.656 35.125 10.516 1 96.19 162 VAL B C 1
ATOM 3019 O O . VAL B 1 162 ? -2.746 35.031 11.75 1 96.19 162 VAL B O 1
ATOM 3022 N N . PRO B 1 163 ? -2.611 36.281 9.914 1 93.56 163 PRO B N 1
ATOM 3023 C CA . PRO B 1 163 ? -2.469 37.5 10.672 1 93.56 163 PRO B CA 1
ATOM 3024 C C . PRO B 1 163 ? -3.562 37.688 11.727 1 93.56 163 PRO B C 1
ATOM 3026 O O . PRO B 1 163 ? -4.742 37.5 11.438 1 93.56 163 PRO B O 1
ATOM 3029 N N . GLY B 1 164 ? -3.125 38.031 12.945 1 93.88 164 GLY B N 1
ATOM 3030 C CA . GLY B 1 164 ? -4.043 38.344 14.023 1 93.88 164 GLY B CA 1
ATOM 3031 C C . GLY B 1 164 ? -4.652 37.125 14.672 1 93.88 164 GLY B C 1
ATOM 3032 O O . GLY B 1 164 ? -5.645 37.219 15.398 1 93.88 164 GLY B O 1
ATOM 3033 N N . THR B 1 165 ? -4.133 35.969 14.289 1 96.56 165 THR B N 1
ATOM 3034 C CA . THR B 1 165 ? -4.703 34.75 14.812 1 96.56 165 THR B CA 1
ATOM 3035 C C . THR B 1 165 ? -3.609 33.844 15.383 1 96.56 165 THR B C 1
ATOM 3037 O O . THR B 1 165 ? -2.434 34.219 15.391 1 96.56 165 THR B O 1
ATOM 3040 N N . SER B 1 166 ? -4.012 32.719 15.945 1 97.19 166 SER B N 1
ATOM 3041 C CA . SER B 1 166 ? -3.107 31.672 16.375 1 97.19 166 SER B CA 1
ATOM 3042 C C . SER B 1 166 ? -3.197 30.453 15.461 1 97.19 166 SER B C 1
ATOM 3044 O O . SER B 1 166 ? -3.074 29.312 15.914 1 97.19 166 SER B O 1
ATOM 3046 N N . ILE B 1 167 ? -3.516 30.719 14.211 1 97.94 167 ILE B N 1
ATOM 3047 C CA . ILE B 1 167 ? -3.607 29.656 13.203 1 97.94 167 ILE B CA 1
ATOM 3048 C C . ILE B 1 167 ? -2.305 29.594 12.406 1 97.94 167 ILE B C 1
ATOM 3050 O O . ILE B 1 167 ? -1.984 30.5 11.641 1 97.94 167 ILE B O 1
ATOM 3054 N N . HIS B 1 168 ? -1.628 28.484 12.57 1 97.88 168 HIS B N 1
ATOM 3055 C CA . HIS B 1 168 ? -0.301 28.312 11.992 1 97.88 168 HIS B CA 1
ATOM 3056 C C . HIS B 1 168 ? -0.328 27.312 10.844 1 97.88 168 HIS B C 1
ATOM 3058 O O . HIS B 1 168 ? -0.691 26.141 11.031 1 97.88 168 HIS B O 1
ATOM 3064 N N . TYR B 1 169 ? 0.011 27.734 9.695 1 97.56 169 TYR B N 1
ATOM 3065 C CA . TYR B 1 169 ? 0.349 26.812 8.625 1 97.56 169 TYR B CA 1
ATOM 3066 C C . TYR B 1 169 ? 1.77 26.281 8.789 1 97.56 169 TYR B C 1
ATOM 3068 O O . TYR B 1 169 ? 2.732 27.047 8.75 1 97.56 169 TYR B O 1
ATOM 3076 N N . VAL B 1 170 ? 1.855 24.984 8.906 1 96.75 170 VAL B N 1
ATOM 3077 C CA . VAL B 1 170 ? 3.15 24.375 9.188 1 96.75 170 VAL B CA 1
ATOM 3078 C C . VAL B 1 170 ? 4.008 24.375 7.922 1 96.75 170 VAL B C 1
ATOM 3080 O O . VAL B 1 170 ? 5.238 24.391 8 1 96.75 170 VAL B O 1
ATOM 3083 N N . GLY B 1 171 ? 3.312 24.375 6.723 1 93.31 171 GLY B N 1
ATOM 3084 C CA . GLY B 1 171 ? 4.027 24.422 5.457 1 93.31 171 GLY B CA 1
ATOM 3085 C C . GLY B 1 171 ? 4.523 23.062 4.992 1 93.31 171 GLY B C 1
ATOM 3086 O O . GLY B 1 171 ? 4.449 22.094 5.738 1 93.31 171 GLY B O 1
ATOM 3087 N N . SER B 1 172 ? 5.039 23.031 3.746 1 91.44 172 SER B N 1
ATOM 3088 C CA . SER B 1 172 ? 5.656 21.828 3.209 1 91.44 172 SER B CA 1
ATOM 3089 C C . SER B 1 172 ? 7.07 21.641 3.752 1 91.44 172 SER B C 1
ATOM 3091 O O . SER B 1 172 ? 7.707 22.609 4.188 1 91.44 172 SER B O 1
ATOM 3093 N N . PRO B 1 173 ? 7.539 20.406 3.736 1 90.12 173 PRO B N 1
ATOM 3094 C CA . PRO B 1 173 ? 8.867 20.156 4.293 1 90.12 173 PRO B CA 1
ATOM 3095 C C . PRO B 1 173 ? 9.992 20.547 3.336 1 90.12 173 PRO B C 1
ATOM 3097 O O . PRO B 1 173 ? 11.164 20.531 3.717 1 90.12 173 PRO B O 1
ATOM 3100 N N . TYR B 1 174 ? 9.672 20.844 2.074 1 85.69 174 TYR B N 1
ATOM 3101 C CA . TYR B 1 174 ? 10.633 21.312 1.074 1 85.69 174 TYR B CA 1
ATOM 3102 C C . TYR B 1 174 ? 9.969 22.234 0.059 1 85.69 174 TYR B C 1
ATOM 3104 O O . TYR B 1 174 ? 8.742 22.391 0.064 1 85.69 174 TYR B O 1
ATOM 3112 N N . GLN B 1 175 ? 10.828 22.875 -0.699 1 83.06 175 GLN B N 1
ATOM 3113 C CA . GLN B 1 175 ? 10.297 23.719 -1.758 1 83.06 175 GLN B CA 1
ATOM 3114 C C . GLN B 1 175 ? 9.766 22.891 -2.92 1 83.06 175 GLN B C 1
ATOM 3116 O O . GLN B 1 175 ? 10.547 22.281 -3.654 1 83.06 175 GLN B O 1
ATOM 3121 N N . VAL B 1 176 ? 8.484 22.922 -3.102 1 80.69 176 VAL B N 1
ATOM 3122 C CA . VAL B 1 176 ? 7.82 22.016 -4.039 1 80.69 176 VAL B CA 1
ATOM 3123 C C . VAL B 1 176 ? 7.859 22.609 -5.445 1 80.69 176 VAL B C 1
ATOM 3125 O O . VAL B 1 176 ? 7.852 21.875 -6.438 1 80.69 176 VAL B O 1
ATOM 3128 N N . SER B 1 177 ? 7.855 23.953 -5.453 1 80 177 SER B N 1
ATOM 3129 C CA . SER B 1 177 ? 7.852 24.625 -6.746 1 80 177 SER B CA 1
ATOM 3130 C C . SER B 1 177 ? 8.852 25.781 -6.77 1 80 177 SER B C 1
ATOM 3132 O O . SER B 1 177 ? 9.391 26.156 -5.73 1 80 177 SER B O 1
ATOM 3134 N N . ARG B 1 178 ? 8.992 26.297 -7.988 1 78.75 178 ARG B N 1
ATOM 3135 C CA . ARG B 1 178 ? 9.906 27.422 -8.164 1 78.75 178 ARG B CA 1
ATOM 3136 C C . ARG B 1 178 ? 9.406 28.641 -7.414 1 78.75 178 ARG B C 1
ATOM 3138 O O . ARG B 1 178 ? 10.203 29.453 -6.922 1 78.75 178 ARG B O 1
ATOM 3145 N N . GLY B 1 179 ? 8.102 28.75 -7.328 1 79.88 179 GLY B N 1
ATOM 3146 C CA . GLY B 1 179 ? 7.504 29.875 -6.637 1 79.88 179 GLY B CA 1
ATOM 3147 C C . GLY B 1 179 ? 7.793 29.891 -5.145 1 79.88 179 GLY B C 1
ATOM 3148 O O . GLY B 1 179 ? 7.605 30.906 -4.477 1 79.88 179 GLY B O 1
ATOM 3149 N N . GLU B 1 180 ? 8.336 28.797 -4.707 1 84.06 180 GLU B N 1
ATOM 3150 C CA . GLU B 1 180 ? 8.641 28.672 -3.283 1 84.06 180 GLU B CA 1
ATOM 3151 C C . GLU B 1 180 ? 10.125 28.906 -3.016 1 84.06 180 GLU B C 1
ATOM 3153 O O . GLU B 1 180 ? 10.602 28.703 -1.894 1 84.06 180 GLU B O 1
ATOM 3158 N N . ALA B 1 181 ? 10.703 29.375 -3.986 1 81.38 181 ALA B N 1
ATOM 3159 C CA . ALA B 1 181 ? 12.141 29.609 -3.85 1 81.38 181 ALA B CA 1
ATOM 3160 C C . ALA B 1 181 ? 12.43 30.594 -2.719 1 81.38 181 ALA B C 1
ATOM 3162 O O . ALA B 1 181 ? 11.766 31.625 -2.605 1 81.38 181 ALA B O 1
ATOM 3163 N N . GLY B 1 182 ? 13.414 30.172 -1.827 1 81.81 182 GLY B N 1
ATOM 3164 C CA . GLY B 1 182 ? 13.828 31.047 -0.749 1 81.81 182 GLY B CA 1
ATOM 3165 C C . GLY B 1 182 ? 13.023 30.859 0.522 1 81.81 182 GLY B C 1
ATOM 3166 O O . GLY B 1 182 ? 13.383 31.391 1.574 1 81.81 182 GLY B O 1
ATOM 3167 N N . GLN B 1 183 ? 11.953 30.172 0.409 1 85.31 183 GLN B N 1
ATOM 3168 C CA . GLN B 1 183 ? 11.141 29.938 1.599 1 85.31 183 GLN B CA 1
ATOM 3169 C C . GLN B 1 183 ? 11.844 28.984 2.564 1 85.31 183 GLN B C 1
ATOM 3171 O O . GLN B 1 183 ? 12.312 27.922 2.162 1 85.31 183 GLN B O 1
ATOM 3176 N N . GLY B 1 184 ? 11.938 29.484 3.771 1 88.31 184 GLY B N 1
ATOM 3177 C CA . GLY B 1 184 ? 12.422 28.594 4.809 1 88.31 184 GLY B CA 1
ATOM 3178 C C . GLY B 1 184 ? 11.414 27.531 5.215 1 88.31 184 GLY B C 1
ATOM 3179 O O . GLY B 1 184 ? 10.234 27.844 5.418 1 88.31 184 GLY B O 1
ATOM 3180 N N . LYS B 1 185 ? 11.898 26.328 5.203 1 93.19 185 LYS B N 1
ATOM 3181 C CA . LYS B 1 185 ? 11.07 25.219 5.66 1 93.19 185 LYS B CA 1
ATOM 3182 C C . LYS B 1 185 ? 11.547 24.688 7.012 1 93.19 185 LYS B C 1
ATOM 3184 O O . LYS B 1 185 ? 12.711 24.875 7.379 1 93.19 185 LYS B O 1
ATOM 3189 N N . ARG B 1 186 ? 10.594 24.094 7.738 1 94.25 186 ARG B N 1
ATOM 3190 C CA . ARG B 1 186 ? 10.969 23.688 9.086 1 94.25 186 ARG B CA 1
ATOM 3191 C C . ARG B 1 186 ? 10.047 22.594 9.609 1 94.25 186 ARG B C 1
ATOM 3193 O O . ARG B 1 186 ? 8.945 22.391 9.094 1 94.25 186 ARG B O 1
ATOM 3200 N N . LEU B 1 187 ? 10.586 21.891 10.617 1 95.62 187 LEU B N 1
ATOM 3201 C CA . LEU B 1 187 ? 9.773 21.062 11.508 1 95.62 187 LEU B CA 1
ATOM 3202 C C . LEU B 1 187 ? 9.469 21.797 12.812 1 95.62 187 LEU B C 1
ATOM 3204 O O . LEU B 1 187 ? 10.344 22.469 13.367 1 95.62 187 LEU B O 1
ATOM 3208 N N . LEU B 1 188 ? 8.273 21.656 13.258 1 97.62 188 LEU B N 1
ATOM 3209 C CA . LEU B 1 188 ? 7.914 22.156 14.586 1 97.62 188 LEU B CA 1
ATOM 3210 C C . LEU B 1 188 ? 7.969 21.031 15.617 1 97.62 188 LEU B C 1
ATOM 3212 O O . LEU B 1 188 ? 7.473 19.938 15.375 1 97.62 188 LEU B O 1
ATOM 3216 N N . VAL B 1 189 ? 8.602 21.344 16.703 1 98.19 189 VAL B N 1
ATOM 3217 C CA . VAL B 1 189 ? 8.578 20.453 17.859 1 98.19 189 VAL B CA 1
ATOM 3218 C C . VAL B 1 189 ? 7.598 20.984 18.906 1 98.19 189 VAL B C 1
ATOM 3220 O O . VAL B 1 189 ? 7.77 22.094 19.422 1 98.19 189 VAL B O 1
ATOM 3223 N N . LEU B 1 190 ? 6.605 20.188 19.172 1 98.44 190 LEU B N 1
ATOM 3224 C CA . LEU B 1 190 ? 5.547 20.609 20.094 1 98.44 190 LEU B CA 1
ATOM 3225 C C . LEU B 1 190 ? 5.672 19.906 21.438 1 98.44 190 LEU B C 1
ATOM 3227 O O . LEU B 1 190 ? 6.07 18.75 21.5 1 98.44 190 LEU B O 1
ATOM 3231 N N . ASP B 1 191 ? 5.246 20.672 22.469 1 97.75 191 ASP B N 1
ATOM 3232 C CA . ASP B 1 191 ? 5.09 20.062 23.781 1 97.75 191 ASP B CA 1
ATOM 3233 C C . ASP B 1 191 ? 3.902 19.094 23.797 1 97.75 191 ASP B C 1
ATOM 3235 O O . ASP B 1 191 ? 2.793 19.469 23.406 1 97.75 191 ASP B O 1
ATOM 3239 N N . GLY B 1 192 ? 4.098 17.891 24.234 1 94.69 192 GLY B N 1
ATOM 3240 C CA . GLY B 1 192 ? 3.092 16.844 24.172 1 94.69 192 GLY B CA 1
ATOM 3241 C C . GLY B 1 192 ? 1.896 17.109 25.078 1 94.69 192 GLY B C 1
ATOM 3242 O O . GLY B 1 192 ? 0.83 16.516 24.891 1 94.69 192 GLY B O 1
ATOM 3243 N N . ASP B 1 193 ? 2.066 17.953 26.031 1 93.12 193 ASP B N 1
ATOM 3244 C CA . ASP B 1 193 ? 0.995 18.25 26.984 1 93.12 193 ASP B CA 1
ATOM 3245 C C . ASP B 1 193 ? 0.24 19.516 26.578 1 93.12 193 ASP B C 1
ATOM 3247 O O . ASP B 1 193 ? -0.989 19.516 26.469 1 93.12 193 ASP B O 1
ATOM 3251 N N . THR B 1 194 ? 0.936 20.531 26.234 1 95.06 194 THR B N 1
ATOM 3252 C CA . THR B 1 194 ? 0.306 21.812 26 1 95.06 194 THR B CA 1
ATOM 3253 C C . THR B 1 194 ? 0.108 22.047 24.5 1 95.06 194 THR B C 1
ATOM 3255 O O . THR B 1 194 ? -0.634 22.953 24.094 1 95.06 194 THR B O 1
ATOM 3258 N N . TRP B 1 195 ? 0.78 21.391 23.594 1 97.56 195 TRP B N 1
ATOM 3259 C CA . TRP B 1 195 ? 0.791 21.5 22.141 1 97.56 195 TRP B CA 1
ATOM 3260 C C . TRP B 1 195 ? 1.361 22.844 21.703 1 97.56 195 TRP B C 1
ATOM 3262 O O . TRP B 1 195 ? 1.101 23.297 20.594 1 97.56 195 TRP B O 1
ATOM 3272 N N . ARG B 1 196 ? 2.119 23.438 22.594 1 97.25 196 ARG B N 1
ATOM 3273 C CA . ARG B 1 196 ? 2.824 24.656 22.234 1 97.25 196 ARG B CA 1
ATOM 3274 C C . ARG B 1 196 ? 4.176 24.344 21.594 1 97.25 196 ARG B C 1
ATOM 3276 O O . ARG B 1 196 ? 4.785 23.312 21.906 1 97.25 196 ARG B O 1
ATOM 3283 N N . VAL B 1 197 ? 4.66 25.219 20.75 1 97.81 197 VAL B N 1
ATOM 3284 C CA . VAL B 1 197 ? 5.93 25.016 20.047 1 97.81 197 VAL B CA 1
ATOM 3285 C C . VAL B 1 197 ? 7.086 25.172 21.031 1 97.81 197 VAL B C 1
ATOM 3287 O O . VAL B 1 197 ? 7.172 26.156 21.75 1 97.81 197 VAL B O 1
ATOM 3290 N N . ARG B 1 198 ? 7.961 24.188 20.984 1 97.62 198 ARG B N 1
ATOM 3291 C CA . ARG B 1 198 ? 9.156 24.203 21.828 1 97.62 198 ARG B CA 1
ATOM 3292 C C . ARG B 1 198 ? 10.398 24.547 21 1 97.62 198 ARG B C 1
ATOM 3294 O O . ARG B 1 198 ? 11.336 25.156 21.516 1 97.62 198 ARG B O 1
ATOM 3301 N N . GLU B 1 199 ? 10.344 24.078 19.812 1 96.94 199 GLU B N 1
ATOM 3302 C CA . GLU B 1 199 ? 11.523 24.188 18.953 1 96.94 199 GLU B CA 1
ATOM 3303 C C . GLU B 1 199 ? 11.133 24.141 17.484 1 96.94 199 GLU B C 1
ATOM 3305 O O . GLU B 1 199 ? 10.102 23.578 17.125 1 96.94 199 GLU B O 1
ATOM 3310 N N . GLU B 1 200 ? 11.938 24.859 16.734 1 96.44 200 GLU B N 1
ATOM 3311 C CA . GLU B 1 200 ? 11.852 24.766 15.289 1 96.44 200 GLU B CA 1
ATOM 3312 C C . GLU B 1 200 ? 13.141 24.203 14.695 1 96.44 200 GLU B C 1
ATOM 3314 O O . GLU B 1 200 ? 14.234 24.656 15.039 1 96.44 200 GLU B O 1
ATOM 3319 N N . ILE B 1 201 ? 12.984 23.219 13.859 1 94.5 201 ILE B N 1
ATOM 3320 C CA . ILE B 1 201 ? 14.125 22.594 13.195 1 94.5 201 ILE B CA 1
ATOM 3321 C C . ILE B 1 201 ? 14.117 22.969 11.711 1 94.5 201 ILE B C 1
ATOM 3323 O O . ILE B 1 201 ? 13.266 22.5 10.953 1 94.5 201 ILE B O 1
ATOM 3327 N N . PRO B 1 202 ? 15.109 23.703 11.312 1 92.94 202 PRO B N 1
ATOM 3328 C CA . PRO B 1 202 ? 15.156 24.047 9.891 1 92.94 202 PRO B CA 1
ATOM 3329 C C . PRO B 1 202 ? 15.359 22.828 9 1 92.94 202 PRO B C 1
ATOM 3331 O O . PRO B 1 202 ? 16.094 21.906 9.359 1 92.94 202 PRO B O 1
ATOM 3334 N N . LEU B 1 203 ? 14.516 22.797 7.953 1 87.56 203 LEU B N 1
ATOM 3335 C CA . LEU B 1 203 ? 14.656 21.75 6.957 1 87.56 203 LEU B CA 1
ATOM 3336 C C . LEU B 1 203 ? 15.367 22.281 5.711 1 87.56 203 LEU B C 1
ATOM 3338 O O . LEU B 1 203 ? 14.938 23.266 5.117 1 87.56 203 LEU B O 1
ATOM 3342 N N . ASP B 1 204 ? 16.516 21.797 5.453 1 74.5 204 ASP B N 1
ATOM 3343 C CA . ASP B 1 204 ? 17.25 22.172 4.25 1 74.5 204 ASP B CA 1
ATOM 3344 C C . ASP B 1 204 ? 17.312 21.016 3.258 1 74.5 204 ASP B C 1
ATOM 3346 O O . ASP B 1 204 ? 18.391 20.516 2.941 1 74.5 204 ASP B O 1
ATOM 3350 N N . ILE B 1 205 ? 16.094 20.438 3.039 1 66.81 205 ILE B N 1
ATOM 3351 C CA . ILE B 1 205 ? 16.094 19.25 2.209 1 66.81 205 ILE B CA 1
ATOM 3352 C C . ILE B 1 205 ? 15.461 19.547 0.855 1 66.81 205 ILE B C 1
ATOM 3354 O O . ILE B 1 205 ? 14.445 20.25 0.783 1 66.81 205 ILE B O 1
ATOM 3358 N N . GLY B 1 206 ? 16.109 19.141 -0.405 1 58.44 206 GLY B N 1
ATOM 3359 C CA . GLY B 1 206 ? 15.531 19.156 -1.74 1 58.44 206 GLY B CA 1
ATOM 3360 C C . GLY B 1 206 ? 16.141 20.203 -2.645 1 58.44 206 GLY B C 1
ATOM 3361 O O . GLY B 1 206 ? 17.031 20.953 -2.221 1 58.44 206 GLY B O 1
ATOM 3362 N N . PRO B 1 207 ? 15.773 20.109 -3.898 1 50.53 207 PRO B N 1
ATOM 3363 C CA . PRO B 1 207 ? 16.359 21.062 -4.836 1 50.53 207 PRO B CA 1
ATOM 3364 C C . PRO B 1 207 ? 16.062 22.516 -4.473 1 50.53 207 PRO B C 1
ATOM 3366 O O . PRO B 1 207 ? 14.977 22.812 -3.971 1 50.53 207 PRO B O 1
ATOM 3369 N N . ARG B 1 208 ? 17.062 23.109 -3.842 1 47.12 208 ARG B N 1
ATOM 3370 C CA . ARG B 1 208 ? 16.938 24.547 -3.709 1 47.12 208 ARG B CA 1
ATOM 3371 C C . ARG B 1 208 ? 16.766 25.219 -5.07 1 47.12 208 ARG B C 1
ATOM 3373 O O . ARG B 1 208 ? 17.562 24.984 -5.988 1 47.12 208 ARG B O 1
ATOM 3380 N N . HIS B 1 209 ? 15.539 25.375 -5.449 1 46 209 HIS B N 1
ATOM 3381 C CA . HIS B 1 209 ? 15.406 26.172 -6.66 1 46 209 HIS B CA 1
ATOM 3382 C C . HIS B 1 209 ? 16.047 27.547 -6.48 1 46 209 HIS B C 1
ATOM 3384 O O . HIS B 1 209 ? 15.703 28.281 -5.547 1 46 209 HIS B O 1
ATOM 3390 N N . PHE B 1 210 ? 17.312 27.547 -6.699 1 37.94 210 PHE B N 1
ATOM 3391 C CA . PHE B 1 210 ? 17.938 28.859 -6.73 1 37.94 210 PHE B CA 1
ATOM 3392 C C . PHE B 1 210 ? 17.484 29.641 -7.949 1 37.94 210 PHE B C 1
ATOM 3394 O O . PHE B 1 210 ? 17.344 29.094 -9.039 1 37.94 210 PHE B O 1
ATOM 3401 N N . SER B 1 211 ? 16.766 30.641 -7.734 1 34.34 211 SER B N 1
ATOM 3402 C CA . SER B 1 211 ? 16.578 31.562 -8.844 1 34.34 211 SER B CA 1
ATOM 3403 C C . SER B 1 211 ? 17.922 31.953 -9.461 1 34.34 211 SER B C 1
ATOM 3405 O O . SER B 1 211 ? 18.844 32.344 -8.75 1 34.34 211 SER B O 1
ATOM 3407 N N . ALA B 1 212 ? 18.406 31.297 -10.5 1 34.88 212 ALA B N 1
ATOM 3408 C CA . ALA B 1 212 ? 19.516 31.844 -11.281 1 34.88 212 ALA B CA 1
ATOM 3409 C C . ALA B 1 212 ? 19.422 33.375 -11.383 1 34.88 212 ALA B C 1
ATOM 3411 O O . ALA B 1 212 ? 18.484 33.906 -11.977 1 34.88 212 ALA B O 1
ATOM 3412 N N . SER B 1 213 ? 19.688 34.062 -10.328 1 30.59 213 SER B N 1
ATOM 3413 C CA . SER B 1 213 ? 19.922 35.469 -10.586 1 30.59 213 SER B CA 1
ATOM 3414 C C . SER B 1 213 ? 20.562 35.688 -11.953 1 30.59 213 SER B C 1
ATOM 3416 O O . SER B 1 213 ? 21.188 34.781 -12.5 1 30.59 213 SER B O 1
ATOM 3418 N N . ALA B 1 214 ? 20.469 37.031 -12.516 1 33.06 214 ALA B N 1
ATOM 3419 C CA . ALA B 1 214 ? 20.875 37.75 -13.727 1 33.06 214 ALA B CA 1
ATOM 3420 C C . ALA B 1 214 ? 22.359 37.562 -14 1 33.06 214 ALA B C 1
ATOM 3422 O O . ALA B 1 214 ? 23.219 38.031 -13.234 1 33.06 214 ALA B O 1
ATOM 3423 N N . PHE B 1 215 ? 22.828 36.344 -14.406 1 31.25 215 PHE B N 1
ATOM 3424 C CA . PHE B 1 215 ? 24.156 36.531 -14.984 1 31.25 215 PHE B CA 1
ATOM 3425 C C . PHE B 1 215 ? 24.234 37.812 -15.789 1 31.25 215 PHE B C 1
ATOM 3427 O O . PHE B 1 215 ? 23.375 38.094 -16.641 1 31.25 215 PHE B O 1
ATOM 3434 N N . PRO B 1 216 ? 24.703 38.844 -15.117 1 31.14 216 PRO B N 1
ATOM 3435 C CA . PRO B 1 216 ? 25.016 40 -15.984 1 31.14 216 PRO B CA 1
ATOM 3436 C C . PRO B 1 216 ? 25.625 39.562 -17.312 1 31.14 216 PRO B C 1
ATOM 3438 O O . PRO B 1 216 ? 26.5 38.688 -17.344 1 31.14 216 PRO B O 1
ATOM 3441 N N . TYR B 1 217 ? 24.766 39.25 -18.375 1 28.58 217 TYR B N 1
ATOM 3442 C CA . TYR B 1 217 ? 25.406 39.344 -19.672 1 28.58 217 TYR B CA 1
ATOM 3443 C C . TYR B 1 217 ? 26.484 40.406 -19.672 1 28.58 217 TYR B C 1
ATOM 3445 O O . TYR B 1 217 ? 26.188 41.625 -19.562 1 28.58 217 TYR B O 1
ATOM 3453 N N . ALA B 1 218 ? 27.5 40.188 -18.859 1 29.17 218 ALA B N 1
ATOM 3454 C CA . ALA B 1 218 ? 28.656 41.031 -19.141 1 29.17 218 ALA B CA 1
ATOM 3455 C C . ALA B 1 218 ? 28.75 41.375 -20.625 1 29.17 218 ALA B C 1
ATOM 3457 O O . ALA B 1 218 ? 28.438 40.531 -21.469 1 29.17 218 ALA B O 1
ATOM 3458 N N . GLN B 1 219 ? 28.734 42.625 -20.984 1 28.62 219 GLN B N 1
ATOM 3459 C CA . GLN B 1 219 ? 29.078 43.281 -22.25 1 28.62 219 GLN B CA 1
ATOM 3460 C C . GLN B 1 219 ? 30.156 42.5 -23 1 28.62 219 GLN B C 1
ATOM 3462 O O . GLN B 1 219 ? 31.047 41.906 -22.375 1 28.62 219 GLN B O 1
ATOM 3467 N N . GLY B 1 220 ? 29.75 41.844 -24.125 1 28.31 220 GLY B N 1
ATOM 3468 C CA . GLY B 1 220 ? 30.703 41.5 -25.156 1 28.31 220 GLY B CA 1
ATOM 3469 C C . GLY B 1 220 ? 32 42.281 -25.094 1 28.31 220 GLY B C 1
ATOM 3470 O O . GLY B 1 220 ? 32.031 43.375 -24.547 1 28.31 220 GLY B O 1
ATOM 3471 N N . PRO B 1 221 ? 33.062 41.469 -24.844 1 28.45 221 PRO B N 1
ATOM 3472 C CA . PRO B 1 221 ? 34.375 42.125 -24.953 1 28.45 221 PRO B CA 1
ATOM 3473 C C . PRO B 1 221 ? 34.375 43.281 -25.922 1 28.45 221 PRO B C 1
ATOM 3475 O O . PRO B 1 221 ? 33.562 43.312 -26.844 1 28.45 221 PRO B O 1
ATOM 3478 N N . GLU B 1 222 ? 34.562 44.5 -25.531 1 26.36 222 GLU B N 1
ATOM 3479 C CA . GLU B 1 222 ? 35.219 45.469 -26.391 1 26.36 222 GLU B CA 1
ATOM 3480 C C . GLU B 1 222 ? 36.156 44.812 -27.375 1 26.36 222 GLU B C 1
ATOM 3482 O O . GLU B 1 222 ? 36.75 43.75 -27.078 1 26.36 222 GLU B O 1
ATOM 3487 N N . SER B 1 223 ? 35.906 45.094 -28.734 1 25.72 223 SER B N 1
ATOM 3488 C CA . SER B 1 223 ? 36.75 44.969 -29.906 1 25.72 223 SER B CA 1
ATOM 3489 C C . SER B 1 223 ? 38.219 45.156 -29.562 1 25.72 223 SER B C 1
ATOM 3491 O O . SER B 1 223 ? 38.625 46.219 -29.094 1 25.72 223 SER B O 1
ATOM 3493 N N . ALA B 1 224 ? 38.812 44.094 -29.031 1 25.59 224 ALA B N 1
ATOM 3494 C CA . ALA B 1 224 ? 40.25 44.094 -29.078 1 25.59 224 ALA B CA 1
ATOM 3495 C C . ALA B 1 224 ? 40.781 44.781 -30.344 1 25.59 224 ALA B C 1
ATOM 3497 O O . ALA B 1 224 ? 40.375 44.406 -31.453 1 25.59 224 ALA B O 1
ATOM 3498 N N . ALA B 1 225 ? 41.281 46 -30.328 1 26.64 225 ALA B N 1
ATOM 3499 C CA . ALA B 1 225 ? 42.531 46.562 -30.906 1 26.64 225 ALA B CA 1
ATOM 3500 C C . ALA B 1 225 ? 43.5 45.438 -31.25 1 26.64 225 ALA B C 1
ATOM 3502 O O . ALA B 1 225 ? 44 45.375 -32.375 1 26.64 225 ALA B O 1
ATOM 3503 N N . ASP B 1 226 ? 44.562 45.188 -30.531 1 24.27 226 ASP B N 1
ATOM 3504 C CA . ASP B 1 226 ? 45.906 45.031 -31.078 1 24.27 226 ASP B CA 1
ATOM 3505 C C . ASP B 1 226 ? 46.219 43.531 -31.312 1 24.27 226 ASP B C 1
ATOM 3507 O O . ASP B 1 226 ? 47.375 43.156 -31.422 1 24.27 226 ASP B O 1
ATOM 3511 N N . LEU B 1 227 ? 45.344 42.531 -31.016 1 23.09 227 LEU B N 1
ATOM 3512 C CA . LEU B 1 227 ? 46.219 41.375 -31.266 1 23.09 227 LEU B CA 1
ATOM 3513 C C . LEU B 1 227 ? 46.719 41.375 -32.688 1 23.09 227 LEU B C 1
ATOM 3515 O O . LEU B 1 227 ? 45.969 41.594 -33.625 1 23.09 227 LEU B O 1
ATOM 3519 N N . ARG B 1 228 ? 48.125 41.469 -32.875 1 23.39 228 ARG B N 1
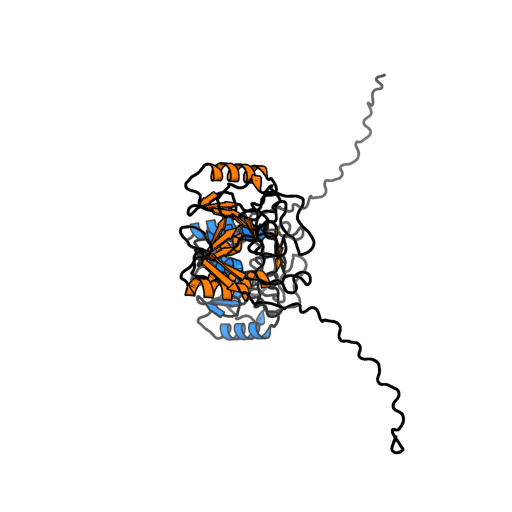ATOM 3520 C CA . ARG B 1 228 ? 49.25 41.312 -33.844 1 23.39 228 ARG B CA 1
ATOM 3521 C C . ARG B 1 228 ? 49.125 40.031 -34.625 1 23.39 228 ARG B C 1
ATOM 3523 O O . ARG B 1 228 ? 48.375 39.094 -34.219 1 23.39 228 ARG B O 1
ATOM 3530 N N . SER B 1 229 ? 50.219 39.469 -35.25 1 24.83 229 SER B N 1
ATOM 3531 C CA . SER B 1 229 ? 50.625 38.812 -36.469 1 24.83 229 SER B CA 1
ATOM 3532 C C . SER B 1 229 ? 50.25 37.312 -36.438 1 24.83 229 SER B C 1
ATOM 3534 O O . SER B 1 229 ? 49.781 36.781 -37.469 1 24.83 229 SER B O 1
ATOM 3536 N N . GLY B 1 230 ? 50.656 36.5 -35.344 1 22 230 GLY B N 1
ATOM 3537 C CA . GLY B 1 230 ? 50.812 35.094 -35.625 1 22 230 GLY B CA 1
ATOM 3538 C C . GLY B 1 230 ? 49.469 34.344 -35.688 1 22 230 GLY B C 1
ATOM 3539 O O . GLY B 1 230 ? 49.125 33.625 -34.781 1 22 230 GLY B O 1
ATOM 3540 N N . ASP B 1 231 ? 48.469 34.844 -36.219 1 21.92 231 ASP B N 1
ATOM 3541 C CA . ASP B 1 231 ? 47.094 34.5 -36.625 1 21.92 231 ASP B CA 1
ATOM 3542 C C . ASP B 1 231 ? 47.031 33.188 -37.375 1 21.92 231 ASP B C 1
ATOM 3544 O O . ASP B 1 231 ? 46 32.844 -37.969 1 21.92 231 ASP B O 1
ATOM 3548 N N . ARG B 1 232 ? 48.281 32.219 -37.344 1 21.08 232 ARG B N 1
ATOM 3549 C CA . ARG B 1 232 ? 48.219 30.953 -38.094 1 21.08 232 ARG B CA 1
ATOM 3550 C C . ARG B 1 232 ? 47.438 29.906 -37.281 1 21.08 232 ARG B C 1
ATOM 3552 O O . ARG B 1 232 ? 47.438 29.922 -36.062 1 21.08 232 ARG B O 1
#

InterPro domains:
  IPR029052 Metallo-dependent phosphatase-like [G3DSA:3.60.21.10] (2-203)
  IPR029052 Metallo-dependent phosphatase-like [SSF56300] (16-199)